Protein AF-A0A6N2EE53-F1 (afdb_monomer)

Solvent-accessible surface area (backbone atoms only — not comparable to full-atom values): 32918 Å² total; per-residue (Å²): 135,79,85,78,72,50,73,48,56,50,48,20,47,49,49,43,60,71,47,43,62,59,52,50,49,51,53,52,51,38,56,55,48,52,53,51,39,50,55,51,50,44,52,52,36,37,55,52,47,52,52,35,50,50,40,50,51,50,51,53,52,54,49,50,52,53,48,50,61,59,64,71,45,88,62,78,61,68,80,68,68,79,64,92,85,72,66,61,37,59,52,37,25,56,52,38,72,78,39,74,55,36,73,42,39,36,37,23,41,65,79,25,40,34,82,44,34,27,52,90,71,78,76,48,74,46,65,89,37,69,54,48,57,46,34,75,76,49,80,45,76,43,74,36,70,81,39,70,39,88,83,71,67,45,52,19,38,38,36,35,38,63,39,63,44,99,85,71,46,69,54,31,32,38,37,42,25,35,31,55,90,45,44,54,76,59,48,49,30,73,76,44,51,82,73,23,38,42,36,32,21,37,71,88,43,50,81,74,47,39,30,27,29,94,34,75,50,58,77,92,69,36,86,79,75,64,94,60,80,53,47,58,66,46,50,58,47,35,74,76,33,66,66,35,62,49,84,66,50,73,51,100,89,42,51,23,33,34,19,36,34,54,49,60,48,101,92,36,96,62,44,57,34,35,39,38,31,37,34,41,47,66,64,64,38,46,67,59,49,55,53,40,53,51,54,54,50,53,49,51,51,52,46,52,49,48,21,49,50,39,31,53,48,40,46,66,61,51,50,49,52,52,52,50,50,53,47,51,56,52,37,41,75,73,69,53,79,70,85,80,61,73,92,48,71,44,98,48,74,67,14,54,49,46,53,53,50,50,54,51,50,54,53,51,56,50,49,53,52,52,51,52,49,52,53,49,53,50,52,50,53,51,53,52,52,53,52,52,52,52,53,53,52,52,49,52,50,52,50,36,52,51,55,29,51,53,28,57,51,56,34,74,76,48,82,62,80,74,61,30,50,56,32,46,55,52,25,56,50,38,48,54,50,41,50,56,58,50,56,32,61,78,67,72,40,94,63,53,35,57,46,38,61,49,52,52,53,50,52,52,48,62,52,64,72,46,92,90,46,70,79,26,57,47,76,48,80,48,58,52,92,44,72,36,38,66,82,51,46,50,43,52,48,49,46,52,48,52,55,53,50,52,53,42,53,55,15,63,80,68,74,40,60,28,40,36,40,39,36,35,46,72,43,90,91,70,50,30,36,38,38,37,38,39,39,48,35,100,52,21,58,69,65,58,58,66,39,93,84,30,71,65,40,54,48,48,53,49,39,26,53,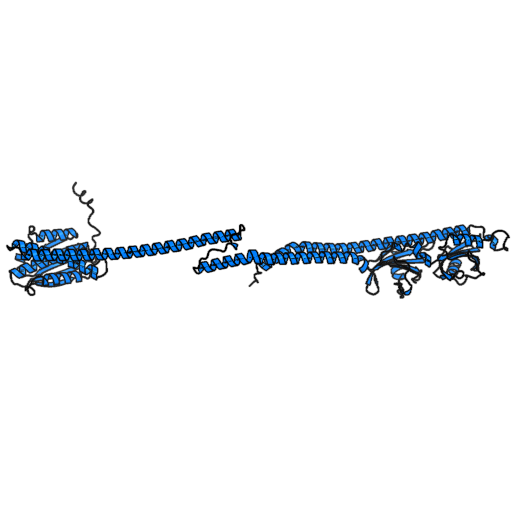76,49,68,24,52,77,47,78,50,67,61,71,33,43,35,43,35,38,46,22,56,75,74,76,83,69,78,84,62,87,72,68,79,75,74,80,83,85,131

Foldseek 3Di:
DPPDPDPLRVLLVVLLVVLVVVLVVLLVVLVVVLVVLLVVVLVVQLVLVVLLLVLVVVVLVVVVVVQVVVLPPPCVCVPPPDDPDDDVLCVQLVVCVVVVQFQKKFKAFLQQWTDHIVADDDIDGPNPFPVNVVCQVPVAWDFGDFDQDPRGRATWTKTKHFRADPVRRGGMIMITTGGLQCSCVSSVQLSADQQKKKWKAFLQRHTSFIAHNVGTDDPVPPQPNDDDSVNVVQVVQCVVPQKHWDSWDQGPNFTKTKIKHFNADPVGPRGRMIMMMIGTSCSSCVVSVVVSVVVSVVSVVVSVVSSVVSSVCCVPQPPVLVVQVVVQVVCVVVVNHDQRDPSLCDPDPSNVVSVVVNVVSVVVVVVVVVVVVVVVVVVVVVVVVVVVVVVVLVVLLVVLVVLLVVLVVVLVPDDDPPPSVVSVLVNLLSVLLSLVSVQCVVVVPNFKHFLQVSLVVLLVCLCPVDPPQVQAEAEAEAADGDIAGSLLSSLVSSLVSLVSNLSSVVSVVVVHHKYKYWHWDADPVQQKIKIKIKIADQPLQVVVPCPVPDPSVVSNVVSLVSQVWDWDWDDRRMTITITIGRRDDPDDPPPVPVPPPPDD

Radius of gyration: 76.15 Å; Cα contacts (8 Å, |Δi|>4): 838; chains: 1; bounding box: 151×52×182 Å

Structure (mmCIF, N/CA/C/O backbone):
data_AF-A0A6N2EE53-F1
#
_entry.id   AF-A0A6N2EE53-F1
#
loop_
_atom_site.group_PDB
_atom_site.id
_atom_site.type_symbol
_atom_site.label_atom_id
_atom_site.label_alt_id
_atom_site.label_comp_id
_atom_site.label_asym_id
_atom_site.label_entity_id
_atom_site.label_seq_id
_atom_site.pdbx_PDB_ins_code
_atom_site.Cartn_x
_atom_site.Cartn_y
_atom_site.Cartn_z
_atom_site.occupancy
_atom_site.B_iso_or_equiv
_atom_site.auth_seq_id
_atom_site.auth_comp_id
_atom_site.auth_asym_id
_atom_site.auth_atom_id
_atom_site.pdbx_PDB_model_num
ATOM 1 N N . MET A 1 1 ? -33.535 7.356 15.850 1.00 38.50 1 MET A N 1
ATOM 2 C CA . MET A 1 1 ? -32.730 6.442 16.692 1.00 38.50 1 MET A CA 1
ATOM 3 C C . MET A 1 1 ? -31.372 6.282 16.029 1.00 38.50 1 MET A C 1
ATOM 5 O O . MET A 1 1 ? -31.316 5.718 14.946 1.00 38.50 1 MET A O 1
ATOM 9 N N . GLN A 1 2 ? -30.304 6.853 16.592 1.00 39.31 2 GLN A N 1
ATOM 10 C CA . GLN A 1 2 ? -28.951 6.603 16.079 1.00 39.31 2 GLN A CA 1
ATOM 11 C C . GLN A 1 2 ? -28.511 5.195 16.516 1.00 39.31 2 GLN A C 1
ATOM 13 O O . GLN A 1 2 ? -28.729 4.847 17.679 1.00 39.31 2 GLN A O 1
ATOM 18 N N . PRO A 1 3 ? -27.928 4.370 15.629 1.00 49.81 3 PRO A N 1
ATOM 19 C CA . PRO A 1 3 ? -27.437 3.054 16.008 1.00 49.81 3 PRO A CA 1
ATOM 20 C C . PRO A 1 3 ? -26.273 3.231 16.986 1.00 49.81 3 PRO A C 1
ATOM 22 O O . PRO A 1 3 ? -25.199 3.714 16.630 1.00 49.81 3 PRO A O 1
ATOM 25 N N . VAL A 1 4 ? -26.497 2.875 18.249 1.00 56.78 4 VAL A N 1
ATOM 26 C CA . VAL A 1 4 ? -25.461 2.933 19.279 1.00 56.78 4 VAL A CA 1
ATOM 27 C C . VAL A 1 4 ? -24.464 1.814 18.986 1.00 56.78 4 VAL A C 1
ATOM 29 O O . VAL A 1 4 ? -24.702 0.654 19.312 1.00 56.78 4 VAL A O 1
ATOM 32 N N . LEU A 1 5 ? -23.348 2.161 18.340 1.00 67.25 5 LEU A N 1
ATOM 33 C CA . LEU A 1 5 ? -22.217 1.256 18.125 1.00 67.25 5 LEU A CA 1
ATOM 34 C C . LEU A 1 5 ? -21.824 0.598 19.454 1.00 67.25 5 LEU A C 1
ATOM 36 O O . LEU A 1 5 ? -21.562 1.302 20.439 1.00 67.25 5 LEU A O 1
ATOM 40 N N . SER A 1 6 ? -21.765 -0.737 19.458 1.00 75.50 6 SER A N 1
ATOM 41 C CA . SER A 1 6 ? -21.297 -1.553 20.582 1.00 75.50 6 SER A CA 1
ATOM 42 C C . SER A 1 6 ? -19.932 -1.055 21.072 1.00 75.50 6 SER A C 1
ATOM 44 O O . SER A 1 6 ? -19.078 -0.658 20.272 1.00 75.50 6 SER A O 1
ATOM 46 N N . SER A 1 7 ? -19.683 -1.111 22.382 1.00 72.06 7 SER A N 1
ATOM 47 C CA . SER A 1 7 ? -18.366 -0.812 22.972 1.00 72.06 7 SER A CA 1
ATOM 48 C C . SER A 1 7 ? -17.225 -1.554 22.258 1.00 72.06 7 SER A C 1
ATOM 50 O O . SER A 1 7 ? -16.154 -0.990 22.048 1.00 72.06 7 SER A O 1
ATOM 52 N N . ARG A 1 8 ? -17.497 -2.772 21.770 1.00 76.31 8 ARG A N 1
ATOM 53 C CA . ARG A 1 8 ? -16.586 -3.612 20.977 1.00 76.31 8 ARG A CA 1
ATOM 54 C C . ARG A 1 8 ? -16.195 -2.970 19.647 1.00 76.31 8 ARG A C 1
ATOM 56 O O . ARG A 1 8 ? -15.020 -2.904 19.301 1.00 76.31 8 ARG A O 1
ATOM 63 N N . THR A 1 9 ? -17.190 -2.471 18.914 1.00 78.44 9 THR A N 1
ATOM 64 C CA . THR A 1 9 ? -16.972 -1.794 17.630 1.00 78.44 9 THR A CA 1
ATOM 65 C C . THR A 1 9 ? -16.239 -0.472 17.808 1.00 78.44 9 THR A C 1
ATOM 67 O O . THR A 1 9 ? -15.417 -0.134 16.970 1.00 78.44 9 THR A O 1
ATOM 70 N N . ARG A 1 10 ? -16.454 0.240 18.924 1.00 83.19 10 ARG A N 1
ATOM 71 C CA . ARG A 1 10 ? -15.734 1.490 19.212 1.00 83.19 10 ARG A CA 1
ATOM 72 C C . ARG A 1 10 ? -14.248 1.252 19.470 1.00 83.19 10 ARG A C 1
ATOM 74 O O . ARG A 1 10 ? -13.431 1.996 18.950 1.00 83.19 10 ARG A O 1
ATOM 81 N N . LEU A 1 11 ? -13.894 0.210 20.224 1.00 84.69 11 LEU A N 1
ATOM 82 C CA . LEU A 1 11 ? -12.494 -0.086 20.548 1.00 84.69 11 LEU A CA 1
ATOM 83 C C . LEU A 1 11 ? -11.703 -0.515 19.301 1.00 84.69 11 LEU A C 1
ATOM 85 O O . LEU A 1 11 ? -10.614 -0.003 19.055 1.00 84.69 11 LEU A O 1
ATOM 89 N N . ALA A 1 12 ? -12.297 -1.369 18.461 1.00 85.31 12 ALA A N 1
ATOM 90 C CA . ALA A 1 12 ? -11.724 -1.723 17.163 1.00 85.31 12 ALA A CA 1
ATOM 91 C C . ALA A 1 12 ? -11.608 -0.502 16.226 1.00 85.31 12 ALA A C 1
ATOM 93 O O . ALA A 1 12 ? -10.588 -0.338 15.559 1.00 85.31 12 ALA A O 1
ATOM 94 N N . LEU A 1 13 ? -12.611 0.387 16.220 1.00 87.62 13 LEU A N 1
ATOM 95 C CA . LEU A 1 13 ? -12.592 1.627 15.436 1.00 87.62 13 LEU A CA 1
ATOM 96 C C . LEU A 1 13 ? -11.467 2.573 15.881 1.00 87.62 13 LEU A C 1
ATOM 98 O O . LEU A 1 13 ? -10.822 3.173 15.031 1.00 87.62 13 LEU A O 1
ATOM 102 N N . VAL A 1 14 ? -11.199 2.695 17.185 1.00 88.50 14 VAL A N 1
ATOM 103 C CA . VAL A 1 14 ? -10.097 3.528 17.701 1.00 88.50 14 VAL A CA 1
ATOM 104 C C . VAL A 1 14 ? -8.747 3.004 17.221 1.00 88.50 14 VAL A C 1
ATOM 106 O O . VAL A 1 14 ? -7.931 3.789 16.749 1.00 88.50 14 VAL A O 1
ATOM 109 N N . VAL A 1 15 ? -8.520 1.688 17.275 1.00 89.38 15 VAL A N 1
ATOM 110 C CA . VAL A 1 15 ? -7.279 1.088 16.753 1.00 89.38 15 VAL A CA 1
ATOM 111 C C . VAL A 1 15 ? -7.160 1.292 15.244 1.00 89.38 15 VAL A C 1
ATOM 113 O O . VAL A 1 15 ? -6.083 1.629 14.750 1.00 89.38 15 VAL A O 1
ATOM 116 N N . PHE A 1 16 ? -8.269 1.159 14.515 1.00 89.12 16 PHE A N 1
ATOM 117 C CA . PHE A 1 16 ? -8.312 1.443 13.084 1.00 89.12 16 PHE A CA 1
ATOM 118 C C . PHE A 1 16 ? -7.945 2.910 12.792 1.00 89.12 16 PHE A C 1
ATOM 120 O O . PHE A 1 16 ? -7.038 3.178 12.012 1.00 89.12 16 PHE A O 1
ATOM 127 N N . LEU A 1 17 ? -8.575 3.869 13.474 1.00 91.31 17 LEU A N 1
ATOM 128 C CA . LEU A 1 17 ? -8.288 5.303 13.342 1.00 91.31 17 LEU A CA 1
ATOM 129 C C . LEU A 1 17 ? -6.843 5.655 13.716 1.00 91.31 17 LEU A C 1
ATOM 131 O O . LEU A 1 17 ? -6.229 6.469 13.037 1.00 91.31 17 LEU A O 1
ATOM 135 N N . ALA A 1 18 ? -6.284 5.030 14.754 1.00 90.69 18 ALA A N 1
ATOM 136 C CA . ALA A 1 18 ? -4.915 5.287 15.200 1.00 90.69 18 ALA A CA 1
ATOM 137 C C . ALA A 1 18 ? -3.853 4.788 14.204 1.00 90.69 18 ALA A C 1
ATOM 139 O O . ALA A 1 18 ? -2.777 5.371 14.099 1.00 90.69 18 ALA A O 1
ATOM 140 N N . THR A 1 19 ? -4.148 3.719 13.461 1.00 92.12 19 THR A N 1
ATOM 141 C CA . THR A 1 19 ? -3.214 3.099 12.501 1.00 92.12 19 THR A CA 1
ATOM 142 C C . THR A 1 19 ? -3.401 3.596 11.066 1.00 92.12 19 THR A C 1
ATOM 144 O O . THR A 1 19 ? -2.497 3.467 10.239 1.00 92.12 19 THR A O 1
ATOM 147 N N . MET A 1 20 ? -4.537 4.227 10.768 1.00 91.56 20 MET A N 1
ATOM 148 C CA . MET A 1 20 ? -4.871 4.745 9.442 1.00 91.56 20 MET A CA 1
ATOM 149 C C . MET A 1 20 ? -3.870 5.790 8.896 1.00 91.56 20 MET A C 1
ATOM 151 O O . MET A 1 20 ? -3.493 5.658 7.730 1.00 91.56 20 MET A O 1
ATOM 155 N N . PRO A 1 21 ? -3.339 6.752 9.683 1.00 95.75 21 PRO A N 1
ATOM 156 C CA . PRO A 1 21 ? -2.332 7.699 9.192 1.00 95.75 21 PRO A CA 1
ATOM 157 C C . PRO A 1 21 ? -1.051 7.030 8.681 1.00 95.75 21 PRO A C 1
ATOM 159 O O . PRO A 1 21 ? -0.476 7.478 7.692 1.00 95.75 21 PRO A O 1
ATOM 162 N N . ALA A 1 22 ? -0.618 5.935 9.312 1.00 91.88 22 ALA A N 1
ATOM 163 C CA . ALA A 1 22 ? 0.560 5.192 8.872 1.00 91.88 22 ALA A CA 1
ATOM 164 C C . ALA A 1 22 ? 0.307 4.464 7.540 1.00 91.88 22 ALA A C 1
ATOM 166 O O . ALA A 1 22 ? 1.170 4.483 6.664 1.00 91.88 22 ALA A O 1
ATOM 167 N N . LEU A 1 23 ? -0.893 3.906 7.334 1.00 92.31 23 LEU A N 1
ATOM 168 C CA . LEU A 1 23 ? -1.278 3.342 6.037 1.00 92.31 23 LEU A CA 1
ATOM 169 C C . LEU A 1 23 ? -1.332 4.425 4.948 1.00 92.31 23 LEU A C 1
ATOM 171 O O . LEU A 1 23 ? -0.797 4.217 3.862 1.00 92.31 23 LEU A O 1
ATOM 175 N N . ILE A 1 24 ? -1.911 5.595 5.248 1.00 93.38 24 ILE A N 1
ATOM 176 C CA . ILE A 1 24 ? -1.912 6.745 4.328 1.00 93.38 24 ILE A CA 1
ATOM 177 C C . ILE A 1 24 ? -0.481 7.144 3.965 1.00 93.38 24 ILE A C 1
ATOM 179 O O . ILE A 1 24 ? -0.186 7.345 2.791 1.00 93.38 24 ILE A O 1
ATOM 183 N N . MET A 1 25 ? 0.418 7.233 4.945 1.00 93.94 25 MET A N 1
ATOM 184 C CA . MET A 1 25 ? 1.814 7.601 4.713 1.00 93.94 25 MET A CA 1
ATOM 185 C C . MET A 1 25 ? 2.537 6.579 3.821 1.00 93.94 25 MET A C 1
ATOM 187 O O . MET A 1 25 ? 3.291 6.969 2.931 1.00 93.94 25 MET A O 1
ATOM 191 N N . ILE A 1 26 ? 2.281 5.279 3.998 1.00 92.38 26 ILE A N 1
ATOM 192 C CA . ILE A 1 26 ? 2.839 4.222 3.137 1.00 92.38 26 ILE A CA 1
ATOM 193 C C . ILE A 1 26 ? 2.310 4.344 1.703 1.00 92.38 26 ILE A C 1
ATOM 195 O O . ILE A 1 26 ? 3.088 4.278 0.755 1.00 92.38 26 ILE A O 1
ATOM 199 N N . LEU A 1 27 ? 1.008 4.577 1.528 1.00 91.75 27 LEU A N 1
ATOM 200 C CA . LEU A 1 27 ? 0.417 4.775 0.202 1.00 91.75 27 LEU A CA 1
ATOM 201 C C . LEU A 1 27 ? 0.952 6.046 -0.475 1.00 91.75 27 LEU A C 1
ATOM 203 O O . LEU A 1 27 ? 1.303 6.016 -1.652 1.00 91.75 27 LEU A O 1
ATOM 207 N N . TYR A 1 28 ? 1.084 7.141 0.278 1.00 93.69 28 TYR A N 1
ATOM 208 C CA . TYR A 1 28 ? 1.654 8.395 -0.213 1.00 93.69 28 TYR A CA 1
ATOM 209 C C . TYR A 1 28 ? 3.118 8.228 -0.634 1.00 93.69 28 TYR A C 1
ATOM 211 O O . TYR A 1 28 ? 3.506 8.644 -1.723 1.00 93.69 28 TYR A O 1
ATOM 219 N N . THR A 1 29 ? 3.937 7.587 0.203 1.00 90.81 29 THR A N 1
ATOM 220 C CA . THR A 1 29 ? 5.355 7.343 -0.107 1.00 90.81 29 THR A CA 1
ATOM 221 C C . THR A 1 29 ? 5.536 6.385 -1.277 1.00 90.81 29 THR A C 1
ATOM 223 O O . THR A 1 29 ? 6.461 6.595 -2.058 1.00 90.81 29 THR A O 1
ATOM 226 N N . TRP A 1 30 ? 4.651 5.396 -1.447 1.00 91.44 30 TRP A N 1
ATOM 227 C CA . TRP A 1 30 ? 4.616 4.540 -2.634 1.00 91.44 30 TRP A CA 1
ATOM 228 C C . TRP A 1 30 ? 4.295 5.347 -3.898 1.00 91.44 30 TRP A C 1
ATOM 230 O O . TRP A 1 30 ? 5.035 5.274 -4.876 1.00 91.44 30 TRP A O 1
ATOM 240 N N . GLN A 1 31 ? 3.260 6.186 -3.878 1.00 89.06 31 GLN A N 1
ATOM 241 C CA . GLN A 1 31 ? 2.940 7.030 -5.032 1.00 89.06 31 GLN A CA 1
ATOM 242 C C . GLN A 1 31 ? 4.079 8.018 -5.352 1.00 89.06 31 GLN A C 1
ATOM 244 O O . GLN A 1 31 ? 4.406 8.256 -6.515 1.00 89.06 31 GLN A O 1
ATOM 249 N N . ALA A 1 32 ? 4.721 8.574 -4.323 1.00 89.75 32 ALA A N 1
ATOM 250 C CA . ALA A 1 32 ? 5.858 9.476 -4.473 1.00 89.75 32 ALA A CA 1
ATOM 251 C C . ALA A 1 32 ? 7.140 8.766 -4.944 1.00 89.75 32 ALA A C 1
ATOM 253 O O . ALA A 1 32 ? 7.982 9.395 -5.582 1.00 89.75 32 ALA A O 1
ATOM 254 N N . SER A 1 33 ? 7.343 7.488 -4.609 1.00 88.75 33 SER A N 1
ATOM 255 C CA . SER A 1 33 ? 8.477 6.709 -5.118 1.00 88.75 33 SER A CA 1
ATOM 256 C C . SER A 1 33 ? 8.258 6.263 -6.560 1.00 88.75 33 SER A C 1
ATOM 258 O O . SER A 1 33 ? 9.215 6.232 -7.323 1.00 88.75 33 SER A O 1
ATOM 260 N N . GLU A 1 34 ? 7.013 5.996 -6.959 1.00 87.00 34 GLU A N 1
ATOM 261 C CA . GLU A 1 34 ? 6.666 5.685 -8.347 1.00 87.00 34 GLU A CA 1
ATOM 262 C C . GLU A 1 34 ? 6.952 6.866 -9.284 1.00 87.00 34 GLU A C 1
ATOM 264 O O . GLU A 1 34 ? 7.530 6.663 -10.346 1.00 87.00 34 GLU A O 1
ATOM 269 N N . ARG A 1 35 ? 6.620 8.101 -8.875 1.00 87.12 35 ARG A N 1
ATOM 270 C CA . ARG A 1 35 ? 6.951 9.313 -9.651 1.00 87.12 35 ARG A CA 1
ATOM 271 C C . ARG A 1 35 ? 8.458 9.503 -9.807 1.00 87.12 35 ARG A C 1
ATOM 273 O O . ARG A 1 35 ? 8.937 9.596 -10.929 1.00 87.12 35 ARG A O 1
ATOM 280 N N . ARG A 1 36 ? 9.197 9.443 -8.695 1.00 88.00 36 ARG A N 1
ATOM 281 C CA . ARG A 1 36 ? 10.665 9.565 -8.700 1.00 88.00 36 ARG A CA 1
ATOM 282 C C . ARG A 1 36 ? 11.347 8.491 -9.545 1.00 88.00 36 ARG A C 1
ATOM 284 O O . ARG A 1 36 ? 12.346 8.768 -10.189 1.00 88.00 36 ARG A O 1
ATOM 291 N N . ALA A 1 37 ? 10.812 7.270 -9.561 1.00 87.81 37 ALA A N 1
ATOM 292 C CA . ALA A 1 37 ? 11.354 6.199 -10.392 1.00 87.81 37 ALA A CA 1
ATOM 293 C C . ALA A 1 37 ? 11.179 6.466 -11.896 1.00 87.81 37 ALA A C 1
ATOM 295 O O . ALA A 1 37 ? 12.023 6.046 -12.681 1.00 87.81 37 ALA A O 1
ATOM 296 N N . LEU A 1 38 ? 10.107 7.155 -12.303 1.00 87.75 38 LEU A N 1
ATOM 297 C CA . LEU A 1 38 ? 9.901 7.543 -13.701 1.00 87.75 38 LEU A CA 1
ATOM 298 C C . LEU A 1 38 ? 10.813 8.694 -14.105 1.00 87.75 38 LEU A C 1
ATOM 300 O O . LEU A 1 38 ? 11.441 8.599 -15.150 1.00 87.75 38 LEU A O 1
ATOM 304 N N . GLU A 1 39 ? 10.917 9.723 -13.262 1.00 87.50 39 GLU A N 1
ATOM 305 C CA . GLU A 1 39 ? 11.833 10.853 -13.469 1.00 87.50 39 GLU A CA 1
ATOM 306 C C . GLU A 1 39 ? 13.279 10.348 -13.603 1.00 87.50 39 GLU A C 1
ATOM 308 O O . GLU A 1 39 ? 13.947 10.621 -14.595 1.00 87.50 39 GLU A O 1
ATOM 313 N N . GLN A 1 40 ? 13.723 9.477 -12.690 1.00 87.62 40 GLN A N 1
ATOM 314 C CA . GLN A 1 40 ? 15.052 8.868 -12.774 1.00 87.62 40 GLN A CA 1
ATOM 315 C C . GLN A 1 40 ? 15.226 8.008 -14.035 1.00 87.62 40 GLN A C 1
ATOM 317 O O . GLN A 1 40 ? 16.296 7.992 -14.635 1.00 87.62 40 GLN A O 1
ATOM 322 N N . ALA A 1 41 ? 14.198 7.259 -14.445 1.00 88.06 41 ALA A N 1
ATOM 323 C CA . ALA A 1 41 ? 14.268 6.456 -15.662 1.00 88.06 41 ALA A CA 1
ATOM 324 C C . ALA A 1 41 ? 14.345 7.326 -16.929 1.00 88.06 41 ALA A C 1
ATOM 326 O O . ALA A 1 41 ? 15.003 6.921 -17.885 1.00 88.06 41 ALA A O 1
ATOM 327 N N . GLN A 1 42 ? 13.718 8.507 -16.935 1.00 87.44 42 GLN A N 1
ATOM 328 C CA . GLN A 1 42 ? 13.851 9.497 -18.006 1.00 87.44 42 GLN A CA 1
ATOM 329 C C . GLN A 1 42 ? 15.271 10.068 -18.067 1.00 87.44 42 GLN A C 1
ATOM 331 O O . GLN A 1 42 ? 15.868 10.062 -19.141 1.00 87.44 42 GLN A O 1
ATOM 336 N N . GLU A 1 43 ? 15.826 10.501 -16.933 1.00 87.56 43 GLU A N 1
ATOM 337 C CA . GLU A 1 43 ? 17.204 11.010 -16.849 1.00 87.56 43 GLU A CA 1
ATOM 338 C C . GLU A 1 43 ? 18.214 9.951 -17.304 1.00 87.56 43 GLU A C 1
ATOM 340 O O . GLU A 1 43 ? 18.993 10.184 -18.227 1.00 87.56 43 GLU A O 1
ATOM 345 N N . ASN A 1 44 ? 18.119 8.737 -16.755 1.00 87.56 44 ASN A N 1
ATOM 346 C CA . ASN A 1 44 ? 18.991 7.627 -17.135 1.00 87.56 44 ASN A CA 1
ATOM 347 C C . ASN A 1 44 ? 18.865 7.287 -18.629 1.00 87.56 44 ASN A C 1
ATOM 349 O O . ASN A 1 44 ? 19.847 6.881 -19.251 1.00 87.56 44 ASN A O 1
ATOM 353 N N . ALA A 1 45 ? 17.670 7.421 -19.218 1.00 88.81 45 ALA A N 1
ATOM 354 C CA . ALA A 1 45 ? 17.469 7.177 -20.642 1.00 88.81 45 ALA A CA 1
ATOM 355 C C . ALA A 1 45 ? 18.191 8.209 -21.517 1.00 88.81 45 ALA A C 1
ATOM 357 O O . ALA A 1 45 ? 18.816 7.823 -22.505 1.00 88.81 45 ALA A O 1
ATOM 358 N N . VAL A 1 46 ? 18.149 9.488 -21.134 1.00 88.62 46 VAL A N 1
ATOM 359 C CA . VAL A 1 46 ? 18.901 10.560 -21.802 1.00 88.62 46 VAL A CA 1
ATOM 360 C C . VAL A 1 46 ? 20.402 10.319 -21.670 1.00 88.62 46 VAL A C 1
ATOM 362 O O . VAL A 1 46 ? 21.088 10.270 -22.686 1.00 88.62 46 VAL A O 1
ATOM 365 N N . GLU A 1 47 ? 20.907 10.072 -20.460 1.00 88.81 47 GLU A N 1
ATOM 366 C CA . GLU A 1 47 ? 22.338 9.826 -20.218 1.00 88.81 47 GLU A CA 1
ATOM 367 C C . GLU A 1 47 ? 22.868 8.623 -21.011 1.00 88.81 47 GLU A C 1
ATOM 369 O O . GLU A 1 47 ? 23.948 8.673 -21.608 1.00 88.81 47 GLU A O 1
ATOM 374 N N . THR A 1 48 ? 22.086 7.541 -21.055 1.00 90.12 48 THR A N 1
ATOM 375 C CA . THR A 1 48 ? 22.416 6.334 -21.823 1.00 90.12 48 THR A CA 1
ATOM 376 C C . THR A 1 48 ? 22.508 6.649 -23.314 1.00 90.12 48 THR A C 1
ATOM 378 O O . THR A 1 48 ? 23.466 6.257 -23.985 1.00 90.12 48 THR A O 1
ATOM 381 N N . LEU A 1 49 ? 21.527 7.385 -23.839 1.00 90.12 49 LEU A N 1
ATOM 382 C CA . LEU A 1 49 ? 21.472 7.740 -25.249 1.00 90.12 49 LEU A CA 1
ATOM 383 C C . LEU A 1 49 ? 22.571 8.733 -25.643 1.00 90.12 49 LEU A C 1
ATOM 385 O O . LEU A 1 49 ? 23.168 8.596 -26.712 1.00 90.12 49 LEU A O 1
ATOM 389 N N . GLU A 1 50 ? 22.893 9.694 -24.779 1.00 89.00 50 GLU A N 1
ATOM 390 C CA . GLU A 1 50 ? 24.042 10.579 -24.961 1.00 89.00 50 GLU A CA 1
ATOM 391 C C . GLU A 1 50 ? 25.350 9.795 -25.015 1.00 89.00 50 GLU A C 1
ATOM 393 O O . GLU A 1 50 ? 26.195 10.077 -25.864 1.00 89.00 50 GLU A O 1
ATOM 398 N N . SER A 1 51 ? 25.532 8.815 -24.126 1.00 90.00 51 SER A N 1
ATOM 399 C CA . SER A 1 51 ? 26.728 7.972 -24.128 1.00 90.00 51 SER A CA 1
ATOM 400 C C . SER A 1 51 ? 26.851 7.190 -25.437 1.00 90.00 51 SER A C 1
ATOM 402 O O . SER A 1 51 ? 27.914 7.203 -26.054 1.00 90.00 51 SER A O 1
ATOM 404 N N . ALA A 1 52 ? 25.759 6.578 -25.907 1.00 90.38 52 ALA A N 1
ATOM 405 C CA . ALA A 1 52 ? 25.726 5.874 -27.189 1.00 90.38 52 ALA A CA 1
ATOM 406 C C . ALA A 1 52 ? 26.036 6.811 -28.372 1.00 90.38 52 ALA A C 1
ATOM 408 O O . ALA A 1 52 ? 26.843 6.482 -29.244 1.00 90.38 52 ALA A O 1
ATOM 409 N N . THR A 1 53 ? 25.448 8.011 -28.374 1.00 88.75 53 THR A N 1
ATOM 410 C CA . THR A 1 53 ? 25.680 9.029 -29.409 1.00 88.75 53 THR A CA 1
ATOM 411 C C . THR A 1 53 ? 27.137 9.498 -29.408 1.00 88.75 53 THR A C 1
ATOM 413 O O . THR A 1 53 ? 27.749 9.602 -30.470 1.00 88.75 53 THR A O 1
ATOM 416 N N . ARG A 1 54 ? 27.734 9.710 -28.226 1.00 89.19 54 ARG A N 1
ATOM 417 C CA . ARG A 1 54 ? 29.158 10.048 -28.074 1.00 89.19 54 ARG A CA 1
ATOM 418 C C . ARG A 1 54 ? 30.066 8.948 -28.623 1.00 89.19 54 ARG A C 1
ATOM 420 O O . ARG A 1 54 ? 31.017 9.270 -29.332 1.00 89.19 54 ARG A O 1
ATOM 427 N N . SER A 1 55 ? 29.767 7.676 -28.358 1.00 90.81 55 SER A N 1
ATOM 428 C CA . SER A 1 55 ? 30.536 6.552 -28.912 1.00 90.81 55 SER A CA 1
ATOM 429 C C . SER A 1 55 ? 30.477 6.504 -30.441 1.00 90.81 55 SER A C 1
ATOM 431 O O . SER A 1 55 ? 31.507 6.310 -31.087 1.00 90.81 55 SER A O 1
ATOM 433 N N . LEU A 1 56 ? 29.305 6.737 -31.042 1.00 89.31 56 LEU A N 1
ATOM 434 C CA . LEU A 1 56 ? 29.174 6.798 -32.502 1.00 89.31 56 LEU A CA 1
ATOM 435 C C . LEU A 1 56 ? 29.868 8.019 -33.109 1.00 89.31 56 LEU A C 1
ATOM 437 O O . LEU A 1 56 ? 30.493 7.902 -34.161 1.00 89.31 56 LEU A O 1
ATOM 441 N N . HIS A 1 57 ? 29.808 9.174 -32.448 1.00 87.81 57 HIS A N 1
ATOM 442 C CA . HIS A 1 57 ? 30.547 10.356 -32.884 1.00 87.81 57 HIS A CA 1
ATOM 443 C C . HIS A 1 57 ? 32.061 10.113 -32.825 1.00 87.81 57 HIS A C 1
ATOM 445 O O . HIS A 1 57 ? 32.786 10.498 -33.739 1.00 87.81 57 HIS A O 1
ATOM 451 N N . LEU A 1 58 ? 32.555 9.433 -31.786 1.00 90.06 58 LEU A N 1
ATOM 452 C CA . LEU A 1 58 ? 33.962 9.046 -31.700 1.00 90.06 58 LEU A CA 1
ATOM 453 C C . LEU A 1 58 ? 34.342 8.073 -32.825 1.00 90.06 58 LEU A C 1
ATOM 455 O O . LEU A 1 58 ? 35.399 8.232 -33.432 1.00 90.06 58 LEU A O 1
ATOM 459 N N . LEU A 1 59 ? 33.485 7.099 -33.146 1.00 90.56 59 LEU A N 1
ATOM 460 C CA . LEU A 1 59 ? 33.691 6.200 -34.284 1.00 90.56 59 LEU A CA 1
ATOM 461 C C . LEU A 1 59 ? 33.755 6.971 -35.615 1.00 90.56 59 LEU A C 1
ATOM 463 O O . LEU A 1 59 ? 34.636 6.712 -36.434 1.00 90.56 59 LEU A O 1
ATOM 467 N N . HIS A 1 60 ? 32.852 7.930 -35.823 1.00 88.31 60 HIS A N 1
ATOM 468 C CA . HIS A 1 60 ? 32.827 8.786 -37.011 1.00 88.31 60 HIS A CA 1
ATOM 469 C C . HIS A 1 60 ? 34.140 9.574 -37.158 1.00 88.31 60 HIS A C 1
ATOM 471 O O . HIS A 1 60 ? 34.801 9.480 -38.191 1.00 88.31 60 HIS A O 1
ATOM 477 N N . GLU A 1 61 ? 34.568 10.266 -36.099 1.00 88.88 61 GLU A N 1
ATOM 478 C CA . GLU A 1 61 ? 35.799 11.070 -36.083 1.00 88.88 61 GLU A CA 1
ATOM 479 C C . GLU A 1 61 ? 37.068 10.227 -36.239 1.00 88.88 61 GLU A C 1
ATOM 481 O O . GLU A 1 61 ? 37.962 10.573 -37.008 1.00 88.88 61 GLU A O 1
ATOM 486 N N . THR A 1 62 ? 37.154 9.091 -35.543 1.00 91.19 62 THR A N 1
ATOM 487 C CA . THR A 1 62 ? 38.311 8.187 -35.656 1.00 91.19 62 THR A CA 1
ATOM 488 C C . THR A 1 62 ? 38.414 7.576 -37.051 1.00 91.19 62 THR A C 1
ATOM 490 O O . THR A 1 62 ? 39.516 7.477 -37.592 1.00 91.19 62 THR A O 1
ATOM 493 N N . THR A 1 63 ? 37.281 7.241 -37.679 1.00 92.62 63 THR A N 1
ATOM 494 C CA . THR A 1 63 ? 37.250 6.764 -39.069 1.00 92.62 63 THR A CA 1
ATOM 495 C C . THR A 1 63 ? 37.676 7.861 -40.042 1.00 92.62 63 THR A C 1
ATOM 497 O O . THR A 1 63 ? 38.474 7.600 -40.940 1.00 92.62 63 THR A O 1
ATOM 500 N N . LEU A 1 64 ? 37.196 9.095 -39.852 1.00 91.12 64 LEU A N 1
ATOM 501 C CA . LEU A 1 64 ? 37.604 10.248 -40.656 1.00 91.12 64 LEU A CA 1
ATOM 502 C C . LEU A 1 64 ? 39.110 10.500 -40.550 1.00 91.12 64 LEU A C 1
ATOM 504 O O . LEU A 1 64 ? 39.775 10.657 -41.570 1.00 91.12 64 LEU A O 1
ATOM 508 N N . GLN A 1 65 ? 39.661 10.508 -39.336 1.00 91.81 65 GLN A N 1
ATOM 509 C CA . GLN A 1 65 ? 41.097 10.685 -39.117 1.00 91.81 65 GLN A CA 1
ATOM 510 C C . GLN A 1 65 ? 41.905 9.580 -39.797 1.00 91.81 65 GLN A C 1
ATOM 512 O O . GLN A 1 65 ? 42.860 9.883 -40.504 1.00 91.81 65 GLN A O 1
ATOM 517 N N . LEU A 1 66 ? 41.483 8.320 -39.659 1.00 91.94 66 LEU A N 1
ATOM 518 C CA . LEU A 1 66 ? 42.113 7.180 -40.324 1.00 91.94 66 LEU A CA 1
ATOM 519 C C . LEU A 1 66 ? 42.118 7.346 -41.848 1.00 91.94 66 LEU A C 1
ATOM 521 O O . LEU A 1 66 ? 43.163 7.190 -42.477 1.00 91.94 66 LEU A O 1
ATOM 525 N N . LEU A 1 67 ? 40.976 7.694 -42.445 1.00 92.31 67 LEU A N 1
ATOM 526 C CA . LEU A 1 67 ? 40.866 7.884 -43.891 1.00 92.31 67 LEU A CA 1
ATOM 527 C C . LEU A 1 67 ? 41.668 9.095 -44.376 1.00 92.31 67 LEU A C 1
ATOM 529 O O . LEU A 1 67 ? 42.341 8.998 -45.397 1.00 92.31 67 LEU A O 1
ATOM 533 N N . ARG A 1 68 ? 41.671 10.201 -43.625 1.00 90.94 68 ARG A N 1
ATOM 534 C CA . ARG A 1 68 ? 42.490 11.380 -43.930 1.00 90.94 68 ARG A CA 1
ATOM 535 C C . ARG A 1 68 ? 43.981 11.045 -43.894 1.00 90.94 68 ARG A C 1
ATOM 537 O O . ARG A 1 68 ? 44.688 11.393 -44.829 1.00 90.94 68 ARG A O 1
ATOM 544 N N . THR A 1 69 ? 44.447 10.317 -42.878 1.00 89.56 69 THR A N 1
ATOM 545 C CA . THR A 1 69 ? 45.850 9.878 -42.786 1.00 89.56 69 THR A CA 1
ATOM 546 C C . THR A 1 69 ? 46.248 8.969 -43.950 1.00 89.56 69 THR A C 1
ATOM 548 O O . THR A 1 69 ? 47.359 9.084 -44.456 1.00 89.56 69 THR A O 1
ATOM 551 N N . ILE A 1 70 ? 45.355 8.085 -44.408 1.00 87.88 70 ILE A N 1
ATOM 552 C CA . ILE A 1 70 ? 45.608 7.264 -45.603 1.00 87.88 70 ILE A CA 1
ATOM 553 C C . ILE A 1 70 ? 45.634 8.142 -46.864 1.00 87.88 70 ILE A C 1
ATOM 555 O O . ILE A 1 70 ? 46.474 7.923 -47.730 1.00 87.88 70 ILE A O 1
ATOM 559 N N . GLY A 1 71 ? 44.753 9.142 -46.961 1.00 84.62 71 GLY A N 1
ATOM 560 C CA . GLY A 1 71 ? 44.652 10.048 -48.112 1.00 84.62 71 GLY A CA 1
ATOM 561 C C . GLY A 1 71 ? 45.806 11.041 -48.258 1.00 84.62 71 GLY A C 1
ATOM 562 O O . GLY A 1 71 ? 46.007 11.569 -49.343 1.00 84.62 71 GLY A O 1
ATOM 563 N N . GLU A 1 72 ? 46.578 11.283 -47.196 1.00 82.88 72 GLU A N 1
ATOM 564 C CA . GLU A 1 72 ? 47.808 12.091 -47.240 1.00 82.88 72 GLU A CA 1
ATOM 565 C C . GLU A 1 72 ? 49.011 11.326 -47.811 1.00 82.88 72 GLU A C 1
ATOM 567 O O . GLU A 1 72 ? 50.042 11.926 -48.125 1.00 82.88 72 GLU A O 1
ATOM 572 N N . LEU A 1 73 ? 48.910 10.001 -47.947 1.00 75.12 73 LEU A N 1
ATOM 573 C CA . LEU A 1 73 ? 49.946 9.223 -48.611 1.00 75.12 73 LEU A CA 1
ATOM 574 C C . LEU A 1 73 ? 49.983 9.608 -50.102 1.00 75.12 73 LEU A C 1
ATOM 576 O O . LEU A 1 73 ? 48.932 9.864 -50.691 1.00 75.12 73 LEU A O 1
ATOM 580 N N . PRO A 1 74 ? 51.166 9.641 -50.743 1.00 65.38 74 PRO A N 1
ATOM 581 C CA . PRO A 1 74 ? 51.297 9.902 -52.174 1.00 65.38 74 PRO A CA 1
ATOM 582 C C . PRO A 1 74 ? 50.776 8.695 -52.964 1.00 65.38 74 PRO A C 1
ATOM 584 O O . PRO A 1 74 ? 51.524 7.863 -53.463 1.00 65.38 74 PRO A O 1
ATOM 587 N N . LEU A 1 75 ? 49.455 8.583 -53.017 1.00 64.12 75 LEU A N 1
ATOM 588 C CA . LEU A 1 75 ? 48.698 7.582 -53.758 1.00 64.12 75 LEU A CA 1
ATOM 589 C C . LEU A 1 75 ? 48.575 7.984 -55.247 1.00 64.12 75 LEU A C 1
ATOM 591 O O . LEU A 1 75 ? 48.095 7.214 -56.064 1.00 64.12 75 LEU A O 1
ATOM 595 N N . ALA A 1 76 ? 49.037 9.179 -55.634 1.00 52.50 76 ALA A N 1
ATOM 596 C CA . ALA A 1 76 ? 48.974 9.686 -57.009 1.00 52.50 76 ALA A CA 1
ATOM 597 C C . ALA A 1 76 ? 49.775 8.849 -58.035 1.00 52.50 76 ALA A C 1
ATOM 599 O O . ALA A 1 76 ? 49.463 8.895 -59.222 1.00 52.50 76 ALA A O 1
ATOM 600 N N . ASP A 1 77 ? 50.727 8.016 -57.596 1.00 56.09 77 ASP A N 1
ATOM 601 C CA . ASP A 1 77 ? 51.456 7.078 -58.470 1.00 56.09 77 ASP A CA 1
ATOM 602 C C . ASP A 1 77 ? 50.615 5.842 -58.882 1.00 56.09 77 ASP A C 1
ATOM 604 O O . ASP A 1 77 ? 51.098 4.974 -59.608 1.00 56.09 77 ASP A O 1
ATOM 608 N N . PHE A 1 78 ? 49.345 5.733 -58.461 1.00 57.75 78 PHE A N 1
ATOM 609 C CA . PHE A 1 78 ? 48.466 4.610 -58.828 1.00 57.75 78 PHE A CA 1
ATOM 610 C C . PHE A 1 78 ? 48.071 4.568 -60.316 1.00 57.75 78 PHE A C 1
ATOM 612 O O . PHE A 1 78 ? 47.751 3.491 -60.822 1.00 57.75 78 PHE A O 1
ATOM 619 N N . GLY A 1 79 ? 48.073 5.712 -61.014 1.00 46.91 79 GLY A N 1
ATOM 620 C CA . GLY A 1 79 ? 47.576 5.835 -62.393 1.00 46.91 79 GLY A CA 1
ATOM 621 C C . GLY A 1 79 ? 48.580 5.463 -63.493 1.00 46.91 79 GLY A C 1
ATOM 622 O O . GLY A 1 79 ? 48.173 5.062 -64.583 1.00 46.91 79 GLY A O 1
ATOM 623 N N . GLU A 1 80 ? 49.886 5.537 -63.223 1.00 44.56 80 GLU A N 1
ATOM 624 C CA . GLU A 1 80 ? 50.941 5.222 -64.196 1.00 44.56 80 GLU A CA 1
ATOM 625 C C . GLU A 1 80 ? 51.635 3.902 -63.844 1.00 44.56 80 GLU A C 1
ATOM 627 O O . GLU A 1 80 ? 52.766 3.879 -63.386 1.00 44.56 80 GLU A O 1
ATOM 632 N N . GLY A 1 81 ? 50.935 2.782 -64.060 1.00 46.66 81 GLY A N 1
ATOM 633 C CA . GLY A 1 81 ? 51.517 1.436 -64.118 1.00 46.66 81 GLY A CA 1
ATOM 634 C C . GLY A 1 81 ? 52.409 1.039 -62.937 1.00 46.66 81 GLY A C 1
ATOM 635 O O . GLY A 1 81 ? 53.620 1.182 -63.027 1.00 46.66 81 GLY A O 1
ATOM 636 N N . PHE A 1 82 ? 51.804 0.448 -61.896 1.00 47.62 82 PHE A N 1
ATOM 637 C CA . PHE A 1 82 ? 52.436 -0.376 -60.847 1.00 47.62 82 PHE A CA 1
ATOM 638 C C . PHE A 1 82 ? 53.969 -0.248 -60.750 1.00 47.62 82 PHE A C 1
ATOM 640 O O . PHE A 1 82 ? 54.707 -1.104 -61.243 1.00 47.62 82 PHE A O 1
ATOM 647 N N . GLY A 1 83 ? 54.456 0.808 -60.097 1.00 41.97 83 GLY A N 1
ATOM 648 C CA . GLY A 1 83 ? 55.867 0.902 -59.736 1.00 41.97 83 GLY A CA 1
ATOM 649 C C . GLY A 1 83 ? 56.266 -0.283 -58.849 1.00 41.97 83 GLY A C 1
ATOM 650 O O . GLY A 1 83 ? 55.654 -0.524 -57.808 1.00 41.97 83 GLY A O 1
ATOM 651 N N . GLU A 1 84 ? 57.283 -1.044 -59.260 1.00 44.84 84 GLU A N 1
ATOM 652 C CA . GLU A 1 84 ? 57.892 -2.098 -58.444 1.00 44.84 84 GLU A CA 1
ATOM 653 C C . GLU A 1 84 ? 58.397 -1.499 -57.119 1.00 44.84 84 GLU A C 1
ATOM 655 O O . GLU A 1 84 ? 59.443 -0.851 -57.078 1.00 44.84 84 GLU A O 1
ATOM 660 N N . GLY A 1 85 ? 57.670 -1.708 -56.017 1.00 50.12 85 GLY A N 1
ATOM 661 C CA . GLY A 1 85 ? 58.191 -1.367 -54.690 1.00 50.12 85 GLY A CA 1
ATOM 662 C C . GLY A 1 85 ? 57.199 -1.313 -53.531 1.00 50.12 85 GLY A C 1
ATOM 663 O O . GLY A 1 85 ? 57.603 -1.601 -52.404 1.00 50.12 85 GLY A O 1
ATOM 664 N N . THR A 1 86 ? 55.922 -0.993 -53.756 1.00 56.50 86 THR A N 1
ATOM 665 C CA . THR A 1 86 ? 54.955 -0.799 -52.656 1.00 56.50 86 THR A CA 1
ATOM 666 C C . THR A 1 86 ? 53.627 -1.511 -52.904 1.00 56.50 86 THR A C 1
ATOM 668 O O . THR A 1 86 ? 52.784 -1.076 -53.682 1.00 56.50 86 THR A O 1
ATOM 671 N N . ASP A 1 87 ? 53.415 -2.615 -52.184 1.00 71.56 87 ASP A N 1
ATOM 672 C CA . ASP A 1 87 ? 52.140 -3.334 -52.151 1.00 71.56 87 ASP A CA 1
ATOM 673 C C . ASP A 1 87 ? 51.162 -2.635 -51.186 1.00 71.56 87 ASP A C 1
ATOM 675 O O . ASP A 1 87 ? 51.097 -2.920 -49.985 1.00 71.56 87 ASP A O 1
ATOM 679 N N . TYR A 1 88 ? 50.411 -1.662 -51.706 1.00 76.31 88 TYR A N 1
ATOM 680 C CA . TYR A 1 88 ? 49.387 -0.947 -50.937 1.00 76.31 88 TYR A CA 1
ATOM 681 C C . TYR A 1 88 ? 48.235 -1.858 -50.491 1.00 76.31 88 TYR A C 1
ATOM 683 O O . TYR A 1 88 ? 47.614 -1.579 -49.462 1.00 76.31 88 TYR A O 1
ATOM 691 N N . SER A 1 89 ? 47.978 -2.967 -51.195 1.00 80.06 89 SER A N 1
ATOM 692 C CA . SER A 1 89 ? 47.008 -3.966 -50.737 1.00 80.06 89 SER A CA 1
ATOM 693 C C . SER A 1 89 ? 47.505 -4.638 -49.456 1.00 80.06 89 SER A C 1
ATOM 695 O O . SER A 1 89 ? 46.762 -4.702 -48.474 1.00 80.06 89 SER A O 1
ATOM 697 N N . ALA A 1 90 ? 48.793 -4.997 -49.379 1.00 82.56 90 ALA A N 1
ATOM 698 C CA . ALA A 1 90 ? 49.401 -5.495 -48.144 1.00 82.56 90 ALA A CA 1
ATOM 699 C C . ALA A 1 90 ? 49.381 -4.460 -47.003 1.00 82.56 90 ALA A C 1
ATOM 701 O O . ALA A 1 90 ? 49.177 -4.829 -45.842 1.00 82.56 90 ALA A O 1
ATOM 702 N N . TYR A 1 91 ? 49.560 -3.166 -47.291 1.00 85.56 91 TYR A N 1
ATOM 703 C CA . TYR A 1 91 ? 49.439 -2.111 -46.274 1.00 85.56 91 TYR A CA 1
ATOM 704 C C . TYR A 1 91 ? 48.013 -2.015 -45.714 1.00 85.56 91 TYR A C 1
ATOM 706 O O . TYR A 1 91 ? 47.824 -2.097 -44.497 1.00 85.56 91 TYR A O 1
ATOM 714 N N . LEU A 1 92 ? 47.004 -1.900 -46.585 1.00 88.38 92 LEU A N 1
ATOM 715 C CA . LEU A 1 92 ? 45.604 -1.829 -46.163 1.00 88.38 92 LEU A CA 1
ATOM 716 C C . LEU A 1 92 ? 45.147 -3.120 -45.479 1.00 88.38 92 LEU A C 1
ATOM 718 O O . LEU A 1 92 ? 44.388 -3.055 -44.515 1.00 88.38 92 LEU A O 1
ATOM 722 N N . SER A 1 93 ? 45.641 -4.277 -45.922 1.00 89.31 93 SER A N 1
ATOM 723 C CA . SER A 1 93 ? 45.375 -5.573 -45.291 1.00 89.31 93 SER A CA 1
ATOM 724 C C . SER A 1 93 ? 45.928 -5.613 -43.865 1.00 89.31 93 SER A C 1
ATOM 726 O O . SER A 1 93 ? 45.202 -5.919 -42.917 1.00 89.31 93 SER A O 1
ATOM 728 N N . ASN A 1 94 ? 47.174 -5.171 -43.656 1.00 89.44 94 ASN A N 1
ATOM 729 C CA . ASN A 1 94 ? 47.745 -5.042 -42.310 1.00 89.44 94 ASN A CA 1
ATOM 730 C C . ASN A 1 94 ? 46.963 -4.058 -41.424 1.00 89.44 94 ASN A C 1
ATOM 732 O O . ASN A 1 94 ? 46.811 -4.292 -40.220 1.00 89.44 94 ASN A O 1
ATOM 736 N N . LEU A 1 95 ? 46.462 -2.964 -42.003 1.00 89.00 95 LEU A N 1
ATOM 737 C CA . LEU A 1 95 ? 45.640 -1.985 -41.294 1.00 89.00 95 LEU A CA 1
ATOM 738 C C . LEU A 1 95 ? 44.301 -2.605 -40.874 1.00 89.00 95 LEU A C 1
ATOM 740 O O . LEU A 1 95 ? 43.897 -2.462 -39.718 1.00 89.00 95 LEU A O 1
ATOM 744 N N . LEU A 1 96 ? 43.659 -3.353 -41.772 1.00 91.25 96 LEU A N 1
ATOM 745 C CA . LEU A 1 96 ? 42.402 -4.056 -41.529 1.00 91.25 96 LEU A CA 1
ATOM 746 C C . LEU A 1 96 ? 42.540 -5.128 -40.439 1.00 91.25 96 LEU A C 1
ATOM 748 O O . LEU A 1 96 ? 41.691 -5.210 -39.554 1.00 91.25 96 LEU A O 1
ATOM 752 N N . ILE A 1 97 ? 43.642 -5.890 -40.432 1.00 90.19 97 ILE A N 1
ATOM 753 C CA . ILE A 1 97 ? 43.937 -6.888 -39.387 1.00 90.19 97 ILE A CA 1
ATOM 754 C C . ILE A 1 97 ? 43.982 -6.236 -37.998 1.00 90.19 97 ILE A C 1
ATOM 756 O O . ILE A 1 97 ? 43.474 -6.798 -37.027 1.00 90.19 97 ILE A O 1
ATOM 760 N N . ARG A 1 98 ? 44.565 -5.035 -37.890 1.00 90.88 98 ARG A N 1
ATOM 761 C CA . ARG A 1 98 ? 44.637 -4.279 -36.626 1.00 90.88 98 ARG A CA 1
ATOM 762 C C . ARG A 1 98 ? 43.328 -3.571 -36.274 1.00 90.88 98 ARG A C 1
ATOM 764 O O . ARG A 1 98 ? 43.112 -3.264 -35.107 1.00 90.88 98 ARG A O 1
ATOM 771 N N . ASN A 1 99 ? 42.456 -3.350 -37.255 1.00 90.69 99 ASN A N 1
ATOM 772 C CA . ASN A 1 99 ? 41.190 -2.637 -37.114 1.00 90.69 99 ASN A CA 1
ATOM 773 C C . ASN A 1 99 ? 40.018 -3.516 -37.570 1.00 90.69 99 ASN A C 1
ATOM 775 O O . ASN A 1 99 ? 39.295 -3.190 -38.511 1.00 90.69 99 ASN A O 1
ATOM 779 N N . SER A 1 100 ? 39.800 -4.625 -36.855 1.00 90.81 100 SER A N 1
ATOM 780 C CA . SER A 1 100 ? 38.770 -5.635 -37.175 1.00 90.81 100 SER A CA 1
ATOM 781 C C . SER A 1 100 ? 37.305 -5.146 -37.118 1.00 90.81 100 SER A C 1
ATOM 783 O O . SER A 1 100 ? 36.376 -5.919 -37.383 1.00 90.81 100 SER A O 1
ATOM 785 N N . TYR A 1 101 ? 37.100 -3.866 -36.786 1.00 92.12 101 TYR A N 1
ATOM 786 C CA . TYR A 1 101 ? 35.831 -3.142 -36.860 1.00 92.12 101 TYR A CA 1
ATOM 787 C C . TYR A 1 101 ? 35.394 -2.841 -38.298 1.00 92.12 101 TYR A C 1
ATOM 789 O O . TYR A 1 101 ? 34.201 -2.693 -38.559 1.00 92.12 101 TYR A O 1
ATOM 797 N N . TYR A 1 102 ? 36.330 -2.782 -39.245 1.00 95.38 102 TYR A N 1
ATOM 798 C CA . TYR A 1 102 ? 36.019 -2.568 -40.655 1.00 95.38 102 TYR A CA 1
ATOM 799 C C . TYR A 1 102 ? 35.997 -3.902 -41.404 1.00 95.38 102 TYR A C 1
ATOM 801 O O . TYR A 1 102 ? 36.742 -4.830 -41.094 1.00 95.38 102 TYR A O 1
ATOM 809 N N . ALA A 1 103 ? 35.110 -4.020 -42.388 1.00 94.88 103 ALA A N 1
ATOM 810 C CA . ALA A 1 103 ? 35.035 -5.174 -43.273 1.00 94.88 103 ALA A CA 1
ATOM 811 C C . ALA A 1 103 ? 36.082 -5.070 -44.383 1.00 94.88 103 ALA A C 1
ATOM 813 O O . ALA A 1 103 ? 36.638 -6.072 -44.807 1.00 94.88 103 ALA A O 1
ATOM 814 N N . THR A 1 104 ? 36.329 -3.854 -44.864 1.00 94.62 104 THR A N 1
ATOM 815 C CA . THR A 1 104 ? 37.343 -3.548 -45.869 1.00 94.62 104 THR A CA 1
ATOM 816 C C . THR A 1 104 ? 37.695 -2.068 -45.786 1.00 94.62 104 THR A C 1
ATOM 818 O O . THR A 1 104 ? 36.865 -1.248 -45.385 1.00 94.62 104 THR A O 1
ATOM 821 N N . ILE A 1 105 ? 38.910 -1.737 -46.205 1.00 94.31 105 ILE A N 1
ATOM 822 C CA . ILE A 1 105 ? 39.338 -0.374 -46.521 1.00 94.31 105 ILE A CA 1
ATOM 823 C C . ILE A 1 105 ? 39.819 -0.416 -47.966 1.00 94.31 105 ILE A C 1
ATOM 825 O O . ILE A 1 105 ? 40.547 -1.343 -48.324 1.00 94.31 105 ILE A O 1
ATOM 829 N N . LEU A 1 106 ? 39.351 0.497 -48.811 1.00 92.69 106 LEU A N 1
ATOM 830 C CA . LEU A 1 106 ? 39.626 0.468 -50.246 1.00 92.69 106 LEU A CA 1
ATOM 831 C C . LEU A 1 106 ? 39.825 1.860 -50.837 1.00 92.69 106 LEU A C 1
ATOM 833 O O . LEU A 1 106 ? 39.432 2.861 -50.236 1.00 92.69 106 LEU A O 1
ATOM 837 N N . VAL A 1 107 ? 40.419 1.879 -52.027 1.00 91.06 107 VAL A N 1
ATOM 838 C CA . VAL A 1 107 ? 40.646 3.054 -52.868 1.00 91.06 107 VAL A CA 1
ATOM 839 C C . VAL A 1 107 ? 39.926 2.837 -54.195 1.00 91.06 107 VAL A C 1
ATOM 841 O O . VAL A 1 107 ? 40.030 1.760 -54.794 1.00 91.06 107 VAL A O 1
ATOM 844 N N . ALA A 1 108 ? 39.190 3.849 -54.639 1.00 90.62 108 ALA A N 1
ATOM 845 C CA . ALA A 1 108 ? 38.516 3.857 -55.927 1.00 90.62 108 ALA A CA 1
ATOM 846 C C . ALA A 1 108 ? 38.787 5.162 -56.677 1.00 90.62 108 ALA A C 1
ATOM 848 O O . ALA A 1 108 ? 38.933 6.208 -56.048 1.00 90.62 108 ALA A O 1
ATOM 849 N N . ASP A 1 109 ? 38.870 5.091 -58.003 1.00 88.56 109 ASP A N 1
ATOM 850 C CA . ASP A 1 109 ? 39.130 6.255 -58.856 1.00 88.56 109 ASP A CA 1
ATOM 851 C C . ASP A 1 109 ? 37.902 7.179 -58.966 1.00 88.56 109 ASP A C 1
ATOM 853 O O . ASP A 1 109 ? 36.836 6.921 -58.388 1.00 88.56 109 ASP A O 1
ATOM 857 N N . ALA A 1 110 ? 38.049 8.286 -59.695 1.00 88.94 110 ALA A N 1
ATOM 858 C CA . ALA A 1 110 ? 36.970 9.238 -59.945 1.00 88.94 110 ALA A CA 1
ATOM 859 C C . ALA A 1 110 ? 35.746 8.590 -60.630 1.00 88.94 110 ALA A C 1
ATOM 861 O O . ALA A 1 110 ? 34.605 8.985 -60.369 1.00 88.94 110 ALA A O 1
ATOM 862 N N . GLU A 1 111 ? 35.957 7.554 -61.447 1.00 89.81 111 GLU A N 1
ATOM 863 C CA . GLU A 1 111 ? 34.943 6.734 -62.124 1.00 89.81 111 GLU A CA 1
ATOM 864 C C . GLU A 1 111 ? 34.374 5.597 -61.247 1.00 89.81 111 GLU A C 1
ATOM 866 O O . GLU A 1 111 ? 33.593 4.756 -61.719 1.00 89.81 111 GLU A O 1
ATOM 871 N N . ALA A 1 112 ? 34.726 5.583 -59.959 1.00 91.81 112 ALA A N 1
ATOM 872 C CA . ALA A 1 112 ? 34.320 4.603 -58.961 1.00 91.81 112 ALA A CA 1
ATOM 873 C C . ALA A 1 112 ? 34.777 3.164 -59.234 1.00 91.81 112 ALA A C 1
ATOM 875 O O . ALA A 1 112 ? 34.148 2.229 -58.731 1.00 91.81 112 ALA A O 1
ATOM 876 N N . GLN A 1 113 ? 35.836 2.941 -60.009 1.00 91.62 113 GLN A N 1
ATOM 877 C CA . GLN A 1 113 ? 36.476 1.632 -60.102 1.00 91.62 113 GLN A CA 1
ATOM 878 C C . GLN A 1 113 ? 37.361 1.403 -58.886 1.00 91.62 113 GLN A C 1
ATOM 880 O O . GLN A 1 113 ? 38.258 2.187 -58.588 1.00 91.62 113 GLN A O 1
ATOM 885 N N . VAL A 1 114 ? 37.113 0.303 -58.181 1.00 90.50 114 VAL A N 1
ATOM 886 C CA . VAL A 1 114 ? 37.957 -0.131 -57.071 1.00 90.50 114 VAL A CA 1
ATOM 887 C C . VAL A 1 114 ? 39.169 -0.855 -57.638 1.00 90.50 114 VAL A C 1
ATOM 889 O O . VAL A 1 114 ? 39.021 -1.892 -58.286 1.00 90.50 114 VAL A O 1
ATOM 892 N N . PHE A 1 115 ? 40.358 -0.333 -57.355 1.00 82.75 115 PHE A N 1
ATOM 893 C CA . PHE A 1 115 ? 41.619 -0.899 -57.841 1.00 82.75 115 PHE A CA 1
ATOM 894 C C . PHE A 1 115 ? 42.547 -1.368 -56.709 1.00 82.75 115 PHE A C 1
ATOM 896 O O . PHE A 1 115 ? 43.402 -2.218 -56.944 1.00 82.75 115 PHE A O 1
ATOM 903 N N . VAL A 1 116 ? 42.360 -0.885 -55.472 1.00 86.56 116 VAL A N 1
ATOM 904 C CA . VAL A 1 116 ? 43.116 -1.325 -54.285 1.00 86.56 116 VAL A CA 1
ATOM 905 C C . VAL A 1 116 ? 42.164 -1.537 -53.109 1.00 86.56 116 VAL A C 1
ATOM 907 O O . VAL A 1 116 ? 41.336 -0.682 -52.804 1.00 86.56 116 VAL A O 1
ATOM 910 N N . ALA A 1 117 ? 42.305 -2.660 -52.405 1.00 89.56 117 ALA A N 1
ATOM 911 C CA . ALA A 1 117 ? 41.592 -2.932 -51.161 1.00 89.56 117 ALA A CA 1
ATOM 912 C C . ALA A 1 117 ? 42.466 -3.707 -50.169 1.00 89.56 117 ALA A C 1
ATOM 914 O O . ALA A 1 117 ? 43.430 -4.372 -50.547 1.00 89.56 117 ALA A O 1
ATOM 915 N N . GLY A 1 118 ? 42.102 -3.634 -48.888 1.00 87.94 118 GLY A N 1
ATOM 916 C CA . GLY A 1 118 ? 42.709 -4.422 -47.810 1.00 87.94 118 GLY A CA 1
ATOM 917 C C . GLY A 1 118 ? 42.262 -5.886 -47.764 1.00 87.94 118 GLY A C 1
ATOM 918 O O . GLY A 1 118 ? 42.611 -6.596 -46.827 1.00 87.94 118 GLY A O 1
ATOM 919 N N . VAL A 1 119 ? 41.470 -6.329 -48.740 1.00 89.25 119 VAL A N 1
ATOM 920 C CA . VAL A 1 119 ? 41.086 -7.727 -48.959 1.00 89.25 119 VAL A CA 1
ATOM 921 C C . VAL A 1 119 ? 41.300 -8.060 -50.431 1.00 89.25 119 VAL A C 1
ATOM 923 O O . VAL A 1 119 ? 41.234 -7.162 -51.272 1.00 89.25 119 VAL A O 1
ATOM 926 N N . ASP A 1 120 ? 41.522 -9.336 -50.739 1.00 87.38 120 ASP A N 1
ATOM 927 C CA . ASP A 1 120 ? 41.678 -9.790 -52.121 1.00 87.38 120 ASP A CA 1
ATOM 928 C C . ASP A 1 120 ? 40.371 -9.582 -52.895 1.00 87.38 120 ASP A C 1
ATOM 930 O O . ASP A 1 120 ? 39.313 -10.087 -52.509 1.00 87.38 120 ASP A O 1
ATOM 934 N N . ILE A 1 121 ? 40.443 -8.816 -53.984 1.00 84.44 121 ILE A N 1
ATOM 935 C CA . ILE A 1 121 ? 39.301 -8.482 -54.839 1.00 84.44 121 ILE A CA 1
ATOM 936 C C . ILE A 1 121 ? 39.687 -8.559 -56.314 1.00 84.44 121 ILE A C 1
ATOM 938 O O . ILE A 1 121 ? 40.809 -8.233 -56.696 1.00 84.44 121 ILE A O 1
ATOM 942 N N . GLU A 1 122 ? 38.724 -8.921 -57.157 1.00 84.62 122 GLU A N 1
ATOM 943 C CA . GLU A 1 122 ? 38.759 -8.549 -58.573 1.00 84.62 122 GLU A CA 1
ATOM 944 C C . GLU A 1 122 ? 38.247 -7.105 -58.710 1.00 84.62 122 GLU A C 1
ATOM 946 O O . GLU A 1 122 ? 37.332 -6.745 -57.967 1.00 84.62 122 GLU A O 1
ATOM 951 N N . PRO A 1 123 ? 38.785 -6.265 -59.615 1.00 82.06 123 PRO A N 1
ATOM 952 C CA . PRO A 1 123 ? 38.302 -4.898 -59.799 1.00 82.06 123 PRO A CA 1
ATOM 953 C C . PRO A 1 123 ? 36.797 -4.847 -60.072 1.00 82.06 123 PRO A C 1
ATOM 955 O O . PRO A 1 123 ? 36.269 -5.592 -60.899 1.00 82.06 123 PRO A O 1
ATOM 958 N N . TYR A 1 124 ? 36.098 -3.947 -59.386 1.00 91.00 124 TYR A N 1
ATOM 959 C CA . TYR A 1 124 ? 34.660 -3.756 -59.550 1.00 91.00 124 TYR A CA 1
ATOM 960 C C . TYR A 1 124 ? 34.286 -2.284 -59.407 1.00 91.00 124 TYR A C 1
ATOM 962 O O . TYR A 1 124 ? 34.947 -1.519 -58.709 1.00 91.00 124 TYR A O 1
ATOM 970 N N . SER A 1 125 ? 33.181 -1.894 -60.037 1.00 92.81 125 SER A N 1
ATOM 971 C CA . SER A 1 125 ? 32.676 -0.522 -59.962 1.00 92.81 125 SER A CA 1
ATOM 972 C C . SER A 1 125 ? 31.803 -0.306 -58.728 1.00 92.81 125 SER A C 1
ATOM 974 O O . SER A 1 125 ? 31.109 -1.225 -58.295 1.00 92.81 125 SER A O 1
ATOM 976 N N . LEU A 1 126 ? 31.784 0.915 -58.197 1.00 94.00 126 LEU A N 1
ATOM 977 C CA . LEU A 1 126 ? 30.882 1.428 -57.162 1.00 94.00 126 LEU A CA 1
ATOM 978 C C . LEU A 1 126 ? 29.940 2.532 -57.689 1.00 94.00 126 LEU A C 1
ATOM 980 O O . LEU A 1 126 ? 29.225 3.143 -56.896 1.00 94.00 126 LEU A O 1
ATOM 984 N N . ALA A 1 127 ? 29.902 2.776 -59.004 1.00 93.12 127 ALA A N 1
ATOM 985 C CA . ALA A 1 127 ? 29.191 3.912 -59.605 1.00 93.12 127 ALA A CA 1
ATOM 986 C C . ALA A 1 127 ? 27.664 3.905 -59.378 1.00 93.12 127 ALA A C 1
ATOM 988 O O . ALA A 1 127 ? 27.010 4.947 -59.397 1.00 93.12 127 ALA A O 1
ATOM 989 N N . ASP A 1 128 ? 27.075 2.733 -59.139 1.00 92.44 128 ASP A N 1
ATOM 990 C CA . ASP A 1 128 ? 25.643 2.562 -58.876 1.00 92.44 128 ASP A CA 1
ATOM 991 C C . ASP A 1 128 ? 25.241 2.857 -57.420 1.00 92.44 128 ASP A C 1
ATOM 993 O O . ASP A 1 128 ? 24.059 2.822 -57.080 1.00 92.44 128 ASP A O 1
ATOM 997 N N . ARG A 1 129 ? 26.204 3.139 -56.537 1.00 92.81 129 ARG A N 1
ATOM 998 C CA . ARG A 1 129 ? 25.953 3.344 -55.108 1.00 92.81 129 ARG A CA 1
ATOM 999 C C . ARG A 1 129 ? 25.505 4.774 -54.810 1.00 92.81 129 ARG A C 1
ATOM 1001 O O . ARG A 1 129 ? 26.102 5.735 -55.288 1.00 92.81 129 ARG A O 1
ATOM 1008 N N . ALA A 1 130 ? 24.507 4.914 -53.936 1.00 88.50 130 ALA A N 1
ATOM 1009 C CA . ALA A 1 130 ? 23.955 6.211 -53.535 1.00 88.50 130 ALA A CA 1
ATOM 1010 C C . ALA A 1 130 ? 25.021 7.158 -52.953 1.00 88.50 130 ALA A C 1
ATOM 1012 O O . ALA A 1 130 ? 25.084 8.326 -53.324 1.00 88.50 130 ALA A O 1
ATOM 1013 N N . TYR A 1 131 ? 25.930 6.634 -52.126 1.00 88.12 131 TYR A N 1
ATOM 1014 C CA . TYR A 1 131 ? 27.013 7.422 -51.533 1.00 88.12 131 TYR A CA 1
ATOM 1015 C C . TYR A 1 131 ? 28.022 7.964 -52.564 1.00 88.12 131 TYR A C 1
ATOM 1017 O O . TYR A 1 131 ? 28.605 9.017 -52.337 1.00 88.12 131 TYR A O 1
ATOM 1025 N N . TYR A 1 132 ? 28.206 7.303 -53.716 1.00 91.75 132 TYR A N 1
ATOM 1026 C CA . TYR A 1 132 ? 29.037 7.830 -54.809 1.00 91.75 132 TYR A CA 1
ATOM 1027 C C . TYR A 1 132 ? 28.313 8.949 -55.573 1.00 91.75 132 TYR A C 1
ATOM 1029 O O . TYR A 1 132 ? 28.905 9.974 -55.917 1.00 91.75 132 TYR A O 1
ATOM 1037 N N . GLN A 1 133 ? 27.002 8.801 -55.782 1.00 90.25 133 GLN A N 1
ATOM 1038 C CA . GLN A 1 133 ? 26.175 9.871 -56.348 1.00 90.25 133 GLN A CA 1
ATOM 1039 C C . GLN A 1 133 ? 26.150 11.113 -55.441 1.00 90.25 133 GLN A C 1
ATOM 1041 O O . GLN A 1 133 ? 26.090 12.235 -55.937 1.00 90.25 133 GLN A O 1
ATOM 1046 N N . GLU A 1 134 ? 26.202 10.932 -54.117 1.00 86.38 134 GLU A N 1
ATOM 1047 C CA . GLU A 1 134 ? 26.317 12.041 -53.164 1.00 86.38 134 GLU A CA 1
ATOM 1048 C C . GLU A 1 134 ? 27.720 12.673 -53.200 1.00 86.38 134 GLU A C 1
ATOM 1050 O O . GLU A 1 134 ? 27.822 13.896 -53.306 1.00 86.38 134 GLU A O 1
ATOM 1055 N N . LEU A 1 135 ? 28.785 11.860 -53.233 1.00 88.69 135 LEU A N 1
ATOM 1056 C CA . LEU A 1 135 ? 30.177 12.323 -53.333 1.00 88.69 135 LEU A CA 1
ATOM 1057 C C . LEU A 1 135 ? 30.428 13.194 -54.575 1.00 88.69 135 LEU A C 1
ATOM 1059 O O . LEU A 1 135 ? 31.101 14.216 -54.496 1.00 88.69 135 LEU A O 1
ATOM 1063 N N . THR A 1 136 ? 29.878 12.798 -55.725 1.00 88.12 136 THR A N 1
ATOM 1064 C CA . THR A 1 136 ? 30.027 13.537 -56.994 1.00 88.12 136 THR A CA 1
ATOM 1065 C C . THR A 1 136 ? 29.243 14.850 -57.013 1.00 88.12 136 THR A C 1
ATOM 1067 O O . THR A 1 136 ? 29.652 15.797 -57.682 1.00 88.12 136 THR A O 1
ATOM 1070 N N . ARG A 1 137 ? 28.130 14.938 -56.271 1.00 87.69 137 ARG A N 1
ATOM 1071 C CA . ARG A 1 137 ? 27.357 16.184 -56.113 1.00 87.69 137 ARG A CA 1
ATOM 1072 C C . ARG A 1 137 ? 28.010 17.153 -55.133 1.00 87.69 137 ARG A C 1
ATOM 1074 O O . ARG A 1 137 ? 27.950 18.359 -55.352 1.00 87.69 137 ARG A O 1
ATOM 1081 N N . SER A 1 138 ? 28.570 16.633 -54.045 1.00 86.31 138 SER A N 1
ATOM 1082 C CA . SER A 1 138 ? 29.212 17.407 -52.987 1.00 86.31 138 SER A CA 1
ATOM 1083 C C . SER A 1 138 ? 30.428 16.631 -52.474 1.00 86.31 138 SER A C 1
ATOM 1085 O O . SER A 1 138 ? 30.261 15.718 -51.659 1.00 86.31 138 SER A O 1
ATOM 1087 N N . PRO A 1 139 ? 31.644 16.944 -52.957 1.00 87.38 139 PRO A N 1
ATOM 10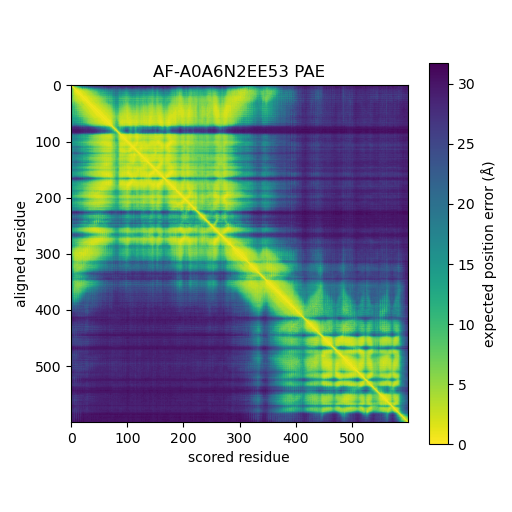88 C CA . PRO A 1 139 ? 32.851 16.219 -52.586 1.00 87.38 139 PRO A CA 1
ATOM 1089 C C . PRO A 1 139 ? 33.289 16.588 -51.164 1.00 87.38 139 PRO A C 1
ATOM 1091 O O . PRO A 1 139 ? 34.131 17.455 -50.941 1.00 87.38 139 PRO A O 1
ATOM 1094 N N . ARG A 1 140 ? 32.693 15.903 -50.190 1.00 88.00 140 ARG A N 1
ATOM 1095 C CA . ARG A 1 140 ? 32.989 15.993 -48.754 1.00 88.00 140 ARG A CA 1
ATOM 1096 C C . ARG A 1 140 ? 33.028 14.602 -48.129 1.00 88.00 140 ARG A C 1
ATOM 1098 O O . ARG A 1 140 ? 32.611 13.624 -48.750 1.00 88.00 140 ARG A O 1
ATOM 1105 N N . PHE A 1 141 ? 33.500 14.521 -46.888 1.00 88.94 141 PHE A N 1
ATOM 1106 C CA . PHE A 1 141 ? 33.370 13.295 -46.111 1.00 88.94 141 PHE A CA 1
ATOM 1107 C C . PHE A 1 141 ? 31.893 12.946 -45.914 1.00 88.94 141 PHE A C 1
ATOM 1109 O O . PHE A 1 141 ? 31.083 13.813 -45.586 1.00 88.94 141 PHE A O 1
ATOM 1116 N N . LEU A 1 142 ? 31.543 11.678 -46.114 1.00 87.25 142 LEU A N 1
ATOM 1117 C CA . LEU A 1 142 ? 30.171 11.212 -45.956 1.00 87.25 142 LEU A CA 1
ATOM 1118 C C . LEU A 1 142 ? 30.116 9.814 -45.348 1.00 87.25 142 LEU A C 1
ATOM 1120 O O . LEU A 1 142 ? 30.930 8.941 -45.649 1.00 87.25 142 LEU A O 1
ATOM 1124 N N . ALA A 1 143 ? 29.122 9.610 -44.492 1.00 87.69 143 ALA A N 1
ATOM 1125 C CA . ALA A 1 143 ? 28.698 8.296 -44.038 1.00 87.69 143 ALA A CA 1
ATOM 1126 C C . ALA A 1 143 ? 27.483 7.893 -44.877 1.00 87.69 143 ALA A C 1
ATOM 1128 O O . ALA A 1 143 ? 26.442 8.547 -44.824 1.00 87.69 143 ALA A O 1
ATOM 1129 N N . GLY A 1 144 ? 27.638 6.860 -45.700 1.00 83.56 144 GLY A N 1
ATOM 1130 C CA . GLY A 1 144 ? 26.569 6.360 -46.554 1.00 83.56 144 GLY A CA 1
ATOM 1131 C C . GLY A 1 144 ? 25.580 5.465 -45.810 1.00 83.56 144 GLY A C 1
ATOM 1132 O O . GLY A 1 144 ? 25.788 5.066 -44.665 1.00 83.56 144 GLY A O 1
ATOM 1133 N N . GLU A 1 145 ? 24.503 5.117 -46.505 1.00 84.25 145 GLU A N 1
ATOM 1134 C CA . GLU A 1 145 ? 23.480 4.192 -46.016 1.00 84.25 145 GLU A CA 1
ATOM 1135 C C . GLU A 1 145 ? 24.019 2.770 -45.818 1.00 84.25 145 GLU A C 1
ATOM 1137 O O . GLU A 1 145 ? 25.050 2.373 -46.373 1.00 84.25 145 GLU A O 1
ATOM 1142 N N . VAL A 1 146 ? 23.281 1.971 -45.045 1.00 87.44 146 VAL A N 1
ATOM 1143 C CA . VAL A 1 146 ? 23.629 0.571 -44.800 1.00 87.44 146 VAL A CA 1
ATOM 1144 C C . VAL A 1 146 ? 23.536 -0.226 -46.094 1.00 87.44 146 VAL A C 1
ATOM 1146 O O . VAL A 1 146 ? 22.478 -0.343 -46.709 1.00 87.44 146 VAL A O 1
ATOM 1149 N N . VAL A 1 147 ? 24.644 -0.852 -46.480 1.00 90.81 147 VAL A N 1
ATOM 1150 C CA . VAL A 1 147 ? 24.724 -1.667 -47.694 1.00 90.81 147 VAL A CA 1
ATOM 1151 C C . VAL A 1 147 ? 25.390 -3.009 -47.426 1.00 90.81 147 VAL A C 1
ATOM 1153 O O . VAL A 1 147 ? 26.138 -3.187 -46.468 1.00 90.81 147 VAL A O 1
ATOM 1156 N N . MET A 1 148 ? 25.154 -3.972 -48.315 1.00 92.81 148 MET A N 1
ATOM 1157 C CA . MET A 1 148 ? 25.985 -5.173 -48.390 1.00 92.81 148 MET A CA 1
ATOM 1158 C C . MET A 1 148 ? 27.291 -4.839 -49.117 1.00 92.81 148 MET A C 1
ATOM 1160 O O . MET A 1 148 ? 27.265 -4.380 -50.268 1.00 92.81 148 MET A O 1
ATOM 1164 N N . SER A 1 149 ? 28.421 -5.071 -48.451 1.00 93.00 149 SER A N 1
ATOM 1165 C CA . SER A 1 149 ? 29.761 -4.940 -49.030 1.00 93.00 149 SER A CA 1
ATOM 1166 C C . SER A 1 149 ? 29.936 -5.905 -50.208 1.00 93.00 149 SER A C 1
ATOM 1168 O O . SER A 1 149 ? 29.634 -7.090 -50.077 1.00 93.00 149 SER A O 1
ATOM 1170 N N . ARG A 1 150 ? 30.442 -5.421 -51.355 1.00 91.06 150 ARG A N 1
ATOM 1171 C CA . ARG A 1 150 ? 30.690 -6.267 -52.544 1.00 91.06 150 ARG A CA 1
ATOM 1172 C C . ARG A 1 150 ? 31.870 -7.207 -52.359 1.00 91.06 150 ARG A C 1
ATOM 1174 O O . ARG A 1 150 ? 31.814 -8.336 -52.824 1.00 91.06 150 ARG A O 1
ATOM 1181 N N . SER A 1 151 ? 32.912 -6.737 -51.681 1.00 86.94 151 SER A N 1
ATOM 1182 C CA . SER A 1 151 ? 34.144 -7.496 -51.486 1.00 86.94 151 SER A CA 1
ATOM 1183 C C . SER A 1 151 ? 34.035 -8.537 -50.377 1.00 86.94 151 SER A C 1
ATOM 1185 O O . SER A 1 151 ? 34.710 -9.555 -50.433 1.00 86.94 151 SER A O 1
ATOM 1187 N N . THR A 1 152 ? 33.191 -8.304 -49.366 1.00 91.75 152 THR A N 1
ATOM 1188 C CA . THR A 1 152 ? 33.168 -9.153 -48.162 1.00 91.75 152 THR A CA 1
ATOM 1189 C C . THR A 1 152 ? 31.808 -9.734 -47.804 1.00 91.75 152 THR A C 1
ATOM 1191 O O . THR A 1 152 ? 31.730 -10.603 -46.942 1.00 91.75 152 THR A O 1
ATOM 1194 N N . GLY A 1 153 ? 30.718 -9.257 -48.411 1.00 91.56 153 GLY A N 1
ATOM 1195 C CA . GLY A 1 153 ? 29.362 -9.719 -48.101 1.00 91.56 153 GLY A CA 1
ATOM 1196 C C . GLY A 1 153 ? 28.847 -9.332 -46.708 1.00 91.56 153 GLY A C 1
ATOM 1197 O O . GLY A 1 153 ? 27.733 -9.705 -46.355 1.00 91.56 153 GLY A O 1
ATOM 1198 N N . HIS A 1 154 ? 29.606 -8.578 -45.908 1.00 93.50 154 HIS A N 1
ATOM 1199 C CA . HIS A 1 154 ? 29.126 -8.050 -44.630 1.00 93.50 154 HIS A CA 1
ATOM 1200 C C . HIS A 1 154 ? 28.145 -6.885 -44.835 1.00 93.50 154 HIS A C 1
ATOM 1202 O O . HIS A 1 154 ? 28.296 -6.095 -45.771 1.00 93.50 154 HIS A O 1
ATOM 1208 N N . LYS A 1 155 ? 27.174 -6.742 -43.921 1.00 91.75 155 LYS A N 1
ATOM 1209 C CA . LYS A 1 155 ? 26.392 -5.504 -43.773 1.00 91.75 155 LYS A CA 1
ATOM 1210 C C . LYS A 1 155 ? 27.294 -4.422 -43.195 1.00 91.75 155 LYS A C 1
ATOM 1212 O O . LYS A 1 155 ? 27.899 -4.634 -42.142 1.00 91.75 155 LYS A O 1
ATOM 1217 N N . VAL A 1 156 ? 27.391 -3.289 -43.880 1.00 93.44 156 VAL A N 1
ATOM 1218 C CA . VAL A 1 156 ? 28.338 -2.230 -43.534 1.00 93.44 156 VAL A CA 1
ATOM 1219 C C . VAL A 1 156 ? 27.736 -0.838 -43.652 1.00 93.44 156 VAL A C 1
ATOM 1221 O O . VAL A 1 156 ? 26.833 -0.615 -44.456 1.00 93.44 156 VAL A O 1
ATOM 1224 N N . ILE A 1 157 ? 28.294 0.092 -42.879 1.00 91.56 157 ILE A N 1
ATOM 1225 C CA . ILE A 1 157 ? 28.127 1.536 -43.052 1.00 91.56 157 ILE A CA 1
ATOM 1226 C C . ILE A 1 157 ? 29.390 2.046 -43.768 1.00 91.56 157 ILE A C 1
ATOM 1228 O O . ILE A 1 157 ? 30.483 1.960 -43.196 1.00 91.56 157 ILE A O 1
ATOM 1232 N N . PRO A 1 158 ? 29.297 2.496 -45.031 1.00 93.19 158 PRO A N 1
ATOM 1233 C CA . PRO A 1 158 ? 30.449 2.980 -45.779 1.00 93.19 158 PRO A CA 1
ATOM 1234 C C . PRO A 1 158 ? 30.781 4.423 -45.383 1.00 93.19 158 PRO A C 1
ATOM 1236 O O . PRO A 1 158 ? 29.984 5.330 -45.605 1.00 93.19 158 PRO A O 1
ATOM 1239 N N . TYR A 1 159 ? 31.977 4.646 -44.846 1.00 93.56 159 TYR A N 1
ATOM 1240 C CA . TYR A 1 159 ? 32.547 5.977 -44.644 1.00 93.56 159 TYR A CA 1
ATOM 1241 C C . TYR A 1 159 ? 33.439 6.315 -45.828 1.00 93.56 159 TYR A C 1
ATOM 1243 O O . TYR A 1 159 ? 34.376 5.571 -46.116 1.00 93.56 159 TYR A O 1
ATOM 1251 N N . VAL A 1 160 ? 33.138 7.409 -46.519 1.00 93.56 160 VAL A N 1
ATOM 1252 C CA . VAL A 1 160 ? 33.770 7.779 -47.786 1.00 93.56 160 VAL A CA 1
ATOM 1253 C C . VAL A 1 160 ? 34.465 9.121 -47.635 1.00 93.56 160 VAL A C 1
ATOM 1255 O O . VAL A 1 160 ? 33.844 10.107 -47.243 1.00 93.56 160 VAL A O 1
ATOM 1258 N N . TYR A 1 161 ? 35.756 9.151 -47.952 1.00 93.38 161 TYR A N 1
ATOM 1259 C CA . TYR A 1 161 ? 36.601 10.335 -47.888 1.00 93.38 161 TYR A CA 1
ATOM 1260 C C . TYR A 1 161 ? 37.116 10.685 -49.293 1.00 93.38 161 TYR A C 1
ATOM 1262 O O . TYR A 1 161 ? 37.862 9.889 -49.871 1.00 93.38 161 TYR A O 1
ATOM 1270 N N . PRO A 1 162 ? 36.720 11.834 -49.867 1.00 92.62 162 PRO A N 1
ATOM 1271 C CA . PRO A 1 162 ? 37.221 12.269 -51.164 1.00 92.62 162 PRO A CA 1
ATOM 1272 C C . PRO A 1 162 ? 38.649 12.797 -51.044 1.00 92.62 162 PRO A C 1
ATOM 1274 O O . PRO A 1 162 ? 38.962 13.549 -50.119 1.00 92.62 162 PRO A O 1
ATOM 1277 N N . VAL A 1 163 ? 39.489 12.462 -52.019 1.00 89.44 163 VAL A N 1
ATOM 1278 C CA . VAL A 1 163 ? 40.784 13.110 -52.216 1.00 89.44 163 VAL A CA 1
ATOM 1279 C C . VAL A 1 163 ? 40.715 13.948 -53.484 1.00 89.44 163 VAL A C 1
ATOM 1281 O O . VAL A 1 163 ? 40.353 13.465 -54.557 1.00 89.44 163 VAL A O 1
ATOM 1284 N N . LEU A 1 164 ? 40.997 15.238 -53.323 1.00 88.06 164 LEU A N 1
ATOM 1285 C CA . LEU A 1 164 ? 40.862 16.232 -54.380 1.00 88.06 164 LEU A CA 1
ATOM 1286 C C . LEU A 1 164 ? 42.236 16.603 -54.926 1.00 88.06 164 LEU A C 1
ATOM 1288 O O . LEU A 1 164 ? 43.159 16.832 -54.142 1.00 88.06 164 LEU A O 1
ATOM 1292 N N . GLY A 1 165 ? 42.343 16.694 -56.249 1.00 81.56 165 GLY A N 1
ATOM 1293 C CA . GLY A 1 165 ? 43.541 17.177 -56.927 1.00 81.56 165 GLY A CA 1
ATOM 1294 C C . GLY A 1 165 ? 43.697 18.698 -56.850 1.00 81.56 165 GLY A C 1
ATOM 1295 O O . GLY A 1 165 ? 42.843 19.416 -56.320 1.00 81.56 165 GLY A O 1
ATOM 1296 N N . ASP A 1 166 ? 44.766 19.218 -57.457 1.00 76.69 166 ASP A N 1
ATOM 1297 C CA . ASP A 1 166 ? 45.162 20.639 -57.393 1.00 76.69 166 ASP A CA 1
ATOM 1298 C C . ASP A 1 166 ? 44.082 21.628 -57.875 1.00 76.69 166 ASP A C 1
ATOM 1300 O O . ASP A 1 166 ? 44.045 22.788 -57.462 1.00 76.69 166 ASP A O 1
ATOM 1304 N N . ILE A 1 167 ? 43.188 21.175 -58.757 1.00 75.62 167 ILE A N 1
ATOM 1305 C CA . ILE A 1 167 ? 42.086 21.963 -59.333 1.00 75.62 167 ILE A CA 1
ATOM 1306 C C . ILE A 1 167 ? 40.743 21.751 -58.610 1.00 75.62 167 ILE A C 1
ATOM 1308 O O . ILE A 1 167 ? 39.710 22.219 -59.090 1.00 75.62 167 ILE A O 1
ATOM 1312 N N . GLY A 1 168 ? 40.738 21.047 -57.472 1.00 78.38 168 GLY A N 1
ATOM 1313 C CA . GLY A 1 168 ? 39.539 20.746 -56.681 1.00 78.38 168 GLY A CA 1
ATOM 1314 C C . GLY A 1 168 ? 38.622 19.677 -57.287 1.00 78.38 168 GLY A C 1
ATOM 1315 O O . GLY A 1 168 ? 37.516 19.471 -56.788 1.00 78.38 168 GLY A O 1
ATOM 1316 N N . ALA A 1 169 ? 39.057 19.009 -58.360 1.00 84.75 169 ALA A N 1
ATOM 1317 C CA . ALA A 1 169 ? 38.377 17.846 -58.921 1.00 84.75 169 ALA A CA 1
ATOM 1318 C C . ALA A 1 169 ? 38.632 16.603 -58.053 1.00 84.75 169 ALA A C 1
ATOM 1320 O O . ALA A 1 169 ? 39.660 16.515 -57.385 1.00 84.75 169 ALA A O 1
ATOM 1321 N N . LEU A 1 170 ? 37.689 15.658 -58.054 1.00 87.38 170 LEU A N 1
ATOM 1322 C CA . LEU A 1 170 ? 37.861 14.365 -57.392 1.00 87.38 170 LEU A CA 1
ATOM 1323 C C . LEU A 1 170 ? 38.877 13.529 -58.180 1.00 87.38 170 LEU A C 1
ATOM 1325 O O . LEU A 1 170 ? 38.580 13.160 -59.312 1.00 87.38 170 LEU A O 1
ATOM 1329 N N . ASP A 1 171 ? 40.024 13.219 -57.578 1.00 86.38 171 ASP A N 1
ATOM 1330 C CA . ASP A 1 171 ? 41.037 12.349 -58.193 1.00 86.38 171 ASP A CA 1
ATOM 1331 C C . ASP A 1 171 ? 40.730 10.879 -57.878 1.00 86.38 171 ASP A C 1
ATOM 1333 O O . ASP A 1 171 ? 40.644 10.026 -58.760 1.00 86.38 171 ASP A O 1
ATOM 1337 N N . TYR A 1 172 ? 40.521 10.585 -56.596 1.00 88.25 172 TYR A N 1
ATOM 1338 C CA . TYR A 1 172 ? 40.117 9.278 -56.089 1.00 88.25 172 TYR A CA 1
ATOM 1339 C C . TYR A 1 172 ? 39.406 9.450 -54.745 1.00 88.25 172 TYR A C 1
ATOM 1341 O O . TYR A 1 172 ? 39.405 10.525 -54.140 1.00 88.25 172 TYR A O 1
ATOM 1349 N N . PHE A 1 173 ? 38.787 8.389 -54.243 1.00 92.31 173 PHE A N 1
ATOM 1350 C CA . PHE A 1 173 ? 38.203 8.382 -52.910 1.00 92.31 173 PHE A CA 1
ATOM 1351 C C . PHE A 1 173 ? 38.573 7.127 -52.136 1.00 92.31 173 PHE A C 1
ATOM 1353 O O . PHE A 1 173 ? 38.759 6.037 -52.682 1.00 92.31 173 PHE A O 1
ATOM 1360 N N . LEU A 1 174 ? 38.660 7.303 -50.825 1.00 93.75 174 LEU A N 1
ATOM 1361 C CA . LEU A 1 174 ? 38.889 6.235 -49.874 1.00 93.75 174 LEU A CA 1
ATOM 1362 C C . LEU A 1 174 ? 37.569 5.832 -49.237 1.00 93.75 174 LEU A C 1
ATOM 1364 O O . LEU A 1 174 ? 36.725 6.678 -48.941 1.00 93.75 174 LEU A O 1
ATOM 1368 N N . LEU A 1 175 ? 37.402 4.538 -48.992 1.00 95.50 175 LEU A N 1
ATOM 1369 C CA . LEU A 1 175 ? 36.223 4.004 -48.327 1.00 95.50 175 LEU A CA 1
ATOM 1370 C C . LEU A 1 175 ? 36.640 3.054 -47.210 1.00 95.50 175 LEU A C 1
ATOM 1372 O O . LEU A 1 175 ? 37.339 2.072 -47.456 1.00 95.50 175 LEU A O 1
ATOM 1376 N N . ALA A 1 176 ? 36.158 3.311 -45.995 1.00 96.12 176 ALA A N 1
ATOM 1377 C CA . ALA A 1 176 ? 36.203 2.373 -44.878 1.00 96.12 176 ALA A CA 1
ATOM 1378 C C . ALA A 1 176 ? 34.794 1.833 -44.615 1.00 96.12 176 ALA A C 1
ATOM 1380 O O . ALA A 1 176 ? 33.867 2.579 -44.306 1.00 96.12 176 ALA A O 1
ATOM 1381 N N . ALA A 1 177 ? 34.619 0.521 -44.742 1.00 95.38 177 ALA A N 1
ATOM 1382 C CA . ALA A 1 177 ? 33.327 -0.128 -44.569 1.00 95.38 177 ALA A CA 1
ATOM 1383 C C . ALA A 1 177 ? 33.181 -0.628 -43.126 1.00 95.38 177 ALA A C 1
ATOM 1385 O O . ALA A 1 177 ? 33.675 -1.708 -42.805 1.00 95.38 177 ALA A O 1
ATOM 1386 N N . PHE A 1 178 ? 32.533 0.135 -42.244 1.00 95.12 178 PHE A N 1
ATOM 1387 C CA . PHE A 1 178 ? 32.341 -0.271 -40.848 1.00 95.12 178 PHE A CA 1
ATOM 1388 C C . PHE A 1 178 ? 31.333 -1.414 -40.742 1.00 95.12 178 PHE A C 1
ATOM 1390 O O . PHE A 1 178 ? 30.260 -1.353 -41.335 1.00 95.12 178 PHE A O 1
ATOM 1397 N N . ARG A 1 179 ? 31.665 -2.456 -39.983 1.00 94.56 179 ARG A N 1
ATOM 1398 C CA . ARG A 1 179 ? 30.840 -3.654 -39.816 1.00 94.56 179 ARG A CA 1
ATOM 1399 C C . ARG A 1 179 ? 29.661 -3.416 -38.885 1.00 94.56 179 ARG A C 1
ATOM 1401 O O . ARG A 1 179 ? 29.849 -3.096 -37.716 1.00 94.56 179 ARG A O 1
ATOM 1408 N N . LEU A 1 180 ? 28.448 -3.670 -39.370 1.00 90.56 180 LEU A N 1
ATOM 1409 C CA . LEU A 1 180 ? 27.244 -3.477 -38.563 1.00 90.56 180 LEU A CA 1
ATOM 1410 C C . LEU A 1 180 ? 27.182 -4.436 -37.361 1.00 90.56 180 LEU A C 1
ATOM 1412 O O . LEU A 1 180 ? 26.753 -4.037 -36.284 1.00 90.56 180 LEU A O 1
ATOM 1416 N N . ASP A 1 181 ? 27.707 -5.657 -37.506 1.00 90.44 181 ASP A N 1
ATOM 1417 C CA . ASP A 1 181 ? 27.792 -6.657 -36.430 1.00 90.44 181 ASP A CA 1
ATOM 1418 C C . ASP A 1 181 ? 28.782 -6.281 -35.311 1.00 90.44 181 ASP A C 1
ATOM 1420 O O . ASP A 1 181 ? 28.861 -6.965 -34.294 1.00 90.44 181 ASP A O 1
ATOM 1424 N N . ARG A 1 182 ? 29.533 -5.183 -35.476 1.00 91.75 182 ARG A N 1
ATOM 1425 C CA . ARG A 1 182 ? 30.433 -4.619 -34.460 1.00 91.75 182 ARG A CA 1
ATOM 1426 C C . ARG A 1 182 ? 29.828 -3.445 -33.693 1.00 91.75 182 ARG A C 1
ATOM 1428 O O . ARG A 1 182 ? 30.452 -2.958 -32.754 1.00 91.75 182 ARG A O 1
ATOM 1435 N N . LEU A 1 183 ? 28.620 -2.998 -34.047 1.00 89.94 183 LEU A N 1
ATOM 1436 C CA . LEU A 1 183 ? 27.915 -1.955 -33.297 1.00 89.94 183 LEU A CA 1
ATOM 1437 C C . LEU A 1 183 ? 27.721 -2.286 -31.808 1.00 89.94 183 LEU A C 1
ATOM 1439 O O . LEU A 1 183 ? 27.920 -1.376 -31.005 1.00 89.94 183 LEU A O 1
ATOM 1443 N N . PRO A 1 184 ? 27.395 -3.531 -31.396 1.00 90.62 184 PRO A N 1
ATOM 1444 C CA . PRO A 1 184 ? 27.249 -3.861 -29.978 1.00 90.62 184 PRO A CA 1
ATOM 1445 C C . PRO A 1 184 ? 28.475 -3.520 -29.122 1.00 90.62 184 PRO A C 1
ATOM 1447 O O . PRO A 1 184 ? 28.321 -3.026 -28.004 1.00 90.62 184 PRO A O 1
ATOM 1450 N N . ASP A 1 185 ? 29.675 -3.729 -29.674 1.00 88.44 185 ASP A N 1
ATOM 1451 C CA . ASP A 1 185 ? 30.950 -3.455 -29.006 1.00 88.44 185 ASP A CA 1
ATOM 1452 C C . ASP A 1 185 ? 31.194 -1.941 -28.852 1.00 88.44 185 ASP A C 1
ATOM 1454 O O . ASP A 1 185 ? 31.774 -1.502 -27.863 1.00 88.44 185 ASP A O 1
ATOM 1458 N N . VAL A 1 186 ? 30.732 -1.135 -29.816 1.00 90.06 186 VAL A N 1
ATOM 1459 C CA . VAL A 1 186 ? 30.875 0.335 -29.816 1.00 90.06 186 VAL A CA 1
ATOM 1460 C C . VAL A 1 186 ? 29.839 1.009 -28.915 1.00 90.06 186 VAL A C 1
ATOM 1462 O O . VAL A 1 186 ? 30.133 2.000 -28.250 1.00 90.06 186 VAL A O 1
ATOM 1465 N N . LEU A 1 187 ? 28.616 0.480 -28.894 1.00 89.56 187 LEU A N 1
ATOM 1466 C CA . LEU A 1 187 ? 27.481 1.056 -28.170 1.00 89.56 187 LEU A CA 1
ATOM 1467 C C . LEU A 1 187 ? 27.442 0.661 -26.686 1.00 89.56 187 LEU A C 1
ATOM 1469 O O . LEU A 1 187 ? 26.546 1.109 -25.976 1.00 89.56 187 LEU A O 1
ATOM 1473 N N . GLU A 1 188 ? 28.385 -0.170 -26.226 1.00 84.88 188 GLU A N 1
ATOM 1474 C CA . GLU A 1 188 ? 28.472 -0.677 -24.849 1.00 84.88 188 GLU A CA 1
ATOM 1475 C C . GLU A 1 188 ? 27.120 -1.187 -24.318 1.00 84.88 188 GLU A C 1
ATOM 1477 O O . GLU A 1 188 ? 26.694 -0.841 -23.212 1.00 84.88 188 GLU A O 1
ATOM 1482 N N . LEU A 1 189 ? 26.427 -2.022 -25.105 1.00 84.94 189 LEU A N 1
ATOM 1483 C CA . LEU A 1 189 ? 25.034 -2.406 -24.828 1.00 84.94 189 LEU A CA 1
ATOM 1484 C C . LEU A 1 189 ? 24.817 -3.011 -23.432 1.00 84.94 189 LEU A C 1
ATOM 1486 O O . LEU A 1 189 ? 23.741 -2.860 -22.867 1.00 84.94 189 LEU A O 1
ATOM 1490 N N . GLY A 1 190 ? 25.839 -3.614 -22.820 1.00 79.44 190 GLY A N 1
ATOM 1491 C CA . GLY A 1 190 ? 25.766 -4.131 -21.448 1.00 79.44 190 GLY A CA 1
ATOM 1492 C C . GLY A 1 190 ? 25.506 -3.074 -20.360 1.00 79.44 190 GLY A C 1
ATOM 1493 O O . GLY A 1 190 ? 25.265 -3.440 -19.213 1.00 79.44 190 GLY A O 1
ATOM 1494 N N . ARG A 1 191 ? 25.555 -1.773 -20.683 1.00 82.81 191 ARG A N 1
ATOM 1495 C CA . ARG A 1 191 ? 25.164 -0.673 -19.779 1.00 82.81 191 ARG A CA 1
ATOM 1496 C C . ARG A 1 191 ? 23.690 -0.285 -19.886 1.00 82.81 191 ARG A C 1
ATOM 1498 O O . ARG A 1 191 ? 23.222 0.521 -19.083 1.00 82.81 191 ARG A O 1
ATOM 1505 N N . LEU A 1 192 ? 22.964 -0.825 -20.864 1.00 87.69 192 LEU A N 1
ATOM 1506 C CA . LEU A 1 192 ? 21.536 -0.571 -21.010 1.00 87.69 192 LEU A CA 1
ATOM 1507 C C . LEU A 1 192 ? 20.762 -1.164 -19.825 1.00 87.69 192 LEU A C 1
ATOM 1509 O O . LEU A 1 192 ? 21.166 -2.145 -19.202 1.00 87.69 192 LEU A O 1
ATOM 1513 N N . HIS A 1 193 ? 19.606 -0.578 -19.530 1.00 87.56 193 HIS A N 1
ATOM 1514 C CA . HIS A 1 193 ? 18.652 -1.167 -18.597 1.00 87.56 193 HIS A CA 1
ATOM 1515 C C . HIS A 1 193 ? 18.201 -2.542 -19.128 1.00 87.56 193 HIS A C 1
ATOM 1517 O O . HIS A 1 193 ? 18.002 -2.680 -20.332 1.00 87.56 193 HIS A O 1
ATOM 1523 N N . GLU A 1 194 ? 17.964 -3.534 -18.259 1.00 85.88 194 GLU A N 1
ATOM 1524 C CA . GLU A 1 194 ? 17.625 -4.917 -18.670 1.00 85.88 194 GLU A CA 1
ATOM 1525 C C . GLU A 1 194 ? 16.435 -4.986 -19.644 1.00 85.88 194 GLU A C 1
ATOM 1527 O O . GLU A 1 194 ? 16.433 -5.744 -20.605 1.00 85.88 194 GLU A O 1
ATOM 1532 N N . ALA A 1 195 ? 15.418 -4.154 -19.413 1.00 88.25 195 ALA A N 1
ATOM 1533 C CA . ALA A 1 195 ? 14.243 -4.046 -20.283 1.00 88.25 195 ALA A CA 1
ATOM 1534 C C . ALA A 1 195 ? 14.344 -2.933 -21.348 1.00 88.25 195 ALA A C 1
ATOM 1536 O O . ALA A 1 195 ? 13.353 -2.640 -22.017 1.00 88.25 195 ALA A O 1
ATOM 1537 N N . GLY A 1 196 ? 15.482 -2.246 -21.433 1.00 89.69 196 GLY A N 1
ATOM 1538 C CA . GLY A 1 196 ? 15.720 -1.137 -22.349 1.00 89.69 196 GLY A CA 1
ATOM 1539 C C . GLY A 1 196 ? 16.098 -1.622 -23.746 1.00 89.69 196 GLY A C 1
ATOM 1540 O O . GLY A 1 196 ? 16.791 -2.626 -23.900 1.00 89.69 196 GLY A O 1
ATOM 1541 N N . VAL A 1 197 ? 15.657 -0.890 -24.768 1.00 90.81 197 VAL A N 1
ATOM 1542 C CA . VAL A 1 197 ? 15.980 -1.182 -26.168 1.00 90.81 197 VAL A CA 1
ATOM 1543 C C . VAL A 1 197 ? 16.519 0.069 -26.847 1.00 90.81 197 VAL A C 1
ATOM 1545 O O . VAL A 1 197 ? 15.855 1.107 -26.853 1.00 90.81 197 VAL A O 1
ATOM 1548 N N . LEU A 1 198 ? 17.722 -0.040 -27.410 1.00 91.31 198 LEU A N 1
ATOM 1549 C CA . LEU A 1 198 ? 18.353 0.969 -28.254 1.00 91.31 198 LEU A CA 1
ATOM 1550 C C . LEU A 1 198 ? 18.113 0.609 -29.720 1.00 91.31 198 LEU A C 1
ATOM 1552 O O . LEU A 1 198 ? 18.442 -0.492 -30.151 1.00 91.31 198 LEU A O 1
ATOM 1556 N N . GLU A 1 199 ? 17.566 1.540 -30.487 1.00 88.88 199 GLU A N 1
ATOM 1557 C CA . GLU A 1 199 ? 17.310 1.408 -31.916 1.00 88.88 199 GLU A CA 1
ATOM 1558 C C . GLU A 1 199 ? 18.052 2.508 -32.677 1.00 88.88 199 GLU A C 1
ATOM 1560 O O . GLU A 1 199 ? 18.115 3.651 -32.224 1.00 88.88 199 GLU A O 1
ATOM 1565 N N . ILE A 1 200 ? 18.594 2.158 -33.840 1.00 88.44 200 ILE A N 1
ATOM 1566 C CA . ILE A 1 200 ? 19.237 3.083 -34.774 1.00 88.44 200 ILE A CA 1
ATOM 1567 C C . ILE A 1 200 ? 18.473 3.023 -36.086 1.00 88.44 200 ILE A C 1
ATOM 1569 O O . ILE A 1 200 ? 18.137 1.936 -36.562 1.00 88.44 200 ILE A O 1
ATOM 1573 N N . PHE A 1 201 ? 18.239 4.185 -36.674 1.00 84.69 201 PHE A N 1
ATOM 1574 C CA . PHE A 1 201 ? 17.563 4.372 -37.944 1.00 84.69 201 PHE A CA 1
ATOM 1575 C C . PHE A 1 201 ? 18.451 5.172 -38.888 1.00 84.69 201 PHE A C 1
ATOM 1577 O O . PHE A 1 201 ? 19.250 5.998 -38.442 1.00 84.69 201 PHE A O 1
ATOM 1584 N N . ASP A 1 202 ? 18.305 4.929 -40.183 1.00 80.56 202 ASP A N 1
ATOM 1585 C CA . ASP A 1 202 ? 18.902 5.781 -41.207 1.00 80.56 202 ASP A CA 1
ATOM 1586 C C . ASP A 1 202 ? 18.142 7.109 -41.357 1.00 80.56 202 ASP A C 1
ATOM 1588 O O . ASP A 1 202 ? 17.136 7.355 -40.683 1.00 80.56 202 ASP A O 1
ATOM 1592 N N . ARG A 1 203 ? 18.631 7.973 -42.254 1.00 76.69 203 ARG A N 1
ATOM 1593 C CA . ARG A 1 203 ? 18.036 9.287 -42.544 1.00 76.69 203 ARG A CA 1
ATOM 1594 C C . ARG A 1 203 ? 16.574 9.236 -43.008 1.00 76.69 203 ARG A C 1
ATOM 1596 O O . ARG A 1 203 ? 15.852 10.206 -42.798 1.00 76.69 203 ARG A O 1
ATOM 1603 N N . ASP A 1 204 ? 16.136 8.119 -43.587 1.00 74.88 204 ASP A N 1
ATOM 1604 C CA . ASP A 1 204 ? 14.770 7.920 -44.084 1.00 74.88 204 ASP A CA 1
ATOM 1605 C C . ASP A 1 204 ? 13.865 7.238 -43.039 1.00 74.88 204 ASP A C 1
ATOM 1607 O O . ASP A 1 204 ? 12.668 7.028 -43.263 1.00 74.88 204 ASP A O 1
ATOM 1611 N N . GLY A 1 205 ? 14.416 6.922 -41.863 1.00 74.81 205 GLY A N 1
ATOM 1612 C CA . GLY A 1 205 ? 13.715 6.270 -40.764 1.00 74.81 205 GLY A CA 1
ATOM 1613 C C . GLY A 1 205 ? 13.629 4.749 -40.900 1.00 74.81 205 GLY A C 1
ATOM 1614 O O . GLY A 1 205 ? 12.85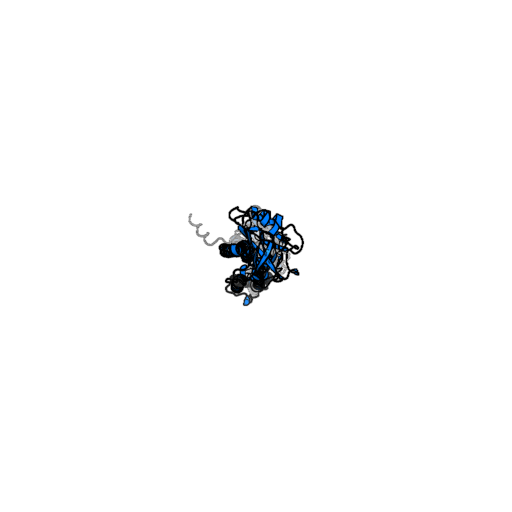3 4.124 -40.169 1.00 74.81 205 GLY A O 1
ATOM 1615 N N . ALA A 1 206 ? 14.394 4.127 -41.802 1.00 79.88 206 ALA A N 1
ATOM 1616 C CA . ALA A 1 206 ? 14.473 2.676 -41.883 1.00 79.88 206 ALA A CA 1
ATOM 1617 C C . ALA A 1 206 ? 15.345 2.132 -40.739 1.00 79.88 206 ALA A C 1
ATOM 1619 O O . ALA A 1 206 ? 16.392 2.703 -40.422 1.00 79.88 206 ALA A O 1
ATOM 1620 N N . PRO A 1 207 ? 14.935 1.034 -40.080 1.00 83.81 207 PRO A N 1
ATOM 1621 C CA . PRO A 1 207 ? 15.683 0.500 -38.956 1.00 83.81 207 PRO A CA 1
ATOM 1622 C C . PRO A 1 207 ? 17.001 -0.120 -39.437 1.00 83.81 207 PRO A C 1
ATOM 1624 O O . PRO A 1 207 ? 17.029 -0.968 -40.331 1.00 83.81 207 PRO A O 1
ATOM 1627 N N . VAL A 1 208 ? 18.092 0.299 -38.804 1.00 85.62 208 VAL A N 1
ATOM 1628 C CA . VAL A 1 208 ? 19.468 -0.131 -39.073 1.00 85.62 208 VAL A CA 1
ATOM 1629 C C . VAL A 1 208 ? 19.929 -1.146 -38.037 1.00 85.62 208 VAL A C 1
ATOM 1631 O O . VAL A 1 208 ? 20.561 -2.140 -38.385 1.00 85.62 208 VAL A O 1
ATOM 1634 N N . PHE A 1 209 ? 19.608 -0.909 -36.767 1.00 89.38 209 PHE A N 1
ATOM 1635 C CA . PHE A 1 209 ? 20.048 -1.736 -35.651 1.00 89.38 209 PHE A CA 1
ATOM 1636 C C . PHE A 1 209 ? 19.025 -1.683 -34.515 1.00 89.38 209 PHE A C 1
ATOM 1638 O O . PHE A 1 209 ? 18.427 -0.636 -34.273 1.00 89.38 209 PHE A O 1
ATOM 1645 N N . ALA A 1 210 ? 18.863 -2.786 -33.783 1.00 89.81 210 ALA A N 1
ATOM 1646 C CA . ALA A 1 210 ? 18.174 -2.788 -32.498 1.00 89.81 210 ALA A CA 1
ATOM 1647 C C . ALA A 1 210 ? 18.888 -3.719 -31.515 1.00 89.81 210 ALA A C 1
ATOM 1649 O O . ALA A 1 210 ? 19.199 -4.861 -31.850 1.00 89.81 210 ALA A O 1
ATOM 1650 N N . GLY A 1 211 ? 19.115 -3.247 -30.293 1.00 89.75 211 GLY A N 1
ATOM 1651 C CA . GLY A 1 211 ? 19.838 -3.978 -29.258 1.00 89.75 211 GLY A CA 1
ATOM 1652 C C . GLY A 1 211 ? 19.270 -3.748 -27.865 1.00 89.75 211 GLY A C 1
ATOM 1653 O O . GLY A 1 211 ? 18.606 -2.749 -27.598 1.00 89.75 211 GLY A O 1
ATOM 1654 N N . SER A 1 212 ? 19.547 -4.695 -26.980 1.00 91.75 212 SER A N 1
ATOM 1655 C CA . SER A 1 212 ? 19.207 -4.673 -25.555 1.00 91.75 212 SER A CA 1
ATOM 1656 C C . SER A 1 212 ? 20.460 -4.938 -24.716 1.00 91.75 212 SER A C 1
ATOM 1658 O O . SER A 1 212 ? 21.538 -5.138 -25.277 1.00 91.75 212 SER A O 1
ATOM 1660 N N . ALA A 1 213 ? 20.327 -4.976 -23.388 1.00 88.94 213 ALA A N 1
ATOM 1661 C CA . ALA A 1 213 ? 21.437 -5.302 -22.488 1.00 88.94 213 ALA A CA 1
ATOM 1662 C C . ALA A 1 213 ? 22.136 -6.637 -22.826 1.00 88.94 213 ALA A C 1
ATOM 1664 O O . ALA A 1 213 ? 23.346 -6.764 -22.644 1.00 88.94 213 ALA A O 1
ATOM 1665 N N . ASP A 1 214 ? 21.393 -7.596 -23.388 1.00 85.69 214 ASP A N 1
ATOM 1666 C CA . ASP A 1 214 ? 21.891 -8.925 -23.759 1.00 85.69 214 ASP A CA 1
ATOM 1667 C C . ASP A 1 214 ? 22.570 -8.974 -25.146 1.00 85.69 214 ASP A C 1
ATOM 1669 O O . ASP A 1 214 ? 23.072 -10.021 -25.557 1.00 85.69 214 ASP A O 1
ATOM 1673 N N . GLY A 1 215 ? 22.596 -7.855 -25.880 1.00 86.44 215 GLY A N 1
ATOM 1674 C CA . GLY A 1 215 ? 23.187 -7.746 -27.215 1.00 86.44 215 GLY A CA 1
ATOM 1675 C C . GLY A 1 215 ? 22.184 -7.376 -28.311 1.00 86.44 215 GLY A C 1
ATOM 1676 O O . GLY A 1 215 ? 21.109 -6.828 -28.051 1.00 86.44 215 GLY A O 1
ATOM 1677 N N . GLU A 1 216 ? 22.557 -7.642 -29.565 1.00 87.25 216 GLU A N 1
ATOM 1678 C CA . GLU A 1 216 ? 21.718 -7.360 -30.736 1.00 87.25 216 GLU A CA 1
ATOM 1679 C C . GLU A 1 216 ? 20.446 -8.220 -30.740 1.00 87.25 216 GLU A C 1
ATOM 1681 O O . GLU A 1 216 ? 20.483 -9.438 -30.553 1.00 87.25 216 GLU A O 1
ATOM 1686 N N . LEU A 1 217 ? 19.306 -7.577 -30.989 1.00 84.81 217 LEU A N 1
ATOM 1687 C CA . LEU A 1 217 ? 18.023 -8.253 -31.117 1.00 84.81 217 LEU A CA 1
ATOM 1688 C C . LEU A 1 217 ? 17.877 -8.844 -32.527 1.00 84.81 217 LEU A C 1
ATOM 1690 O O . LEU A 1 217 ? 18.181 -8.171 -33.515 1.00 84.81 217 LEU A O 1
ATOM 1694 N N . PRO A 1 218 ? 17.325 -10.061 -32.676 1.00 82.12 218 PRO A N 1
ATOM 1695 C CA . PRO A 1 218 ? 16.972 -10.596 -33.986 1.00 82.12 218 PRO A CA 1
ATOM 1696 C C . PRO A 1 218 ? 15.990 -9.680 -34.730 1.00 82.12 218 PRO A C 1
ATOM 1698 O O . PRO A 1 218 ? 15.043 -9.177 -34.131 1.00 82.12 218 PRO A O 1
ATOM 1701 N N . THR A 1 219 ? 16.125 -9.539 -36.053 1.00 77.69 219 THR A N 1
ATOM 1702 C CA . THR A 1 219 ? 15.324 -8.594 -36.868 1.00 77.69 219 THR A CA 1
ATOM 1703 C C . THR A 1 219 ? 13.803 -8.763 -36.731 1.00 77.69 219 THR A C 1
ATOM 1705 O O . THR A 1 219 ? 13.057 -7.795 -36.819 1.00 77.69 219 THR A O 1
ATOM 1708 N N . HIS A 1 220 ? 13.312 -9.978 -36.462 1.00 75.00 220 HIS A N 1
ATOM 1709 C CA . HIS A 1 220 ? 11.882 -10.239 -36.231 1.00 75.00 220 HIS A CA 1
ATOM 1710 C C . HIS A 1 220 ? 11.370 -9.752 -34.860 1.00 75.00 220 HIS A C 1
ATOM 1712 O O . HIS A 1 220 ? 10.162 -9.674 -34.654 1.00 75.00 220 HIS A O 1
ATOM 1718 N N . GLN A 1 221 ? 12.277 -9.454 -33.927 1.00 74.75 221 GLN A N 1
ATOM 1719 C CA . GLN A 1 221 ? 12.003 -8.898 -32.596 1.00 74.75 221 GLN A CA 1
ATOM 1720 C C . GLN A 1 221 ? 12.235 -7.389 -32.553 1.00 74.75 221 GLN A C 1
ATOM 1722 O O . GLN A 1 221 ? 12.047 -6.770 -31.507 1.00 74.75 221 GLN A O 1
ATOM 1727 N N . TRP A 1 222 ? 12.649 -6.789 -33.674 1.00 77.38 222 TRP A N 1
ATOM 1728 C CA . TRP A 1 222 ? 12.856 -5.356 -33.744 1.00 77.38 222 TRP A CA 1
ATOM 1729 C C . TRP A 1 222 ? 11.539 -4.643 -33.484 1.00 77.38 222 TRP A C 1
ATOM 1731 O O . TRP A 1 222 ? 10.559 -4.871 -34.213 1.00 77.38 222 TRP A O 1
ATOM 1741 N N . PRO A 1 223 ? 11.508 -3.764 -32.472 1.00 70.88 223 PRO A N 1
ATOM 1742 C CA . PRO A 1 223 ? 10.286 -3.081 -32.124 1.00 70.88 223 PRO A CA 1
ATOM 1743 C C . PRO A 1 223 ? 9.752 -2.300 -33.343 1.00 70.88 223 PRO A C 1
ATOM 1745 O O . PRO A 1 223 ? 8.572 -2.346 -33.675 1.00 70.88 223 PRO A O 1
ATOM 1748 N N . SER A 1 224 ? 10.582 -1.572 -34.067 1.00 67.44 224 SER A N 1
ATOM 1749 C CA . SER A 1 224 ? 10.158 -0.663 -35.146 1.00 67.44 224 SER A CA 1
ATOM 1750 C C . SER A 1 224 ? 9.952 -1.297 -36.538 1.00 67.44 224 SER A C 1
ATOM 1752 O O . SER A 1 224 ? 9.911 -0.588 -37.537 1.00 67.44 224 SER A O 1
ATOM 1754 N N . SER A 1 225 ? 9.729 -2.613 -36.637 1.00 56.59 225 SER A N 1
ATOM 1755 C CA . SER A 1 225 ? 9.590 -3.341 -37.919 1.00 56.59 225 SER A CA 1
ATOM 1756 C C . SER A 1 225 ? 8.324 -3.041 -38.754 1.00 56.59 225 SER A C 1
ATOM 1758 O O . SER A 1 225 ? 8.180 -3.570 -39.857 1.00 56.59 225 SER A O 1
ATOM 1760 N N . ARG A 1 226 ? 7.396 -2.196 -38.275 1.00 52.19 226 ARG A N 1
ATOM 1761 C CA . ARG A 1 226 ? 6.191 -1.774 -39.014 1.00 52.19 226 ARG A CA 1
ATOM 1762 C C . ARG A 1 226 ? 6.192 -0.263 -39.221 1.00 52.19 226 ARG A C 1
ATOM 1764 O O . ARG A 1 226 ? 5.973 0.478 -38.272 1.00 52.19 226 ARG A O 1
ATOM 1771 N N . SER A 1 227 ? 6.419 0.133 -40.473 1.00 46.53 227 SER A N 1
ATOM 1772 C CA . SER A 1 227 ? 6.171 1.438 -41.106 1.00 46.53 227 SER A CA 1
ATOM 1773 C C . SER A 1 227 ? 5.304 2.406 -40.287 1.00 46.53 227 SER A C 1
ATOM 1775 O O . SER A 1 227 ? 4.092 2.507 -40.484 1.00 46.53 227 SER A O 1
ATOM 1777 N N . PHE A 1 228 ? 5.954 3.124 -39.381 1.00 51.75 228 PHE A N 1
ATOM 1778 C CA . PHE A 1 228 ? 5.476 4.357 -38.774 1.00 51.75 228 PHE A CA 1
ATOM 1779 C C . PHE A 1 228 ? 6.432 5.446 -39.277 1.00 51.75 228 PHE A C 1
ATOM 1781 O O . PHE A 1 228 ? 7.630 5.160 -39.349 1.00 51.75 228 PHE A O 1
ATOM 1788 N N . PRO A 1 229 ? 5.976 6.653 -39.649 1.00 56.59 229 PRO A N 1
ATOM 1789 C CA . PRO A 1 229 ? 6.870 7.746 -40.027 1.00 56.59 229 PRO A CA 1
ATOM 1790 C C . PRO A 1 229 ? 7.571 8.299 -38.774 1.00 56.59 229 PRO A C 1
ATOM 1792 O O . PRO A 1 229 ? 7.326 9.418 -38.339 1.00 56.59 229 PRO A O 1
ATOM 1795 N N . LEU A 1 230 ? 8.441 7.473 -38.185 1.00 60.97 230 LEU A N 1
ATOM 1796 C CA . LEU A 1 230 ? 9.233 7.734 -36.985 1.00 60.97 230 LEU A CA 1
ATOM 1797 C C . LEU A 1 230 ? 10.085 8.999 -37.136 1.00 60.97 230 LEU A C 1
ATOM 1799 O O . LEU A 1 230 ? 10.323 9.699 -36.158 1.00 60.97 230 LEU A O 1
ATOM 1803 N N . ALA A 1 231 ? 10.512 9.291 -38.368 1.00 57.31 231 ALA A N 1
ATOM 1804 C CA . ALA A 1 231 ? 11.337 10.441 -38.695 1.00 57.31 231 ALA A CA 1
ATOM 1805 C C . ALA A 1 231 ? 10.675 11.769 -38.299 1.00 57.31 231 ALA A C 1
ATOM 1807 O O . ALA A 1 231 ? 11.375 12.641 -37.807 1.00 57.31 231 ALA A O 1
ATOM 1808 N N . ALA A 1 232 ? 9.352 11.932 -38.439 1.00 64.06 232 ALA A N 1
ATOM 1809 C CA . ALA A 1 232 ? 8.684 13.199 -38.122 1.00 64.06 232 ALA A CA 1
ATOM 1810 C C . ALA A 1 232 ? 8.691 13.498 -36.611 1.00 64.06 232 ALA A C 1
ATOM 1812 O O . ALA A 1 232 ? 9.137 14.569 -36.204 1.00 64.06 232 ALA A O 1
ATOM 1813 N N . ASP A 1 233 ? 8.291 12.522 -35.791 1.00 63.47 233 ASP A N 1
ATOM 1814 C CA . ASP A 1 233 ? 8.274 12.645 -34.325 1.00 63.47 233 ASP A CA 1
ATOM 1815 C C . ASP A 1 233 ? 9.701 12.793 -33.755 1.00 63.47 233 ASP A C 1
ATOM 1817 O O . ASP A 1 233 ? 9.937 13.527 -32.793 1.00 63.47 233 ASP A O 1
ATOM 1821 N N . MET A 1 234 ? 10.681 12.118 -34.372 1.00 65.69 234 MET A N 1
ATOM 1822 C CA . MET A 1 234 ? 12.101 12.236 -34.020 1.00 65.69 234 MET A CA 1
ATOM 1823 C C . MET A 1 234 ? 12.691 13.591 -34.404 1.00 65.69 234 MET A C 1
ATOM 1825 O O . MET A 1 234 ? 13.398 14.190 -33.598 1.00 65.69 234 MET A O 1
ATOM 1829 N N . LEU A 1 235 ? 12.411 14.076 -35.617 1.00 66.38 235 LEU A N 1
ATOM 1830 C CA . LEU A 1 235 ? 12.858 15.380 -36.106 1.00 66.38 235 LEU A CA 1
ATOM 1831 C C . LEU A 1 235 ? 12.296 16.508 -35.240 1.00 66.38 235 LEU A C 1
ATOM 1833 O O . LEU A 1 235 ? 13.034 17.431 -34.901 1.00 66.38 235 LEU A O 1
ATOM 1837 N N . GLU A 1 236 ? 11.030 16.413 -34.827 1.00 65.44 236 GLU A N 1
ATOM 1838 C CA . GLU A 1 236 ? 10.427 17.362 -33.890 1.00 65.44 236 GLU A CA 1
ATOM 1839 C C . GLU A 1 236 ? 11.171 17.362 -32.543 1.00 65.44 236 GLU A C 1
ATOM 1841 O O . GLU A 1 236 ? 11.559 18.428 -32.066 1.00 65.44 236 GLU A O 1
ATOM 1846 N N . GLY A 1 237 ? 11.472 16.186 -31.977 1.00 61.75 237 GLY A N 1
ATOM 1847 C CA . GLY A 1 237 ? 12.226 16.066 -30.722 1.00 61.75 237 GLY A CA 1
ATOM 1848 C C . GLY A 1 237 ? 13.671 16.581 -30.802 1.00 61.75 237 GLY A C 1
ATOM 1849 O O . GLY A 1 237 ? 14.108 17.340 -29.937 1.00 61.75 237 GLY A O 1
ATOM 1850 N N . ILE A 1 238 ? 14.399 16.223 -31.862 1.00 66.69 238 ILE A N 1
ATOM 1851 C CA . ILE A 1 238 ? 15.813 16.592 -32.064 1.00 66.69 238 ILE A CA 1
ATOM 1852 C C . ILE A 1 238 ? 15.967 18.081 -32.404 1.00 66.69 238 ILE A C 1
ATOM 1854 O O . ILE A 1 238 ? 16.973 18.699 -32.059 1.00 66.69 238 ILE A O 1
ATOM 1858 N N . SER A 1 239 ? 14.961 18.691 -33.043 1.00 57.72 239 SER A N 1
ATOM 1859 C CA . SER A 1 239 ? 14.966 20.128 -33.355 1.00 57.72 239 SER A CA 1
ATOM 1860 C C . SER A 1 239 ? 14.920 21.031 -32.114 1.00 57.72 239 SER A C 1
ATOM 1862 O O . SER A 1 239 ? 15.301 22.199 -32.198 1.00 57.72 239 SER A O 1
ATOM 1864 N N . GLN A 1 240 ? 14.478 20.503 -30.965 1.00 55.19 240 GLN A N 1
ATOM 1865 C CA . GLN A 1 240 ? 14.369 21.245 -29.706 1.00 55.19 240 GLN A CA 1
ATOM 1866 C C . GLN A 1 240 ? 15.619 21.090 -28.825 1.00 55.19 240 GLN A C 1
ATOM 1868 O O . GLN A 1 240 ? 16.056 22.069 -28.219 1.00 55.19 240 GLN A O 1
ATOM 1873 N N . MET A 1 241 ? 16.216 19.893 -28.775 1.00 58.03 241 MET A N 1
ATOM 1874 C CA . MET A 1 241 ? 17.491 19.592 -28.106 1.00 58.03 241 MET A CA 1
ATOM 1875 C C . MET A 1 241 ? 18.189 18.396 -28.788 1.00 58.03 241 MET A C 1
ATOM 1877 O O . MET A 1 241 ? 17.502 17.482 -29.239 1.00 58.03 241 MET A O 1
ATOM 1881 N N . PRO A 1 242 ? 19.539 18.340 -28.823 1.00 59.66 242 PRO A N 1
ATOM 1882 C CA . PRO A 1 242 ? 20.281 17.269 -29.504 1.00 59.66 242 PRO A CA 1
ATOM 1883 C C . PRO A 1 242 ? 20.044 15.872 -28.909 1.00 59.66 242 PRO A C 1
ATOM 1885 O O . PRO A 1 242 ? 20.123 14.883 -29.639 1.00 59.66 242 PRO A O 1
ATOM 1888 N N . VAL A 1 243 ? 19.721 15.794 -27.612 1.00 66.69 243 VAL A N 1
ATOM 1889 C CA . VAL A 1 243 ? 19.178 14.601 -26.951 1.00 66.69 243 VAL A CA 1
ATOM 1890 C C . VAL A 1 243 ? 18.010 15.032 -26.067 1.00 66.69 243 VAL A C 1
ATOM 1892 O O . VAL A 1 243 ? 18.170 15.911 -25.223 1.00 66.69 243 VAL A O 1
ATOM 1895 N N . ALA A 1 244 ? 16.836 14.435 -26.264 1.00 61.19 244 ALA A N 1
ATOM 1896 C CA . ALA A 1 244 ? 15.629 14.759 -25.502 1.00 61.19 244 ALA A CA 1
ATOM 1897 C C . ALA A 1 244 ? 14.848 13.491 -25.147 1.00 61.19 244 ALA A C 1
ATOM 1899 O O . ALA A 1 244 ? 14.681 12.605 -25.992 1.00 61.19 244 ALA A O 1
ATOM 1900 N N . SER A 1 245 ? 14.344 13.406 -23.914 1.00 60.69 245 SER A N 1
ATOM 1901 C CA . SER A 1 245 ? 13.335 12.415 -23.538 1.00 60.69 245 SER A CA 1
ATOM 1902 C C . SER A 1 245 ? 11.925 12.945 -23.797 1.00 60.69 245 SER A C 1
ATOM 1904 O O . SER A 1 245 ? 11.620 14.108 -23.543 1.00 60.69 245 SER A O 1
ATOM 1906 N N . GLN A 1 246 ? 11.055 12.080 -24.313 1.00 63.00 246 GLN A N 1
ATOM 1907 C CA . GLN A 1 246 ? 9.611 12.280 -24.315 1.00 63.00 246 GLN A CA 1
ATOM 1908 C C . GLN A 1 246 ? 8.985 11.512 -23.153 1.00 63.00 246 GLN A C 1
ATOM 1910 O O . GLN A 1 246 ? 9.435 10.420 -22.793 1.00 63.00 246 GLN A O 1
ATOM 1915 N N . ASP A 1 247 ? 7.922 12.087 -22.585 1.00 60.72 247 ASP A N 1
ATOM 1916 C CA . ASP A 1 247 ? 7.345 11.619 -21.330 1.00 60.72 247 ASP A CA 1
ATOM 1917 C C . ASP A 1 247 ? 6.926 10.149 -21.377 1.00 60.72 247 ASP A C 1
ATOM 1919 O O . ASP A 1 247 ? 7.460 9.330 -20.623 1.00 60.72 247 ASP A O 1
ATOM 1923 N N . ILE A 1 248 ? 5.958 9.817 -22.240 1.00 61.53 248 ILE A N 1
ATOM 1924 C CA . ILE A 1 248 ? 5.420 8.463 -22.402 1.00 61.53 248 ILE A CA 1
ATOM 1925 C C . ILE A 1 248 ? 4.862 8.286 -23.821 1.00 61.53 248 ILE A C 1
ATOM 1927 O O . ILE A 1 248 ? 3.777 8.782 -24.134 1.00 61.53 248 ILE A O 1
ATOM 1931 N N . VAL A 1 249 ? 5.535 7.491 -24.651 1.00 68.88 249 VAL A N 1
ATOM 1932 C CA . VAL A 1 249 ? 5.011 7.064 -25.957 1.00 68.88 249 VAL A CA 1
ATOM 1933 C C . VAL A 1 249 ? 4.259 5.747 -25.786 1.00 68.88 249 VAL A C 1
ATOM 1935 O O . VAL A 1 249 ? 4.776 4.779 -25.226 1.00 68.88 249 VAL A O 1
ATOM 1938 N N . HIS A 1 250 ? 3.011 5.699 -26.254 1.00 60.84 250 HIS A N 1
ATOM 1939 C CA . HIS A 1 250 ? 2.216 4.473 -26.236 1.00 60.84 250 HIS A CA 1
ATOM 1940 C C . HIS A 1 250 ? 2.484 3.670 -27.502 1.00 60.84 250 HIS A C 1
ATOM 1942 O O . HIS A 1 250 ? 2.219 4.125 -28.612 1.00 60.84 250 HIS A O 1
ATOM 1948 N N . ARG A 1 251 ? 2.975 2.449 -27.325 1.00 64.75 251 ARG A N 1
ATOM 1949 C CA . ARG A 1 251 ? 3.377 1.558 -28.406 1.00 64.75 251 ARG A CA 1
ATOM 1950 C C . ARG A 1 251 ? 2.771 0.183 -28.170 1.00 64.75 251 ARG A C 1
ATOM 1952 O O . ARG A 1 251 ? 2.929 -0.380 -27.092 1.00 64.75 251 ARG A O 1
ATOM 1959 N N . ASP A 1 252 ? 2.040 -0.337 -29.154 1.00 65.19 252 ASP A N 1
ATOM 1960 C CA . ASP A 1 252 ? 1.323 -1.617 -29.036 1.00 65.19 252 ASP A CA 1
ATOM 1961 C C . ASP A 1 252 ? 0.402 -1.672 -27.786 1.00 65.19 252 ASP A C 1
ATOM 1963 O O . ASP A 1 252 ? 0.195 -2.718 -27.175 1.00 65.19 252 ASP A O 1
ATOM 1967 N N . GLY A 1 253 ? -0.130 -0.512 -27.371 1.00 67.38 253 GLY A N 1
ATOM 1968 C CA . GLY A 1 253 ? -0.949 -0.350 -26.162 1.00 67.38 253 GLY A CA 1
ATOM 1969 C C . GLY A 1 253 ? -0.169 -0.286 -24.840 1.00 67.38 253 GLY A C 1
ATOM 1970 O O . GLY A 1 253 ? -0.791 -0.164 -23.786 1.00 67.38 253 GLY A O 1
ATOM 1971 N N . GLN A 1 254 ? 1.164 -0.342 -24.872 1.00 76.38 254 GLN A N 1
ATOM 1972 C CA . GLN A 1 254 ? 2.033 -0.267 -23.697 1.00 76.38 254 GLN A CA 1
ATOM 1973 C C . GLN A 1 254 ? 2.766 1.085 -23.626 1.00 76.38 254 GLN A C 1
ATOM 1975 O O . GLN A 1 254 ? 3.260 1.564 -24.646 1.00 76.38 254 GLN A O 1
ATOM 1980 N N . PRO A 1 255 ? 2.852 1.718 -22.446 1.00 83.44 255 PRO A N 1
ATOM 1981 C CA . PRO A 1 255 ? 3.583 2.969 -22.266 1.00 83.44 255 PRO A CA 1
ATOM 1982 C C . PRO A 1 255 ? 5.104 2.748 -22.156 1.00 83.44 255 PRO A C 1
ATOM 1984 O O . PRO A 1 255 ? 5.563 1.922 -21.360 1.00 83.44 255 PRO A O 1
ATOM 1987 N N . TYR A 1 256 ? 5.883 3.532 -22.904 1.00 85.62 256 TYR A N 1
ATOM 1988 C CA . TYR A 1 256 ? 7.350 3.543 -22.898 1.00 85.62 256 TYR A CA 1
ATOM 1989 C C . TYR A 1 256 ? 7.889 4.938 -22.599 1.00 85.62 256 TYR A C 1
ATOM 1991 O O . TYR A 1 256 ? 7.370 5.923 -23.111 1.00 85.62 256 TYR A O 1
ATOM 1999 N N . ILE A 1 257 ? 8.962 5.001 -21.818 1.00 88.25 257 ILE A N 1
ATOM 2000 C CA . ILE A 1 257 ? 9.818 6.183 -21.706 1.00 88.25 257 ILE A CA 1
ATOM 2001 C C . ILE A 1 257 ? 10.771 6.140 -22.894 1.00 88.25 257 ILE A C 1
ATOM 2003 O O . ILE A 1 257 ? 11.440 5.121 -23.076 1.00 88.25 257 ILE A O 1
ATOM 2007 N N . THR A 1 258 ? 10.823 7.196 -23.702 1.00 85.81 258 THR A N 1
ATOM 2008 C CA . THR A 1 258 ? 11.647 7.224 -24.917 1.00 85.81 258 THR A CA 1
ATOM 2009 C C . THR A 1 258 ? 12.562 8.434 -24.930 1.00 85.81 258 THR A C 1
ATOM 2011 O O . THR A 1 258 ? 12.140 9.536 -24.605 1.00 85.81 258 THR A O 1
ATOM 2014 N N . ALA A 1 259 ? 13.812 8.240 -25.331 1.00 88.06 259 ALA A N 1
ATOM 2015 C CA . ALA A 1 259 ? 14.757 9.306 -25.625 1.00 88.06 259 ALA A CA 1
ATOM 2016 C C . ALA A 1 259 ? 15.176 9.237 -27.095 1.00 88.06 259 ALA A C 1
ATOM 2018 O O . ALA A 1 259 ? 15.275 8.142 -27.656 1.00 88.06 259 ALA A O 1
ATOM 2019 N N . HIS A 1 260 ? 15.415 10.398 -27.703 1.00 85.94 260 HIS A N 1
ATOM 2020 C CA . HIS A 1 260 ? 15.779 10.547 -29.111 1.00 85.94 260 HIS A CA 1
ATOM 2021 C C . HIS A 1 260 ? 17.057 11.369 -29.257 1.00 85.94 260 HIS A C 1
ATOM 2023 O O . HIS A 1 260 ? 17.260 12.327 -28.513 1.00 85.94 260 HIS A O 1
ATOM 2029 N N . ALA A 1 261 ? 17.900 10.991 -30.217 1.00 86.38 261 ALA A N 1
ATOM 2030 C CA . ALA A 1 261 ? 19.118 11.709 -30.570 1.00 86.38 261 ALA A CA 1
ATOM 2031 C C . ALA A 1 261 ? 19.379 11.614 -32.077 1.00 86.38 261 ALA A C 1
ATOM 2033 O O . ALA A 1 261 ? 19.025 10.620 -32.714 1.00 86.38 261 ALA A O 1
ATOM 2034 N N . GLY A 1 262 ? 20.003 12.642 -32.646 1.00 83.94 262 GLY A N 1
ATOM 2035 C CA . GLY A 1 262 ? 20.448 12.657 -34.039 1.00 83.94 262 GLY A CA 1
ATOM 2036 C C . GLY A 1 262 ? 21.967 12.722 -34.121 1.00 83.94 262 GLY A C 1
ATOM 2037 O O . GLY A 1 262 ? 22.586 13.536 -33.439 1.00 83.94 262 GLY A O 1
ATOM 2038 N N . LEU A 1 263 ? 22.573 11.891 -34.969 1.00 82.38 263 LEU A N 1
ATOM 2039 C CA . LEU A 1 263 ? 24.001 11.961 -35.256 1.00 82.38 263 LEU A CA 1
ATOM 2040 C C . LEU A 1 263 ? 24.241 12.890 -36.449 1.00 82.38 263 LEU A C 1
ATOM 2042 O O . LEU A 1 263 ? 23.973 12.539 -37.599 1.00 82.38 263 LEU A O 1
ATOM 2046 N N . VAL A 1 264 ? 24.735 14.084 -36.151 1.00 77.00 264 VAL A N 1
ATOM 2047 C CA . VAL A 1 264 ? 25.044 15.146 -37.117 1.00 77.00 264 VAL A CA 1
ATOM 2048 C C . VAL A 1 264 ? 26.532 15.080 -37.463 1.00 77.00 264 VAL A C 1
ATOM 2050 O O . VAL A 1 264 ? 27.344 14.722 -36.612 1.00 77.00 264 VAL A O 1
ATOM 2053 N N . SER A 1 265 ? 26.894 15.392 -38.707 1.00 69.12 265 SER A N 1
ATOM 2054 C CA . SER A 1 265 ? 28.301 15.523 -39.110 1.00 69.12 265 SER A CA 1
ATOM 2055 C C . SER A 1 265 ? 28.690 17.008 -39.105 1.00 69.12 265 SER A C 1
ATOM 2057 O O . SER A 1 265 ? 27.831 17.839 -39.397 1.00 69.12 265 SER A O 1
ATOM 2059 N N . PRO A 1 266 ? 29.944 17.395 -38.810 1.00 66.81 266 PRO A N 1
ATOM 2060 C CA . PRO A 1 266 ? 30.343 18.809 -38.797 1.00 66.81 266 PRO A CA 1
ATOM 2061 C C . PRO A 1 266 ? 30.019 19.560 -40.100 1.00 66.81 266 PRO A C 1
ATOM 2063 O O . PRO A 1 266 ? 29.701 20.748 -40.067 1.00 66.81 266 PRO A O 1
ATOM 2066 N N . ASP A 1 267 ? 30.049 18.843 -41.227 1.00 67.38 267 ASP A N 1
ATOM 2067 C CA . ASP A 1 267 ? 29.832 19.375 -42.575 1.00 67.38 267 ASP A CA 1
ATOM 2068 C C . ASP A 1 267 ? 28.384 19.200 -43.085 1.00 67.38 267 ASP A C 1
ATOM 2070 O O . ASP A 1 267 ? 28.073 19.617 -44.205 1.00 67.38 267 ASP A O 1
ATOM 2074 N N . ASP A 1 268 ? 27.492 18.568 -42.307 1.00 68.50 268 ASP A N 1
ATOM 2075 C CA . ASP A 1 268 ? 26.071 18.384 -42.634 1.00 68.50 268 ASP A CA 1
ATOM 2076 C C . ASP A 1 268 ? 25.175 18.669 -41.423 1.00 68.50 268 ASP A C 1
ATOM 2078 O O . ASP A 1 268 ? 25.190 17.879 -40.480 1.00 68.50 268 ASP A O 1
ATOM 2082 N N . PRO A 1 269 ? 24.345 19.728 -41.431 1.00 68.75 269 PRO A N 1
ATOM 2083 C CA . PRO A 1 269 ? 23.426 19.997 -40.328 1.00 68.75 269 PRO A CA 1
ATOM 2084 C C . PRO A 1 269 ? 22.291 18.964 -40.208 1.00 68.75 269 PRO A C 1
ATOM 2086 O O . PRO A 1 269 ? 21.585 18.964 -39.199 1.00 68.75 269 PRO A O 1
ATOM 2089 N N . VAL A 1 270 ? 22.084 18.099 -41.209 1.00 72.38 270 VAL A N 1
ATOM 2090 C CA . VAL A 1 270 ? 21.058 17.052 -41.171 1.00 72.38 270 VAL A CA 1
ATOM 2091 C C . VAL A 1 270 ? 21.635 15.772 -40.548 1.00 72.38 270 VAL A C 1
ATOM 2093 O O . VAL A 1 270 ? 22.664 15.274 -41.014 1.00 72.38 270 VAL A O 1
ATOM 2096 N N . PRO A 1 271 ? 20.986 15.190 -39.519 1.00 74.56 271 PRO A N 1
ATOM 2097 C CA . PRO A 1 271 ? 21.408 13.909 -38.971 1.00 74.56 271 PRO A CA 1
ATOM 2098 C C . PRO A 1 271 ? 21.387 12.801 -40.030 1.00 74.56 271 PRO A C 1
ATOM 2100 O O . PRO A 1 271 ? 20.399 12.628 -40.741 1.00 74.56 271 PRO A O 1
ATOM 2103 N N . HIS A 1 272 ? 22.462 12.019 -40.117 1.00 75.44 272 HIS A N 1
ATOM 2104 C CA . HIS A 1 272 ? 22.535 10.872 -41.033 1.00 75.44 272 HIS A CA 1
ATOM 2105 C C . HIS A 1 272 ? 22.083 9.562 -40.373 1.00 75.44 272 HIS A C 1
ATOM 2107 O O . HIS A 1 272 ? 21.716 8.618 -41.070 1.00 75.44 272 HIS A O 1
ATOM 2113 N N . LEU A 1 273 ? 22.083 9.519 -39.038 1.00 82.81 273 LEU A N 1
ATOM 2114 C CA . LEU A 1 273 ? 21.506 8.445 -38.237 1.00 82.81 273 LEU A CA 1
ATOM 2115 C C . LEU A 1 273 ? 20.652 9.037 -37.118 1.00 82.81 273 LEU A C 1
ATOM 2117 O O . LEU A 1 273 ? 21.020 10.040 -36.500 1.00 82.81 273 LEU A O 1
ATOM 2121 N N . TYR A 1 274 ? 19.550 8.363 -36.818 1.00 84.31 274 TYR A N 1
ATOM 2122 C CA . TYR A 1 274 ? 18.693 8.663 -35.679 1.00 84.31 274 TYR A CA 1
ATOM 2123 C C . TYR A 1 274 ? 18.782 7.539 -34.663 1.00 84.31 274 TYR A C 1
ATOM 2125 O O . TYR A 1 274 ? 18.727 6.365 -35.018 1.00 84.31 274 TYR A O 1
ATOM 2133 N N . LEU A 1 275 ? 18.905 7.889 -33.390 1.00 88.19 275 LEU A N 1
ATOM 2134 C CA . LEU A 1 275 ? 18.937 6.935 -32.298 1.00 88.19 275 LEU A CA 1
ATOM 2135 C C . LEU A 1 275 ? 17.699 7.114 -31.425 1.00 88.19 275 LEU A C 1
ATOM 2137 O O . LEU A 1 275 ? 17.260 8.232 -31.145 1.00 88.19 275 LEU A O 1
ATOM 2141 N N . ARG A 1 276 ? 17.166 5.992 -30.949 1.00 87.50 276 ARG A N 1
ATOM 2142 C CA . ARG A 1 276 ? 16.103 5.950 -29.951 1.00 87.50 276 ARG A CA 1
ATOM 2143 C C . ARG A 1 276 ? 16.448 4.977 -28.855 1.00 87.50 276 ARG A C 1
ATOM 2145 O O . ARG A 1 276 ? 16.726 3.819 -29.136 1.00 87.50 276 ARG A O 1
ATOM 2152 N N . TYR A 1 277 ? 16.302 5.404 -27.614 1.00 90.25 277 TYR A N 1
ATOM 2153 C CA . TYR A 1 277 ? 16.351 4.499 -26.477 1.00 90.25 277 TYR A CA 1
ATOM 2154 C C . TYR A 1 277 ? 14.995 4.454 -25.782 1.00 90.25 277 TYR A C 1
ATOM 2156 O O . TYR A 1 277 ? 14.420 5.498 -25.488 1.00 90.25 277 TYR A O 1
ATOM 2164 N N . SER A 1 278 ? 14.458 3.253 -25.566 1.00 87.88 278 SER A N 1
ATOM 2165 C CA . SER A 1 278 ? 13.110 3.051 -25.023 1.00 87.88 278 SER A CA 1
ATOM 2166 C C . SER A 1 278 ? 13.121 2.105 -23.827 1.00 87.88 278 SER A C 1
ATOM 2168 O O . SER A 1 278 ? 13.675 1.012 -23.916 1.00 87.88 278 SER A O 1
ATOM 2170 N N . ILE A 1 279 ? 12.448 2.476 -22.736 1.00 90.38 279 ILE A N 1
ATOM 2171 C CA . ILE A 1 279 ? 12.271 1.640 -21.539 1.00 90.38 279 ILE A CA 1
ATOM 2172 C C . ILE A 1 279 ? 10.767 1.471 -21.260 1.00 90.38 279 ILE A C 1
ATOM 2174 O O . ILE A 1 279 ? 10.060 2.473 -21.125 1.00 90.38 279 ILE A O 1
ATOM 2178 N N . PRO A 1 280 ? 10.234 0.241 -21.126 1.00 90.12 280 PRO A N 1
ATOM 2179 C CA . PRO A 1 280 ? 8.844 0.034 -20.735 1.00 90.12 280 PRO A CA 1
ATOM 2180 C C . PRO A 1 280 ? 8.559 0.633 -19.351 1.00 90.12 280 PRO A C 1
ATOM 2182 O O . PRO A 1 280 ? 9.228 0.299 -18.369 1.00 90.12 280 PRO A O 1
ATOM 2185 N N . VAL A 1 281 ? 7.497 1.434 -19.225 1.00 89.12 281 VAL A N 1
ATOM 2186 C CA . VAL A 1 281 ? 7.086 2.035 -17.938 1.00 89.12 281 VAL A CA 1
ATOM 2187 C C . VAL A 1 281 ? 6.792 0.959 -16.888 1.00 89.12 281 VAL A C 1
ATOM 2189 O O . VAL A 1 281 ? 7.091 1.130 -15.705 1.00 89.12 281 VAL A O 1
ATOM 2192 N N . ALA A 1 282 ? 6.242 -0.183 -17.310 1.00 88.12 282 ALA A N 1
ATOM 2193 C CA . ALA A 1 282 ? 5.999 -1.321 -16.428 1.00 88.12 282 ALA A CA 1
ATOM 2194 C C . ALA A 1 282 ? 7.297 -1.875 -15.817 1.00 88.12 282 ALA A C 1
ATOM 2196 O O . ALA A 1 282 ? 7.299 -2.229 -14.639 1.00 88.12 282 ALA A O 1
ATOM 2197 N N . ALA A 1 283 ? 8.388 -1.909 -16.589 1.00 87.44 283 ALA A N 1
ATOM 2198 C CA . ALA A 1 283 ? 9.692 -2.370 -16.126 1.00 87.44 283 ALA A CA 1
ATOM 2199 C C . ALA A 1 283 ? 10.333 -1.353 -15.171 1.00 87.44 283 ALA A C 1
ATOM 2201 O O . ALA A 1 283 ? 10.752 -1.735 -14.080 1.00 87.44 283 ALA A O 1
ATOM 2202 N N . ALA A 1 284 ? 10.286 -0.058 -15.509 1.00 86.62 284 ALA A N 1
ATOM 2203 C CA . ALA A 1 284 ? 10.765 1.020 -14.635 1.00 86.62 284 ALA A CA 1
ATOM 2204 C C . ALA A 1 284 ? 10.069 1.018 -13.255 1.00 86.62 284 ALA A C 1
ATOM 2206 O O . ALA A 1 284 ? 10.674 1.327 -12.229 1.00 86.62 284 ALA A O 1
ATOM 2207 N N . ARG A 1 285 ? 8.793 0.608 -13.201 1.00 86.50 285 ARG A N 1
ATOM 2208 C CA . ARG A 1 285 ? 8.000 0.529 -11.961 1.00 86.50 285 ARG A CA 1
ATOM 2209 C C . ARG A 1 285 ? 8.033 -0.834 -11.271 1.00 86.50 285 ARG A C 1
ATOM 2211 O O . ARG A 1 285 ? 7.577 -0.928 -10.130 1.00 86.50 285 ARG A O 1
ATOM 2218 N N . ALA A 1 286 ? 8.519 -1.891 -11.922 1.00 83.75 286 ALA A N 1
ATOM 2219 C CA . ALA A 1 286 ? 8.351 -3.270 -11.457 1.00 83.75 286 ALA A CA 1
ATOM 2220 C C . ALA A 1 286 ? 8.913 -3.481 -10.043 1.00 83.75 286 ALA A C 1
ATOM 2222 O O . ALA A 1 286 ? 8.224 -4.013 -9.165 1.00 83.75 286 ALA A O 1
ATOM 2223 N N . ASN A 1 287 ? 10.127 -2.979 -9.797 1.00 76.69 287 ASN A N 1
ATOM 2224 C CA . ASN A 1 287 ? 10.777 -3.089 -8.495 1.00 76.69 287 ASN A CA 1
ATOM 2225 C C . ASN A 1 287 ? 9.992 -2.327 -7.406 1.00 76.69 287 ASN A C 1
ATOM 2227 O O . ASN A 1 287 ? 9.632 -2.897 -6.373 1.00 76.69 287 ASN A O 1
ATOM 2231 N N . ILE A 1 288 ? 9.609 -1.074 -7.681 1.00 85.00 288 ILE A N 1
ATOM 2232 C CA . ILE A 1 288 ? 8.855 -0.218 -6.749 1.00 85.00 288 ILE A CA 1
ATOM 2233 C C . ILE A 1 288 ? 7.472 -0.793 -6.427 1.00 85.00 288 ILE A C 1
ATOM 2235 O O . ILE A 1 288 ? 7.049 -0.782 -5.268 1.00 85.00 288 ILE A O 1
ATOM 2239 N N . ARG A 1 289 ? 6.777 -1.349 -7.424 1.00 84.00 289 ARG A N 1
ATOM 2240 C CA . ARG A 1 289 ? 5.454 -1.958 -7.246 1.00 84.00 289 ARG A CA 1
ATOM 2241 C C . ARG A 1 289 ? 5.500 -3.127 -6.267 1.00 84.00 289 ARG A C 1
ATOM 2243 O O . ARG A 1 289 ? 4.631 -3.221 -5.402 1.00 84.00 289 ARG A O 1
ATOM 2250 N N . SER A 1 290 ? 6.498 -4.004 -6.382 1.00 82.44 290 SER A N 1
ATOM 2251 C CA . SER A 1 290 ? 6.621 -5.171 -5.498 1.00 82.44 290 SER A CA 1
ATOM 2252 C C . SER A 1 290 ? 6.801 -4.763 -4.026 1.00 82.44 290 SER A C 1
ATOM 2254 O O . SER A 1 290 ? 6.145 -5.313 -3.137 1.00 82.44 290 SER A O 1
ATOM 2256 N N . ILE A 1 291 ? 7.612 -3.729 -3.775 1.00 85.81 291 ILE A N 1
ATOM 2257 C CA . ILE A 1 291 ? 7.864 -3.174 -2.441 1.00 85.81 291 ILE A CA 1
ATOM 2258 C C . ILE A 1 291 ? 6.605 -2.488 -1.896 1.00 85.81 291 ILE A C 1
ATOM 2260 O O . ILE A 1 291 ? 6.224 -2.734 -0.749 1.00 85.81 291 ILE A O 1
ATOM 2264 N N . GLY A 1 292 ? 5.936 -1.672 -2.716 1.00 87.19 292 GLY A N 1
ATOM 2265 C CA . GLY A 1 292 ? 4.714 -0.956 -2.342 1.00 87.19 292 GLY A CA 1
ATOM 2266 C C . GLY A 1 292 ? 3.575 -1.896 -1.947 1.00 87.19 292 GLY A C 1
ATOM 2267 O O . GLY A 1 292 ? 2.975 -1.728 -0.881 1.00 87.19 292 GLY A O 1
ATOM 2268 N N . VAL A 1 293 ? 3.328 -2.940 -2.748 1.00 88.50 293 VAL A N 1
ATOM 2269 C CA . VAL A 1 293 ? 2.295 -3.955 -2.472 1.00 88.50 293 VAL A CA 1
ATOM 2270 C C . VAL A 1 293 ? 2.612 -4.732 -1.195 1.00 88.50 293 VAL A C 1
ATOM 2272 O O . VAL A 1 293 ? 1.733 -4.891 -0.347 1.00 88.50 293 VAL A O 1
ATOM 2275 N N . ARG A 1 294 ? 3.864 -5.175 -1.010 1.00 91.19 294 ARG A N 1
ATOM 2276 C CA . ARG A 1 294 ? 4.277 -5.915 0.192 1.00 91.19 294 ARG A CA 1
ATOM 2277 C C . ARG A 1 294 ? 4.102 -5.081 1.459 1.00 91.19 294 ARG A C 1
ATOM 2279 O O . ARG A 1 294 ? 3.488 -5.553 2.413 1.00 91.19 294 ARG A O 1
ATOM 2286 N N . ASN A 1 295 ? 4.613 -3.851 1.476 1.00 91.12 295 ASN A N 1
ATOM 2287 C CA . ASN A 1 295 ? 4.563 -2.999 2.665 1.00 91.12 295 ASN A CA 1
ATOM 2288 C C . ASN A 1 295 ? 3.123 -2.591 3.008 1.00 91.12 295 ASN A C 1
ATOM 2290 O O . ASN A 1 295 ? 2.732 -2.644 4.174 1.00 91.12 295 ASN A O 1
ATOM 2294 N N . SER A 1 296 ? 2.314 -2.260 1.996 1.00 90.38 296 SER A N 1
ATOM 2295 C CA . SER A 1 296 ? 0.887 -1.964 2.184 1.00 90.38 296 SER A CA 1
ATOM 2296 C C . SER A 1 296 ? 0.128 -3.184 2.715 1.00 90.38 296 SER A C 1
ATOM 2298 O O . SER A 1 296 ? -0.681 -3.058 3.633 1.00 90.38 296 SER A O 1
ATOM 2300 N N . GLY A 1 297 ? 0.432 -4.379 2.194 1.00 93.19 297 GLY A N 1
ATOM 2301 C CA . GLY A 1 297 ? -0.145 -5.640 2.660 1.00 93.19 297 GLY A CA 1
ATOM 2302 C C . GLY A 1 297 ? 0.210 -5.963 4.114 1.00 93.19 297 GLY A C 1
ATOM 2303 O O . GLY A 1 297 ? -0.680 -6.294 4.896 1.00 93.19 297 GLY A O 1
ATOM 2304 N N . ILE A 1 298 ? 1.481 -5.809 4.507 1.00 94.31 298 ILE A N 1
ATOM 2305 C CA . ILE A 1 298 ? 1.933 -6.000 5.898 1.00 94.31 298 ILE A CA 1
ATOM 2306 C C . ILE A 1 298 ? 1.214 -5.026 6.837 1.00 94.31 298 ILE A C 1
ATOM 2308 O O . ILE A 1 298 ? 0.716 -5.440 7.884 1.00 94.31 298 ILE A O 1
ATOM 2312 N N . MET A 1 299 ? 1.112 -3.747 6.463 1.00 93.44 299 MET A N 1
ATOM 2313 C CA . MET A 1 299 ? 0.435 -2.742 7.284 1.00 93.44 299 MET A CA 1
ATOM 2314 C C . MET A 1 299 ? -1.057 -3.050 7.453 1.00 93.44 299 MET A C 1
ATOM 2316 O O . MET A 1 299 ? -1.578 -2.973 8.565 1.00 93.44 299 MET A O 1
ATOM 2320 N N . LEU A 1 300 ? -1.742 -3.446 6.375 1.00 92.88 300 LEU A N 1
ATOM 2321 C CA . LEU A 1 300 ? -3.146 -3.849 6.438 1.00 92.88 300 LEU A CA 1
ATOM 2322 C C . LEU A 1 300 ? -3.335 -5.080 7.337 1.00 92.88 300 LEU A C 1
ATOM 2324 O O . LEU A 1 300 ? -4.258 -5.112 8.149 1.00 92.88 300 LEU A O 1
ATOM 2328 N N . ALA A 1 301 ? -2.443 -6.069 7.243 1.00 94.69 301 ALA A N 1
ATOM 2329 C CA . ALA A 1 301 ? -2.479 -7.247 8.103 1.00 94.69 301 ALA A CA 1
ATOM 2330 C C . ALA A 1 301 ? -2.286 -6.879 9.584 1.00 94.69 301 ALA A C 1
ATOM 2332 O O . ALA A 1 301 ? -3.064 -7.324 10.427 1.00 94.69 301 ALA A O 1
ATOM 2333 N N . LEU A 1 302 ? -1.310 -6.023 9.907 1.00 94.12 302 LEU A N 1
ATOM 2334 C CA . LEU A 1 302 ? -1.085 -5.529 11.271 1.00 94.12 302 LEU A CA 1
ATOM 2335 C C . LEU A 1 302 ? -2.279 -4.726 11.800 1.00 94.12 302 LEU A C 1
ATOM 2337 O O . LEU A 1 302 ? -2.668 -4.894 12.954 1.00 94.12 302 LEU A O 1
ATOM 2341 N N . MET A 1 303 ? -2.892 -3.896 10.958 1.00 91.62 303 MET A N 1
ATOM 2342 C CA . MET A 1 303 ? -4.088 -3.123 11.290 1.00 91.62 303 MET A CA 1
ATOM 2343 C C . MET A 1 303 ? -5.274 -4.035 11.632 1.00 91.62 303 MET A C 1
ATOM 2345 O O . MET A 1 303 ? -5.931 -3.840 12.657 1.00 91.62 303 MET A O 1
ATOM 2349 N N . LEU A 1 304 ? -5.523 -5.066 10.816 1.00 92.12 304 LEU A N 1
ATOM 2350 C CA . LEU A 1 304 ? -6.583 -6.049 11.053 1.00 92.12 304 LEU A CA 1
ATOM 2351 C C . LEU A 1 304 ? -6.310 -6.901 12.297 1.00 92.12 304 LEU A C 1
ATOM 2353 O O . LEU A 1 304 ? -7.219 -7.115 13.099 1.00 92.12 304 LEU A O 1
ATOM 2357 N N . LEU A 1 305 ? -5.064 -7.342 12.495 1.00 94.00 305 LEU A N 1
ATOM 2358 C CA . LEU A 1 305 ? -4.651 -8.074 13.694 1.00 94.00 305 LEU A CA 1
ATOM 2359 C C . LEU A 1 305 ? -4.825 -7.225 14.956 1.00 94.00 305 LEU A C 1
ATOM 2361 O O . LEU A 1 305 ? -5.386 -7.708 15.936 1.00 94.00 305 LEU A O 1
ATOM 2365 N N . GLY A 1 306 ? -4.410 -5.956 14.927 1.00 90.88 306 GLY A N 1
ATOM 2366 C CA . GLY A 1 306 ? -4.583 -5.022 16.038 1.00 90.88 306 GLY A CA 1
ATOM 2367 C C . GLY A 1 306 ? -6.056 -4.774 16.367 1.00 90.88 306 GLY A C 1
ATOM 2368 O O . GLY A 1 306 ? -6.451 -4.853 17.531 1.00 90.88 306 GLY A O 1
ATOM 2369 N N . ALA A 1 307 ? -6.894 -4.542 15.351 1.00 90.00 307 ALA A N 1
ATOM 2370 C CA . ALA A 1 307 ? -8.335 -4.375 15.532 1.00 90.00 307 ALA A CA 1
ATOM 2371 C C . ALA A 1 307 ? -9.000 -5.652 16.082 1.00 90.00 307 ALA A C 1
ATOM 2373 O O . ALA A 1 307 ? -9.833 -5.572 16.987 1.00 90.00 307 ALA A O 1
ATOM 2374 N N . GLY A 1 308 ? -8.601 -6.829 15.587 1.00 89.06 308 GLY A N 1
ATOM 2375 C CA . GLY A 1 308 ? -9.072 -8.127 16.073 1.00 89.06 308 GLY A CA 1
ATOM 2376 C C . GLY A 1 308 ? -8.653 -8.407 17.518 1.00 89.06 308 GLY A C 1
ATOM 2377 O O . GLY A 1 308 ? -9.484 -8.806 18.333 1.00 89.06 308 GLY A O 1
ATOM 2378 N N . ALA A 1 309 ? -7.397 -8.127 17.870 1.00 89.06 309 ALA A N 1
ATOM 2379 C CA . ALA A 1 309 ? -6.891 -8.248 19.235 1.00 89.06 309 ALA A CA 1
ATOM 2380 C C . ALA A 1 309 ? -7.620 -7.295 20.193 1.00 89.06 309 ALA A C 1
ATOM 2382 O O . ALA A 1 309 ? -8.047 -7.717 21.265 1.00 89.06 309 ALA A O 1
ATOM 2383 N N . ALA A 1 310 ? -7.843 -6.041 19.792 1.00 87.62 310 ALA A N 1
ATOM 2384 C CA . ALA A 1 310 ? -8.610 -5.068 20.568 1.00 87.62 310 ALA A CA 1
ATOM 2385 C C . ALA A 1 310 ? -10.071 -5.496 20.765 1.00 87.62 310 ALA A C 1
ATOM 2387 O O . ALA A 1 310 ? -10.628 -5.345 21.855 1.00 87.62 310 ALA A O 1
ATOM 2388 N N . TRP A 1 311 ? -10.684 -6.079 19.734 1.00 87.06 311 TRP A N 1
ATOM 2389 C CA . TRP A 1 311 ? -12.033 -6.630 19.809 1.00 87.06 311 TRP A CA 1
ATOM 2390 C C . TRP A 1 311 ? -12.113 -7.831 20.767 1.00 87.06 311 TRP A C 1
ATOM 2392 O O . TRP A 1 311 ? -12.990 -7.867 21.634 1.00 87.06 311 TRP A O 1
ATOM 2402 N N . LEU A 1 312 ? -11.171 -8.779 20.669 1.00 85.69 312 LEU A N 1
ATOM 2403 C CA . LEU A 1 312 ? -11.080 -9.949 21.552 1.00 85.69 312 LEU A CA 1
ATOM 2404 C C . LEU A 1 312 ? -10.812 -9.545 23.006 1.00 85.69 312 LEU A C 1
ATOM 2406 O O . LEU A 1 312 ? -11.521 -9.987 23.914 1.00 85.69 312 LEU A O 1
ATOM 2410 N N . TYR A 1 313 ? -9.832 -8.669 23.226 1.00 83.88 313 TYR A N 1
ATOM 2411 C CA . TYR A 1 313 ? -9.460 -8.177 24.550 1.00 83.88 313 TYR A CA 1
ATOM 2412 C C . TYR A 1 313 ? -10.607 -7.391 25.197 1.00 83.88 313 TYR A C 1
ATOM 2414 O O . TYR A 1 313 ? -10.993 -7.670 26.335 1.00 83.88 313 TYR A O 1
ATOM 2422 N N . GLY A 1 314 ? -11.230 -6.470 24.451 1.00 82.56 314 GLY A N 1
ATOM 2423 C CA . GLY A 1 314 ? -12.391 -5.709 24.915 1.00 82.56 314 GLY A CA 1
ATOM 2424 C C . GLY A 1 314 ? -13.603 -6.590 25.246 1.00 82.56 314 GLY A C 1
ATOM 2425 O O . GLY A 1 314 ? -14.387 -6.257 26.142 1.00 82.56 314 GLY A O 1
ATOM 2426 N N . ASN A 1 315 ? -13.758 -7.734 24.570 1.00 77.31 315 ASN A N 1
ATOM 2427 C CA . ASN A 1 315 ? -14.798 -8.707 24.892 1.00 77.31 315 ASN A CA 1
ATOM 2428 C C . ASN A 1 315 ? -14.499 -9.465 26.194 1.00 77.31 315 ASN A C 1
ATOM 2430 O O . ASN A 1 315 ? -15.374 -9.552 27.057 1.00 77.31 315 ASN A O 1
ATOM 2434 N N . HIS A 1 316 ? -13.279 -9.991 26.341 1.00 76.50 316 HIS A N 1
ATOM 2435 C CA . HIS A 1 316 ? -12.927 -10.856 27.467 1.00 76.50 316 HIS A CA 1
ATOM 2436 C C . HIS A 1 316 ? -12.782 -10.090 28.790 1.00 76.50 316 HIS A C 1
ATOM 2438 O O . HIS A 1 316 ? -13.314 -10.532 29.805 1.00 76.50 316 HIS A O 1
ATOM 2444 N N . GLN A 1 317 ? -12.109 -8.936 28.777 1.00 76.56 317 GLN A N 1
ATOM 2445 C CA . GLN A 1 317 ? -11.803 -8.176 29.994 1.00 76.56 317 GLN A CA 1
ATOM 2446 C C . GLN A 1 317 ? -12.897 -7.162 30.346 1.00 76.56 317 GLN A C 1
ATOM 2448 O O . GLN A 1 317 ? -13.436 -7.184 31.447 1.00 76.56 317 GLN A O 1
ATOM 2453 N N . ILE A 1 318 ? -13.264 -6.276 29.414 1.00 81.62 318 ILE A N 1
ATOM 2454 C CA . ILE A 1 318 ? -14.115 -5.120 29.742 1.00 81.62 318 ILE A CA 1
ATOM 2455 C C . ILE A 1 318 ? -15.595 -5.507 29.714 1.00 81.62 318 ILE A C 1
ATOM 2457 O O . ILE A 1 318 ? -16.310 -5.364 30.705 1.00 81.62 318 ILE A O 1
ATOM 2461 N N . THR A 1 319 ? -16.073 -6.012 28.574 1.00 81.94 319 THR A N 1
ATOM 2462 C CA . THR A 1 319 ? -17.517 -6.195 28.352 1.00 81.94 319 THR A CA 1
ATOM 2463 C C . THR A 1 319 ? -18.104 -7.248 29.289 1.00 81.94 319 THR A C 1
ATOM 2465 O O . THR A 1 319 ? -19.156 -7.010 29.881 1.00 81.94 319 THR A O 1
ATOM 2468 N N . ARG A 1 320 ? -17.416 -8.386 29.466 1.00 81.81 320 ARG A N 1
ATOM 2469 C CA . ARG A 1 320 ? -17.861 -9.459 30.368 1.00 81.81 320 ARG A CA 1
ATOM 2470 C C . ARG A 1 320 ? -17.989 -8.969 31.813 1.00 81.81 320 ARG A C 1
ATOM 2472 O O . ARG A 1 320 ? -19.019 -9.206 32.435 1.00 81.81 320 ARG A O 1
ATOM 2479 N N . ARG A 1 321 ? -16.987 -8.253 32.336 1.00 82.56 321 ARG A N 1
ATOM 2480 C CA . ARG A 1 321 ? -17.004 -7.735 33.717 1.00 82.56 321 ARG A CA 1
ATOM 2481 C C . ARG A 1 321 ? -18.094 -6.688 33.930 1.00 82.56 321 ARG A C 1
ATOM 2483 O O . ARG A 1 321 ? -18.818 -6.765 34.916 1.00 82.56 321 ARG A O 1
ATOM 2490 N N . VAL A 1 322 ? -18.282 -5.770 32.979 1.00 85.50 322 VAL A N 1
ATOM 2491 C CA . VAL A 1 322 ? -19.376 -4.786 33.044 1.00 85.50 322 VAL A CA 1
ATOM 2492 C C . VAL A 1 322 ? -20.739 -5.480 33.035 1.00 85.50 322 VAL A C 1
ATOM 2494 O O . VAL A 1 322 ? -21.600 -5.126 33.832 1.00 85.50 322 VAL A O 1
ATOM 2497 N N . GLN A 1 323 ? -20.939 -6.500 32.195 1.00 84.31 323 GLN A N 1
ATOM 2498 C CA . GLN A 1 323 ? -22.192 -7.264 32.175 1.00 84.31 323 GLN A CA 1
ATOM 2499 C C . GLN A 1 323 ? -22.443 -8.017 33.484 1.00 84.31 323 GLN A C 1
ATOM 2501 O O . GLN A 1 323 ? -23.582 -8.054 33.940 1.00 84.31 323 GLN A O 1
ATOM 2506 N N . LEU A 1 324 ? -21.402 -8.578 34.108 1.00 84.50 324 LEU A N 1
ATOM 2507 C CA . LEU A 1 324 ? -21.514 -9.198 35.430 1.00 84.50 324 LEU A CA 1
ATOM 2508 C C . LEU A 1 324 ? -21.902 -8.175 36.504 1.00 84.50 324 LEU A C 1
ATOM 2510 O O . LEU A 1 324 ? -22.749 -8.474 37.339 1.00 84.50 324 LEU A O 1
ATOM 2514 N N . LEU A 1 325 ? -21.339 -6.965 36.451 1.00 85.12 325 LEU A N 1
ATOM 2515 C CA . LEU A 1 325 ? -21.662 -5.879 37.381 1.00 85.12 325 LEU A CA 1
ATOM 2516 C C . LEU A 1 325 ? -23.110 -5.400 37.195 1.00 85.12 325 LEU A C 1
ATOM 2518 O O . LEU A 1 325 ? -23.847 -5.282 38.168 1.00 85.12 325 LEU A O 1
ATOM 2522 N N . VAL A 1 326 ? -23.552 -5.230 35.943 1.00 87.00 326 VAL A N 1
ATOM 2523 C CA . VAL A 1 326 ? -24.955 -4.922 35.613 1.00 87.00 326 VAL A CA 1
ATOM 2524 C C . VAL A 1 326 ? -25.880 -6.038 36.104 1.00 87.00 326 VAL A C 1
ATOM 2526 O O . VAL A 1 326 ? -26.892 -5.767 36.749 1.00 87.00 326 VAL A O 1
ATOM 2529 N N . LYS A 1 327 ? -25.529 -7.306 35.876 1.00 86.06 327 LYS A N 1
ATOM 2530 C CA . LYS A 1 327 ? -26.331 -8.436 36.353 1.00 86.06 327 LYS A CA 1
ATOM 2531 C C . LYS A 1 327 ? -26.450 -8.436 37.879 1.00 86.06 327 LYS A C 1
ATOM 2533 O O . LYS A 1 327 ? -27.566 -8.492 38.380 1.00 86.06 327 LYS A O 1
ATOM 2538 N N . ALA A 1 328 ? -25.340 -8.263 38.597 1.00 84.56 328 ALA A N 1
ATOM 2539 C CA . ALA A 1 328 ? -25.327 -8.186 40.057 1.00 84.56 328 ALA A CA 1
ATOM 2540 C C . ALA A 1 328 ? -26.160 -7.008 40.593 1.00 84.56 328 ALA A C 1
ATOM 2542 O O . ALA A 1 328 ? -26.891 -7.169 41.565 1.00 84.56 328 ALA A O 1
ATOM 2543 N N . THR A 1 329 ? -26.124 -5.841 39.934 1.00 85.88 329 THR A N 1
ATOM 2544 C CA . THR A 1 329 ? -26.999 -4.710 40.305 1.00 85.88 329 THR A CA 1
ATOM 2545 C C . THR A 1 329 ? -28.482 -5.022 40.099 1.00 85.88 329 THR A C 1
ATOM 2547 O O . THR A 1 329 ? -29.319 -4.554 40.866 1.00 85.88 329 THR A O 1
ATOM 2550 N N . THR A 1 330 ? -28.814 -5.832 39.088 1.00 84.62 330 THR A N 1
ATOM 2551 C CA . THR A 1 330 ? -30.203 -6.219 38.804 1.00 84.62 330 THR A CA 1
ATOM 2552 C C . THR A 1 330 ? -30.695 -7.252 39.819 1.00 84.62 330 THR A C 1
ATOM 2554 O O . THR A 1 330 ? -31.767 -7.070 40.381 1.00 84.62 330 THR A O 1
ATOM 2557 N N . GLU A 1 331 ? -29.880 -8.270 40.119 1.00 84.31 331 GLU A N 1
ATOM 2558 C CA . GLU A 1 331 ? -30.162 -9.287 41.148 1.00 84.31 331 GLU A CA 1
ATOM 2559 C C . GLU A 1 331 ? -30.321 -8.645 42.543 1.00 84.31 331 GLU A C 1
ATOM 2561 O O . GLU A 1 331 ? -31.245 -8.981 43.280 1.00 84.31 331 GLU A O 1
ATOM 2566 N N . MET A 1 332 ? -29.502 -7.636 42.871 1.00 81.94 332 MET A N 1
ATOM 2567 C CA . MET A 1 332 ? -29.623 -6.877 44.123 1.00 81.94 332 MET A CA 1
ATOM 2568 C C . MET A 1 332 ? -30.940 -6.092 44.222 1.00 81.94 332 MET A C 1
ATOM 2570 O O . MET A 1 332 ? -31.534 -6.040 45.296 1.00 81.94 332 MET A O 1
ATOM 2574 N N . LYS A 1 333 ? -31.412 -5.489 43.122 1.00 78.25 333 LYS A N 1
ATOM 2575 C CA . LYS A 1 333 ? -32.711 -4.793 43.080 1.00 78.25 333 LYS A CA 1
ATOM 2576 C C . LYS A 1 333 ? -33.873 -5.756 43.358 1.00 78.25 333 LYS A C 1
ATOM 2578 O O . LYS A 1 333 ? -34.871 -5.349 43.940 1.00 78.25 333 LYS A O 1
ATOM 2583 N N . ASP A 1 334 ? -33.725 -7.019 42.974 1.00 81.25 334 ASP A N 1
ATOM 2584 C CA . ASP A 1 334 ? -34.726 -8.064 43.195 1.00 81.25 334 ASP A CA 1
ATOM 2585 C C . ASP A 1 334 ? -34.571 -8.753 44.575 1.00 81.25 334 ASP A C 1
ATOM 2587 O O . ASP A 1 334 ? -35.276 -9.714 44.871 1.00 81.25 334 ASP A O 1
ATOM 2591 N N . GLY A 1 335 ? -33.678 -8.253 45.444 1.00 73.19 335 GLY A N 1
ATOM 2592 C CA . GLY A 1 335 ? -33.487 -8.729 46.821 1.00 73.19 335 GLY A CA 1
ATOM 2593 C C . GLY A 1 335 ? -32.533 -9.921 46.974 1.00 73.19 335 GLY A C 1
ATOM 2594 O O . GLY A 1 335 ? -32.224 -10.321 48.096 1.00 73.19 335 GLY A O 1
ATOM 2595 N N . GLU A 1 336 ? -32.005 -10.470 45.878 1.00 76.00 336 GLU A N 1
ATOM 2596 C CA . GLU A 1 336 ? -31.034 -11.566 45.906 1.00 76.00 336 GLU A CA 1
ATOM 2597 C C . GLU A 1 336 ? -29.599 -11.025 45.870 1.00 76.00 336 GLU A C 1
ATOM 2599 O O . GLU A 1 336 ? -28.969 -10.924 44.816 1.00 76.00 336 GLU A O 1
ATOM 2604 N N . PHE A 1 337 ? -29.032 -10.692 47.034 1.00 73.94 337 PHE A N 1
ATOM 2605 C CA . PHE A 1 337 ? -27.611 -10.349 47.095 1.00 73.94 337 PHE A CA 1
ATOM 2606 C C . PHE A 1 337 ? -26.725 -11.603 47.081 1.00 73.94 337 PHE A C 1
ATOM 2608 O O . PHE A 1 337 ? -26.765 -12.430 47.994 1.00 73.94 337 PHE A O 1
ATOM 2615 N N . ARG A 1 338 ? -25.851 -11.709 46.073 1.00 72.06 338 ARG A N 1
ATOM 2616 C CA . ARG A 1 338 ? -24.740 -12.670 46.037 1.00 72.06 338 ARG A CA 1
ATOM 2617 C C . ARG A 1 338 ? -23.417 -11.919 45.984 1.00 72.06 338 ARG A C 1
ATOM 2619 O O . ARG A 1 338 ? -23.277 -10.953 45.236 1.00 72.06 338 ARG A O 1
ATOM 2626 N N . ARG A 1 339 ? -22.427 -12.396 46.746 1.00 75.06 339 ARG A N 1
ATOM 2627 C CA . ARG A 1 339 ? -21.060 -11.862 46.678 1.00 75.06 339 ARG A CA 1
ATOM 2628 C C . ARG A 1 339 ? -20.523 -11.941 45.255 1.00 75.06 339 ARG A C 1
ATOM 2630 O O . ARG A 1 339 ? -20.730 -12.934 44.553 1.00 75.06 339 ARG A O 1
ATOM 2637 N N . LEU A 1 340 ? -19.808 -10.896 44.851 1.00 78.75 340 LEU A N 1
ATOM 2638 C CA . LEU A 1 340 ? -19.191 -10.846 43.533 1.00 78.75 340 LEU A CA 1
ATOM 2639 C C . LEU A 1 340 ? -18.096 -11.915 43.420 1.00 78.75 340 LEU A C 1
ATOM 2641 O O . LEU A 1 340 ? -17.369 -12.198 44.373 1.00 78.75 340 LEU A O 1
ATOM 2645 N N . GLN A 1 341 ? -17.964 -12.506 42.232 1.00 75.56 341 GLN A N 1
ATOM 2646 C CA . GLN A 1 341 ? -16.953 -13.534 41.975 1.00 75.56 341 GLN A CA 1
ATOM 2647 C C . GLN A 1 341 ? -15.521 -12.967 42.092 1.00 75.56 341 GLN A C 1
ATOM 2649 O O . GLN A 1 341 ? -15.304 -11.801 41.750 1.00 75.56 341 GLN A O 1
ATOM 2654 N N . PRO A 1 342 ? -14.517 -13.780 42.482 1.00 67.88 342 PRO A N 1
ATOM 2655 C CA . PRO A 1 342 ? -13.123 -13.337 42.622 1.00 67.88 342 PRO A CA 1
ATOM 2656 C C . PRO A 1 342 ? -12.538 -12.720 41.345 1.00 67.88 342 PRO A C 1
ATOM 2658 O O . PRO A 1 342 ? -11.740 -11.793 41.420 1.00 67.88 342 PRO A O 1
ATOM 2661 N N . GLU A 1 343 ? -12.988 -13.178 40.171 1.00 71.69 343 GLU A N 1
ATOM 2662 C CA . GLU A 1 343 ? -12.590 -12.667 38.847 1.00 71.69 343 GLU A CA 1
ATOM 2663 C C . GLU A 1 343 ? -12.864 -11.158 38.656 1.00 71.69 343 GLU A C 1
ATOM 2665 O O . GLU A 1 343 ? -12.288 -10.538 37.757 1.00 71.69 343 GLU A O 1
ATOM 2670 N N . MET A 1 344 ? -13.730 -10.572 39.495 1.00 70.44 344 MET A N 1
ATOM 2671 C CA . MET A 1 344 ? -14.086 -9.147 39.510 1.00 70.44 344 MET A CA 1
ATOM 2672 C C . MET A 1 344 ? -13.173 -8.302 40.408 1.00 70.44 344 MET A C 1
ATOM 2674 O O . MET A 1 344 ? -13.161 -7.084 40.268 1.00 70.44 344 MET A O 1
ATOM 2678 N N . LYS A 1 345 ? -12.405 -8.914 41.319 1.00 67.38 345 LYS A N 1
ATOM 2679 C CA . LYS A 1 345 ? -11.512 -8.209 42.253 1.00 67.38 345 LYS A CA 1
ATOM 2680 C C . LYS A 1 345 ? -10.136 -8.052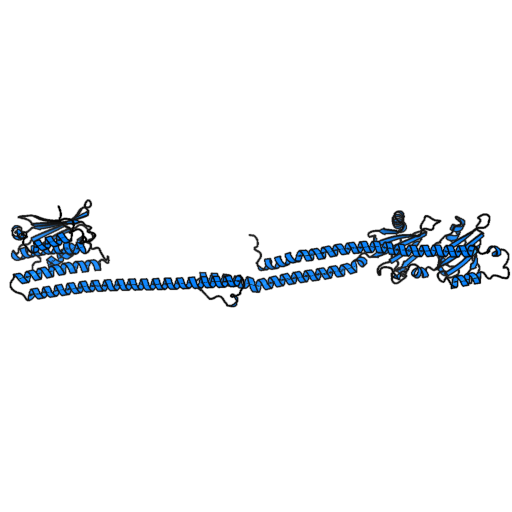 41.613 1.00 67.38 345 LYS A C 1
ATOM 2682 O O . LYS A 1 345 ? -9.230 -8.851 41.822 1.00 67.38 345 LYS A O 1
ATOM 2687 N N . SER A 1 346 ? -10.022 -7.065 40.733 1.00 70.44 346 SER A N 1
ATOM 2688 C CA . SER A 1 346 ? -8.770 -6.665 40.080 1.00 70.44 346 SER A CA 1
ATOM 2689 C C . SER A 1 346 ? -8.339 -5.277 40.562 1.00 70.44 346 SER A C 1
ATOM 2691 O O . SER A 1 346 ? -9.159 -4.489 41.016 1.00 70.44 346 SER A O 1
ATOM 2693 N N . GLY A 1 347 ? -7.046 -4.962 40.461 1.00 74.25 347 GLY A N 1
ATOM 2694 C CA . GLY A 1 347 ? -6.520 -3.638 40.826 1.00 74.25 347 GLY A CA 1
ATOM 2695 C C . GLY A 1 347 ? -6.826 -2.522 39.814 1.00 74.25 347 GLY A C 1
ATOM 2696 O O . GLY A 1 347 ? -6.342 -1.408 39.984 1.00 74.25 347 GLY A O 1
ATOM 2697 N N . ASP A 1 348 ? -7.579 -2.817 38.751 1.00 82.50 348 ASP A N 1
ATOM 2698 C CA . ASP A 1 348 ? -8.009 -1.851 37.739 1.00 82.50 348 ASP A CA 1
ATOM 2699 C C . ASP A 1 348 ? -9.277 -1.090 38.179 1.00 82.50 348 ASP A C 1
ATOM 2701 O O . ASP A 1 348 ? -9.910 -1.406 39.188 1.00 82.50 348 ASP A O 1
ATOM 2705 N N . ASP A 1 349 ? -9.668 -0.056 37.428 1.00 84.25 349 ASP A N 1
ATOM 2706 C CA . ASP A 1 349 ? -10.811 0.796 37.795 1.00 84.25 349 ASP A CA 1
ATOM 2707 C C . ASP A 1 349 ? -12.139 0.026 37.881 1.00 84.25 349 ASP A C 1
ATOM 2709 O O . ASP A 1 349 ? -12.985 0.335 38.724 1.00 84.25 349 ASP A O 1
ATOM 2713 N N . ILE A 1 350 ? -12.319 -1.008 37.048 1.00 85.00 350 ILE A N 1
ATOM 2714 C CA . ILE A 1 350 ? -13.508 -1.870 37.097 1.00 85.00 350 ILE A CA 1
ATOM 2715 C C . ILE A 1 350 ? -13.515 -2.687 38.392 1.00 85.00 350 ILE A C 1
ATOM 2717 O O . ILE A 1 350 ? -14.563 -2.796 39.027 1.00 85.00 350 ILE A O 1
ATOM 2721 N N . GLY A 1 351 ? -12.370 -3.225 38.818 1.00 85.56 351 GLY A N 1
ATOM 2722 C CA . GLY A 1 351 ? -12.286 -3.941 40.085 1.00 85.56 351 GLY A CA 1
ATOM 2723 C C . GLY A 1 351 ? -12.498 -3.040 41.303 1.00 85.56 351 GLY A C 1
ATOM 2724 O O . GLY A 1 351 ? -13.251 -3.405 42.206 1.00 85.56 351 GLY A O 1
ATOM 2725 N N . ARG A 1 352 ? -11.975 -1.806 41.290 1.00 86.31 352 ARG A N 1
ATOM 2726 C CA . ARG A 1 352 ? -12.277 -0.802 42.333 1.00 86.31 352 ARG A CA 1
ATOM 2727 C C . ARG A 1 352 ? -13.771 -0.473 42.411 1.00 86.31 352 ARG A C 1
ATOM 2729 O O . ARG A 1 352 ? -14.314 -0.305 43.508 1.00 86.31 352 ARG A O 1
ATOM 2736 N N . LEU A 1 353 ? -14.446 -0.387 41.262 1.00 87.88 353 LEU A N 1
ATOM 2737 C CA . LEU A 1 353 ? -15.895 -0.192 41.199 1.00 87.88 353 LEU A CA 1
ATOM 2738 C C . LEU A 1 353 ? -16.647 -1.411 41.750 1.00 87.88 353 LEU A C 1
ATOM 2740 O O . LEU A 1 353 ? -17.580 -1.239 42.532 1.00 87.88 353 LEU A O 1
ATOM 2744 N N . ALA A 1 354 ? -16.221 -2.624 41.393 1.00 87.88 354 ALA A N 1
ATOM 2745 C CA . ALA A 1 354 ? -16.791 -3.870 41.898 1.00 87.88 354 ALA A CA 1
ATOM 2746 C C . ALA A 1 354 ? -16.690 -3.967 43.430 1.00 87.88 354 ALA A C 1
ATOM 2748 O O . ALA A 1 354 ? -17.683 -4.256 44.092 1.00 87.88 354 ALA A O 1
ATOM 2749 N N . GLU A 1 355 ? -15.533 -3.642 44.012 1.00 88.00 355 GLU A N 1
ATOM 2750 C CA . GLU A 1 355 ? -15.352 -3.610 45.470 1.00 88.00 355 GLU A CA 1
ATOM 2751 C C . GLU A 1 355 ? -16.205 -2.543 46.160 1.00 88.00 355 GLU A C 1
ATOM 2753 O O . GLU A 1 355 ? -16.700 -2.752 47.269 1.00 88.00 355 GLU A O 1
ATOM 2758 N N . SER A 1 356 ? -16.355 -1.377 45.531 1.00 88.50 356 SER A N 1
ATOM 2759 C CA . SER A 1 356 ? -17.189 -0.297 46.067 1.00 88.50 356 SER A CA 1
ATOM 2760 C C . SER A 1 356 ? -18.668 -0.685 46.040 1.00 88.50 356 SER A C 1
ATOM 2762 O O . SER A 1 356 ? -19.388 -0.430 47.005 1.00 88.50 356 SER A O 1
ATOM 2764 N N . PHE A 1 357 ? -19.108 -1.352 44.969 1.00 88.75 357 PHE A N 1
ATOM 2765 C CA . PHE A 1 357 ? -20.452 -1.913 44.863 1.00 88.75 357 PHE A CA 1
ATOM 2766 C C . PHE A 1 357 ? -20.693 -3.015 45.903 1.00 88.75 357 PHE A C 1
ATOM 2768 O O . PHE A 1 357 ? -21.714 -2.984 46.579 1.00 88.75 357 PHE A O 1
ATOM 2775 N N . GLU A 1 358 ? -19.751 -3.945 46.095 1.00 87.81 358 GLU A N 1
ATOM 2776 C CA . GLU A 1 358 ? -19.881 -5.007 47.104 1.00 87.81 358 GLU A CA 1
ATOM 2777 C C . GLU A 1 358 ? -20.001 -4.431 48.521 1.00 87.81 358 GLU A C 1
ATOM 2779 O O . GLU A 1 358 ? -20.900 -4.818 49.264 1.00 87.81 358 GLU A O 1
ATOM 2784 N N . ARG A 1 359 ? -19.176 -3.432 48.869 1.00 88.62 359 ARG A N 1
ATOM 2785 C CA . ARG A 1 359 ? -19.278 -2.720 50.155 1.00 88.62 359 ARG A CA 1
ATOM 2786 C C . ARG A 1 359 ? -20.624 -2.021 50.336 1.00 88.62 359 ARG A C 1
ATOM 2788 O O . ARG A 1 359 ? -21.198 -2.067 51.424 1.00 88.62 359 ARG A O 1
ATOM 2795 N N . MET A 1 360 ? -21.133 -1.376 49.286 1.00 88.44 360 MET A N 1
ATOM 2796 C CA . MET A 1 360 ? -22.460 -0.762 49.313 1.00 88.44 360 MET A CA 1
ATOM 2797 C C . MET A 1 360 ? -23.537 -1.823 49.557 1.00 88.44 360 MET A C 1
ATOM 2799 O O . MET A 1 360 ? -24.373 -1.650 50.442 1.00 88.44 360 MET A O 1
ATOM 2803 N N . ALA A 1 361 ? -23.490 -2.932 48.826 1.00 87.62 361 ALA A N 1
ATOM 2804 C CA . ALA A 1 361 ? -24.483 -3.987 48.921 1.00 87.62 361 ALA A CA 1
ATOM 2805 C C . ALA A 1 361 ? -24.490 -4.678 50.293 1.00 87.62 361 ALA A C 1
ATOM 2807 O O . ALA A 1 361 ? -25.557 -4.830 50.888 1.00 87.62 361 ALA A O 1
ATOM 2808 N N . GLU A 1 362 ? -23.317 -4.985 50.858 1.00 87.75 362 GLU A N 1
ATOM 2809 C CA . GLU A 1 362 ? -23.206 -5.498 52.230 1.00 87.75 362 GLU A CA 1
ATOM 2810 C C . GLU A 1 362 ? -23.783 -4.506 53.256 1.00 87.75 362 GLU A C 1
ATOM 2812 O O . GLU A 1 362 ? -24.468 -4.914 54.196 1.00 87.75 362 GLU A O 1
ATOM 2817 N N . SER A 1 363 ? -23.572 -3.198 53.063 1.00 88.62 363 SER A N 1
ATOM 2818 C CA . SER A 1 363 ? -24.125 -2.175 53.960 1.00 88.62 363 SER A CA 1
ATOM 2819 C C . SER A 1 363 ? -25.655 -2.078 53.903 1.00 88.62 363 SER A C 1
ATOM 2821 O O . SER A 1 363 ? -26.287 -1.880 54.941 1.00 88.62 363 SER A O 1
ATOM 2823 N N . VAL A 1 364 ? -26.254 -2.249 52.717 1.00 88.19 364 VAL A N 1
ATOM 2824 C CA . VAL A 1 364 ? -27.714 -2.222 52.524 1.00 88.19 364 VAL A CA 1
ATOM 2825 C C . VAL A 1 364 ? -28.352 -3.442 53.178 1.00 88.19 364 VAL A C 1
ATOM 2827 O O . VAL A 1 364 ? -29.247 -3.281 54.003 1.00 88.19 364 VAL A O 1
ATOM 2830 N N . VAL A 1 365 ? -27.833 -4.641 52.896 1.00 87.12 365 VAL A N 1
ATOM 2831 C CA . VAL A 1 365 ? -28.330 -5.891 53.493 1.00 87.12 365 VAL A CA 1
ATOM 2832 C C . VAL A 1 365 ? -28.244 -5.842 55.021 1.00 87.12 365 VAL A C 1
ATOM 2834 O O . VAL A 1 365 ? -29.186 -6.229 55.709 1.00 87.12 365 VAL A O 1
ATOM 2837 N N . ARG A 1 366 ? -27.144 -5.315 55.574 1.00 87.75 366 ARG A N 1
ATOM 2838 C CA . ARG A 1 366 ? -26.995 -5.157 57.026 1.00 87.75 366 ARG A CA 1
ATOM 2839 C C . ARG A 1 366 ? -28.054 -4.225 57.620 1.00 87.75 366 ARG A C 1
ATOM 2841 O O . ARG A 1 366 ? -28.633 -4.554 58.651 1.00 87.75 366 ARG A O 1
ATOM 2848 N N . ARG A 1 367 ? -28.332 -3.096 56.961 1.00 88.50 367 ARG A N 1
ATOM 2849 C CA . ARG A 1 367 ? -29.371 -2.147 57.391 1.00 88.50 367 ARG A CA 1
ATOM 2850 C C . ARG A 1 367 ? -30.768 -2.758 57.357 1.00 88.50 367 ARG A C 1
ATOM 2852 O O . ARG A 1 367 ? -31.538 -2.525 58.279 1.00 88.50 367 ARG A O 1
ATOM 2859 N N . GLU A 1 368 ? -31.075 -3.552 56.336 1.00 88.06 368 GLU A N 1
ATOM 2860 C CA . GLU A 1 368 ? -32.347 -4.278 56.221 1.00 88.06 368 GLU A CA 1
ATOM 2861 C C . GLU A 1 368 ? -32.541 -5.263 57.388 1.00 88.06 368 GLU A C 1
ATOM 2863 O O . GLU A 1 368 ? -33.611 -5.313 58.001 1.00 88.06 368 GLU A O 1
ATOM 2868 N N . MET A 1 369 ? -31.487 -6.013 57.744 1.00 87.50 369 MET A N 1
ATOM 2869 C CA . MET A 1 369 ? -31.511 -6.944 58.880 1.00 87.50 369 MET A CA 1
ATOM 2870 C C . MET A 1 369 ? -31.672 -6.217 60.219 1.00 87.50 369 MET A C 1
ATOM 2872 O O . MET A 1 369 ? -32.467 -6.646 61.053 1.00 87.50 369 MET A O 1
ATOM 2876 N N . GLU A 1 370 ? -30.939 -5.119 60.428 1.00 89.44 370 GLU A N 1
ATOM 2877 C CA . GLU A 1 370 ? -31.052 -4.294 61.638 1.00 89.44 370 GLU A CA 1
ATOM 2878 C C . GLU A 1 370 ? -32.468 -3.716 61.779 1.00 89.44 370 GLU A C 1
ATOM 2880 O O . GLU A 1 370 ? -33.073 -3.846 62.841 1.00 89.44 370 GLU A O 1
ATOM 2885 N N . LEU A 1 371 ? -33.041 -3.174 60.698 1.00 90.19 371 LEU A N 1
ATOM 2886 C CA . LEU A 1 371 ? -34.417 -2.667 60.683 1.00 90.19 371 LEU A CA 1
ATOM 2887 C C . LEU A 1 371 ? -35.446 -3.762 60.978 1.00 90.19 371 LEU A C 1
ATOM 2889 O O . LEU A 1 371 ? -36.347 -3.547 61.787 1.00 90.19 371 LEU A O 1
ATOM 2893 N N . SER A 1 372 ? -35.309 -4.932 60.351 1.00 87.81 372 SER A N 1
ATOM 2894 C CA . SER A 1 372 ? -36.225 -6.060 60.564 1.00 87.81 372 SER A CA 1
ATOM 2895 C C . SER A 1 372 ? -36.188 -6.545 62.012 1.00 87.81 372 SER A C 1
ATOM 2897 O O . SER A 1 372 ? -37.237 -6.753 62.620 1.00 87.81 372 SER A O 1
ATOM 2899 N N . ARG A 1 373 ? -34.989 -6.646 62.598 1.00 88.75 373 ARG A N 1
ATOM 2900 C CA . ARG A 1 373 ? -34.810 -7.029 64.000 1.00 88.75 373 ARG A CA 1
ATOM 2901 C C . ARG A 1 373 ? -35.401 -5.995 64.955 1.00 88.75 373 ARG A C 1
ATOM 2903 O O . ARG A 1 373 ? -36.129 -6.372 65.864 1.00 88.75 373 ARG A O 1
ATOM 2910 N N . SER A 1 374 ? -35.148 -4.704 64.734 1.00 87.50 374 SER A N 1
ATOM 2911 C CA . SER A 1 374 ? -35.753 -3.645 65.551 1.00 87.50 374 SER A CA 1
ATOM 2912 C C . SER A 1 374 ? -37.278 -3.630 65.437 1.00 87.50 374 SER A C 1
ATOM 2914 O O . SER A 1 374 ? -37.962 -3.401 66.430 1.00 87.50 374 SER A O 1
ATOM 2916 N N . ALA A 1 375 ? -37.833 -3.906 64.253 1.00 90.62 375 ALA A N 1
ATOM 2917 C CA . ALA A 1 375 ? -39.277 -4.021 64.073 1.00 90.62 375 ALA A CA 1
ATOM 2918 C C . ALA A 1 375 ? -39.864 -5.217 64.843 1.00 90.62 375 ALA A C 1
ATOM 2920 O O . ALA A 1 375 ? -40.943 -5.099 65.421 1.00 90.62 375 ALA A O 1
ATOM 2921 N N . GLU A 1 376 ? -39.167 -6.353 64.877 1.00 90.75 376 GLU A N 1
ATOM 2922 C CA . GLU A 1 376 ? -39.584 -7.537 65.635 1.00 90.75 376 GLU A CA 1
ATOM 2923 C C . GLU A 1 376 ? -39.466 -7.328 67.152 1.00 90.75 376 GLU A C 1
ATOM 2925 O O . GLU A 1 376 ? -40.416 -7.614 67.879 1.00 90.75 376 GLU A O 1
ATOM 2930 N N . GLU A 1 377 ? -38.367 -6.734 67.623 1.00 89.38 377 GLU A N 1
ATOM 2931 C CA . GLU A 1 377 ? -38.183 -6.347 69.028 1.00 89.38 377 GLU A CA 1
ATOM 2932 C C . GLU A 1 377 ? -39.275 -5.364 69.483 1.00 89.38 377 GLU A C 1
ATOM 2934 O O . GLU A 1 377 ? -39.878 -5.553 70.538 1.00 89.38 377 GLU A O 1
ATOM 2939 N N . LEU A 1 378 ? -39.612 -4.361 68.662 1.00 88.38 378 LEU A N 1
ATOM 2940 C CA . LEU A 1 378 ? -40.718 -3.442 68.948 1.00 88.38 378 LEU A CA 1
ATOM 2941 C C . LEU A 1 378 ? -42.068 -4.163 69.017 1.00 88.38 378 LEU A C 1
ATOM 2943 O O . LEU A 1 378 ? -42.848 -3.894 69.927 1.00 88.38 378 LEU A O 1
ATOM 2947 N N . ARG A 1 379 ? -42.352 -5.087 68.090 1.00 88.38 379 ARG A N 1
ATOM 2948 C CA . ARG A 1 379 ? -43.595 -5.879 68.117 1.00 88.38 379 ARG A CA 1
ATOM 2949 C C . ARG A 1 379 ? -43.695 -6.730 69.379 1.00 88.38 379 ARG A C 1
ATOM 2951 O O . ARG A 1 379 ? -44.765 -6.784 69.979 1.00 88.38 379 ARG A O 1
ATOM 2958 N N . PHE A 1 380 ? -42.594 -7.355 69.792 1.00 89.56 380 PHE A N 1
ATOM 2959 C CA . PHE A 1 380 ? -42.538 -8.132 71.027 1.00 89.56 380 PHE A CA 1
ATOM 2960 C C . PHE A 1 380 ? -42.803 -7.255 72.258 1.00 89.56 380 PHE A C 1
ATOM 2962 O O . PHE A 1 380 ? -43.671 -7.584 73.061 1.00 89.56 380 PHE A O 1
ATOM 2969 N N . LEU A 1 381 ? -42.128 -6.105 72.367 1.00 85.94 381 LEU A N 1
ATOM 2970 C CA . LEU A 1 381 ? -42.310 -5.174 73.486 1.00 85.94 381 LEU A CA 1
ATOM 2971 C C . LEU A 1 381 ? -43.738 -4.619 73.569 1.00 85.94 381 LEU A C 1
ATOM 2973 O O . LEU A 1 381 ? -44.261 -4.422 74.665 1.00 85.94 381 LEU A O 1
ATOM 2977 N N . VAL A 1 382 ? -44.383 -4.367 72.425 1.00 85.12 382 VAL A N 1
ATOM 2978 C CA . VAL A 1 382 ? -45.794 -3.951 72.385 1.00 85.12 382 VAL A CA 1
ATOM 2979 C C . VAL A 1 382 ? -46.697 -5.059 72.928 1.00 85.12 382 VAL A C 1
ATOM 2981 O O . VAL A 1 382 ? -47.503 -4.789 73.816 1.00 85.12 382 VAL A O 1
ATOM 2984 N N . ALA A 1 383 ? -46.522 -6.301 72.469 1.00 81.88 383 ALA A N 1
ATOM 2985 C CA . ALA A 1 383 ? -47.315 -7.437 72.939 1.00 81.88 383 ALA A CA 1
ATOM 2986 C C . ALA A 1 383 ? -47.103 -7.725 74.440 1.00 81.88 383 ALA A C 1
ATOM 2988 O O . ALA A 1 383 ? -48.062 -7.993 75.164 1.00 81.88 383 ALA A O 1
ATOM 2989 N N . GLU A 1 384 ? -45.863 -7.625 74.931 1.00 85.06 384 GLU A N 1
ATOM 2990 C CA . GLU A 1 384 ? -45.544 -7.771 76.356 1.00 85.06 384 GLU A CA 1
ATOM 2991 C C . GLU A 1 384 ? -46.226 -6.682 77.193 1.00 85.06 384 GLU A C 1
ATOM 2993 O O . GLU A 1 384 ? -46.850 -6.976 78.216 1.00 85.06 384 GLU A O 1
ATOM 2998 N N . ARG A 1 385 ? -46.174 -5.424 76.734 1.00 80.94 385 ARG A N 1
ATOM 2999 C CA . ARG A 1 385 ? -46.847 -4.306 77.403 1.00 80.94 385 ARG A CA 1
ATOM 3000 C C . ARG A 1 385 ? -48.361 -4.515 77.468 1.00 80.94 385 ARG A C 1
ATOM 3002 O O . ARG A 1 385 ? -48.950 -4.256 78.514 1.00 80.94 385 ARG A O 1
ATOM 3009 N N . GLU A 1 386 ? -48.991 -4.975 76.390 1.00 79.38 386 GLU A N 1
ATOM 3010 C CA . GLU A 1 386 ? -50.433 -5.258 76.362 1.00 79.38 386 GLU A CA 1
ATOM 3011 C C . GLU A 1 386 ? -50.820 -6.381 77.336 1.00 79.38 386 GLU A C 1
ATOM 3013 O O . GLU A 1 386 ? -51.771 -6.228 78.106 1.00 79.38 386 GLU A O 1
ATOM 3018 N N . ALA A 1 387 ? -50.046 -7.471 77.378 1.00 75.50 387 ALA A N 1
ATOM 3019 C CA . ALA A 1 387 ? -50.277 -8.578 78.305 1.00 75.50 387 ALA A CA 1
ATOM 3020 C C . ALA A 1 387 ? -50.122 -8.155 79.778 1.00 75.50 387 ALA A C 1
ATOM 3022 O O . ALA A 1 387 ? -50.954 -8.508 80.616 1.00 75.50 387 ALA A O 1
ATOM 3023 N N . LEU A 1 388 ? -49.094 -7.357 80.096 1.00 79.38 388 LEU A N 1
ATOM 3024 C CA . LEU A 1 388 ? -48.888 -6.820 81.446 1.00 79.38 388 LEU A CA 1
ATOM 3025 C C . LEU A 1 388 ? -50.039 -5.912 81.882 1.00 79.38 388 LEU A C 1
ATOM 3027 O O . LEU A 1 388 ? -50.511 -6.023 83.013 1.00 79.38 388 LEU A O 1
ATOM 3031 N N . MET A 1 389 ? -50.514 -5.038 80.992 1.00 75.75 389 MET A N 1
ATOM 3032 C CA . MET A 1 389 ? -51.672 -4.187 81.280 1.00 75.75 389 MET A CA 1
ATOM 3033 C C . MET A 1 389 ? -52.914 -5.038 81.572 1.00 75.75 389 MET A C 1
ATOM 3035 O O . MET A 1 389 ? -53.617 -4.778 82.548 1.00 75.75 389 MET A O 1
ATOM 3039 N N . HIS A 1 390 ? -53.150 -6.094 80.789 1.00 73.62 390 HIS A N 1
ATOM 3040 C CA . HIS A 1 390 ? -54.267 -7.011 81.011 1.00 73.62 390 HIS A CA 1
ATOM 3041 C C . HIS A 1 390 ? -54.209 -7.701 82.387 1.00 73.62 390 HIS A C 1
ATOM 3043 O O . HIS A 1 390 ? -55.205 -7.720 83.110 1.00 73.62 390 HIS A O 1
ATOM 3049 N N . GLU A 1 391 ? -53.039 -8.206 82.788 1.00 77.69 391 GLU A N 1
ATOM 3050 C CA . GLU A 1 391 ? -52.831 -8.851 84.094 1.00 77.69 391 GLU A CA 1
ATOM 3051 C C . GLU A 1 391 ? -53.057 -7.880 85.265 1.00 77.69 391 GLU A C 1
ATOM 3053 O O . GLU A 1 391 ? -53.692 -8.237 86.260 1.00 77.69 391 GLU A O 1
ATOM 3058 N N . VAL A 1 392 ? -52.577 -6.635 85.154 1.00 75.38 392 VAL A N 1
ATOM 3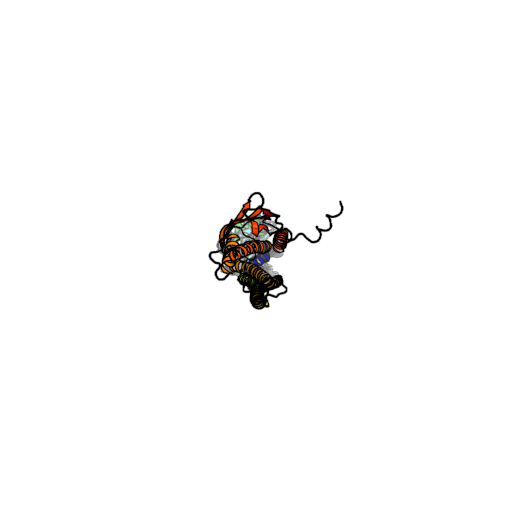059 C CA . VAL A 1 392 ? -52.806 -5.603 86.180 1.00 75.38 392 VAL A CA 1
ATOM 3060 C C . VAL A 1 392 ? -54.303 -5.357 86.370 1.00 75.38 392 VAL A C 1
ATOM 3062 O O . VAL A 1 392 ? -54.772 -5.341 87.509 1.00 75.38 392 VAL A O 1
ATOM 3065 N N . HIS A 1 393 ? -55.068 -5.224 85.285 1.00 64.50 393 HIS A N 1
ATOM 3066 C CA . HIS A 1 393 ? -56.514 -5.014 85.367 1.00 64.50 393 HIS A CA 1
ATOM 3067 C C . HIS A 1 393 ? -57.243 -6.192 86.024 1.00 64.50 393 HIS A C 1
ATOM 3069 O O . HIS A 1 393 ? -58.053 -5.976 86.930 1.00 64.50 393 HIS A O 1
ATOM 3075 N N . HIS A 1 394 ? -56.910 -7.430 85.648 1.00 66.19 394 HIS A N 1
ATOM 3076 C CA . HIS A 1 394 ? -57.469 -8.625 86.291 1.00 66.19 394 HIS A CA 1
ATOM 3077 C C . HIS A 1 394 ? -57.161 -8.683 87.783 1.00 66.19 394 HIS A C 1
ATOM 3079 O O . HIS A 1 394 ? -58.038 -8.992 88.588 1.00 66.19 394 HIS A O 1
ATOM 3085 N N . ARG A 1 395 ? -55.935 -8.333 88.186 1.00 71.44 395 ARG A N 1
ATOM 3086 C CA . ARG A 1 395 ? -55.562 -8.293 89.606 1.00 71.44 395 ARG A CA 1
ATOM 3087 C C . ARG A 1 395 ? -56.316 -7.227 90.376 1.00 71.44 395 ARG A C 1
ATOM 3089 O O . ARG A 1 395 ? -56.730 -7.492 91.498 1.00 71.44 395 ARG A O 1
ATOM 3096 N N . VAL A 1 396 ? -56.509 -6.044 89.796 1.00 73.88 396 VAL A N 1
ATOM 3097 C CA . VAL A 1 396 ? -57.305 -4.989 90.434 1.00 73.88 396 VAL A CA 1
ATOM 3098 C C . VAL A 1 396 ? -58.745 -5.462 90.629 1.00 73.88 396 VAL A C 1
ATOM 3100 O O . VAL A 1 396 ? -59.254 -5.361 91.744 1.00 73.88 396 VAL A O 1
ATOM 3103 N N . LYS A 1 397 ? -59.362 -6.078 89.611 1.00 61.69 397 LYS A N 1
ATOM 3104 C CA . LYS A 1 397 ? -60.703 -6.676 89.726 1.00 61.69 397 LYS A CA 1
ATOM 3105 C C . LYS A 1 397 ? -60.764 -7.732 90.833 1.00 61.69 397 LYS A C 1
ATOM 3107 O O . LYS A 1 397 ? -61.615 -7.643 91.715 1.00 61.69 397 LYS A O 1
ATOM 3112 N N . ASN A 1 398 ? -59.830 -8.683 90.834 1.00 60.97 398 ASN A N 1
ATOM 3113 C CA . ASN A 1 398 ? -59.771 -9.748 91.838 1.00 60.97 398 ASN A CA 1
ATOM 3114 C C . ASN A 1 398 ? -59.572 -9.187 93.253 1.00 60.97 398 ASN A C 1
ATOM 3116 O O . ASN A 1 398 ? -60.242 -9.619 94.188 1.00 60.97 398 ASN A O 1
ATOM 3120 N N . ASN A 1 399 ? -58.694 -8.193 93.417 1.00 66.06 399 ASN A N 1
ATOM 3121 C CA . ASN A 1 399 ? -58.461 -7.544 94.705 1.00 66.06 399 ASN A CA 1
ATOM 3122 C C . ASN A 1 399 ? -59.728 -6.846 95.206 1.00 66.06 399 ASN A C 1
ATOM 3124 O O . ASN A 1 399 ? -60.110 -7.038 96.357 1.00 66.06 399 ASN A O 1
ATOM 3128 N N . LEU A 1 400 ? -60.410 -6.084 94.348 1.00 71.94 400 LEU A N 1
ATOM 3129 C CA . LEU A 1 400 ? -61.659 -5.414 94.713 1.00 71.94 400 LEU A CA 1
ATOM 3130 C C . LEU A 1 400 ? -62.755 -6.424 95.091 1.00 71.94 400 LEU A C 1
ATOM 3132 O O . LEU A 1 400 ? -63.449 -6.215 96.084 1.00 71.94 400 LEU A O 1
ATOM 3136 N N . GLN A 1 401 ? -62.861 -7.555 94.386 1.00 60.03 401 GLN A N 1
ATOM 3137 C CA . GLN A 1 401 ? -63.800 -8.635 94.724 1.00 60.03 401 GLN A CA 1
ATOM 3138 C C . GLN A 1 401 ? -63.487 -9.309 96.070 1.00 60.03 401 GLN A C 1
ATOM 3140 O O . GLN A 1 401 ? -64.404 -9.594 96.845 1.00 60.03 401 GLN A O 1
ATOM 3145 N N . VAL A 1 402 ? -62.208 -9.547 96.379 1.00 57.19 402 VAL A N 1
ATOM 3146 C CA . VAL A 1 402 ? -61.789 -10.131 97.665 1.00 57.19 402 VAL A CA 1
ATOM 3147 C C . VAL A 1 402 ? -62.090 -9.178 98.816 1.00 57.19 402 VAL A C 1
ATOM 3149 O O . VAL A 1 402 ? -62.671 -9.599 99.816 1.00 57.19 402 VAL A O 1
ATOM 3152 N N . VAL A 1 403 ? -61.739 -7.896 98.677 1.00 62.22 403 VAL A N 1
ATOM 3153 C CA . VAL A 1 403 ? -62.033 -6.895 99.712 1.00 62.22 403 VAL A CA 1
ATOM 3154 C C . VAL A 1 403 ? -63.549 -6.750 99.890 1.00 62.22 403 VAL A C 1
ATOM 3156 O O . VAL A 1 403 ? -64.014 -6.725 101.027 1.00 62.22 403 VAL A O 1
ATOM 3159 N N . SER A 1 404 ? -64.322 -6.748 98.797 1.00 57.81 404 SER A N 1
ATOM 3160 C CA . SER A 1 404 ? -65.791 -6.764 98.839 1.00 57.81 404 SER A CA 1
ATOM 3161 C C . SER A 1 404 ? -66.320 -7.947 99.664 1.00 57.81 404 SER A C 1
ATOM 3163 O O . SER A 1 404 ? -67.035 -7.751 100.645 1.00 57.81 404 SER A O 1
ATOM 3165 N N . SER A 1 405 ? -65.863 -9.166 99.360 1.00 55.81 405 SER A N 1
ATOM 3166 C CA . SER A 1 405 ? -66.307 -10.400 100.028 1.00 55.81 405 SER A CA 1
ATOM 3167 C C . SER A 1 405 ? -65.952 -10.442 101.520 1.00 55.81 405 SER A C 1
ATOM 3169 O O . SER A 1 405 ? -66.762 -10.871 102.341 1.00 55.81 405 SER A O 1
ATOM 3171 N N . LEU A 1 406 ? -64.751 -9.984 101.895 1.00 55.72 406 LEU A N 1
ATOM 3172 C CA . LEU A 1 406 ? -64.324 -9.903 103.297 1.00 55.72 406 LEU A CA 1
ATOM 3173 C C . LEU A 1 406 ? -65.169 -8.908 104.091 1.00 55.72 406 LEU A C 1
ATOM 3175 O O . LEU A 1 406 ? -65.493 -9.171 105.248 1.00 55.72 406 LEU A O 1
ATOM 3179 N N . LEU A 1 407 ? -65.555 -7.789 103.476 1.00 61.38 407 LEU A N 1
ATOM 3180 C CA . LEU A 1 407 ? -66.454 -6.834 104.112 1.00 61.38 407 LEU A CA 1
ATOM 3181 C C . LEU A 1 407 ? -67.863 -7.407 104.269 1.00 61.38 407 LEU A C 1
ATOM 3183 O O . LEU A 1 407 ? -68.446 -7.236 105.336 1.00 61.38 407 LEU A O 1
ATOM 3187 N N . SER A 1 408 ? -68.383 -8.143 103.281 1.00 55.78 408 SER A N 1
ATOM 3188 C CA . SER A 1 408 ? -69.671 -8.843 103.413 1.00 55.78 408 SER A CA 1
ATOM 3189 C C . SER A 1 408 ? -69.662 -9.879 104.543 1.00 55.78 408 SER A C 1
ATOM 3191 O O . SER A 1 408 ? -70.651 -10.026 105.258 1.00 55.78 408 SER A O 1
ATOM 3193 N N . LEU A 1 409 ? -68.547 -10.594 104.727 1.00 55.81 409 LEU A N 1
ATOM 3194 C CA . LEU A 1 409 ? -68.380 -11.569 105.809 1.00 55.81 409 LEU A CA 1
ATOM 3195 C C . LEU A 1 409 ? -68.256 -10.887 107.177 1.00 55.81 409 LEU A C 1
ATOM 3197 O O . LEU A 1 409 ? -68.950 -11.277 108.113 1.00 55.81 409 LEU A O 1
ATOM 3201 N N . ALA A 1 410 ? -67.451 -9.824 107.281 1.00 52.84 410 ALA A N 1
ATOM 3202 C CA . ALA A 1 410 ? -67.308 -9.045 108.511 1.00 52.84 410 ALA A CA 1
ATOM 3203 C C . ALA A 1 410 ? -68.637 -8.405 108.957 1.00 52.84 410 ALA A C 1
ATOM 3205 O O . ALA A 1 410 ? -68.894 -8.294 110.153 1.00 52.84 410 ALA A O 1
ATOM 3206 N N . GLN A 1 411 ? -69.516 -8.035 108.017 1.00 58.22 411 GLN A N 1
ATOM 3207 C CA . GLN A 1 411 ? -70.882 -7.588 108.332 1.00 58.22 411 GLN A CA 1
ATOM 3208 C C . GLN A 1 411 ? -71.732 -8.673 109.005 1.00 58.22 411 GLN A C 1
ATOM 3210 O O . GLN A 1 411 ? -72.631 -8.341 109.773 1.00 58.22 411 GLN A O 1
ATOM 3215 N N . HIS A 1 412 ? -71.490 -9.950 108.697 1.00 55.81 412 HIS A N 1
ATOM 3216 C CA . HIS A 1 412 ? -72.276 -11.073 109.211 1.00 55.81 412 HIS A CA 1
ATOM 3217 C C . HIS A 1 412 ? -71.866 -11.489 110.635 1.00 55.81 412 HIS A C 1
ATOM 3219 O O . HIS A 1 412 ? -72.662 -12.105 111.339 1.00 55.81 412 HIS A O 1
ATOM 3225 N N . GLU A 1 413 ? -70.645 -11.153 111.067 1.00 49.53 413 GLU A N 1
ATOM 3226 C CA . GLU A 1 413 ? -70.058 -11.623 112.333 1.00 49.53 413 GLU A CA 1
ATOM 3227 C C . GLU A 1 413 ? -70.148 -10.620 113.504 1.00 49.53 413 GLU A C 1
ATOM 3229 O O . GLU A 1 413 ? -69.752 -10.952 114.622 1.00 49.53 413 GLU A O 1
ATOM 3234 N N . ILE A 1 414 ? -70.689 -9.410 113.306 1.00 48.19 414 ILE A N 1
ATOM 3235 C CA . ILE A 1 414 ? -70.662 -8.334 114.315 1.00 48.19 414 ILE A CA 1
ATOM 3236 C C . ILE A 1 414 ? -72.081 -7.916 114.751 1.00 48.19 414 ILE A C 1
ATOM 3238 O O . ILE A 1 414 ? -72.909 -7.544 113.926 1.00 48.19 414 ILE A O 1
ATOM 3242 N N . GLY A 1 415 ? -72.343 -7.898 116.065 1.00 52.47 415 GLY A N 1
ATOM 3243 C CA . GLY A 1 415 ? -73.361 -7.032 116.703 1.00 52.47 415 GLY A CA 1
ATOM 3244 C C . GLY A 1 415 ? -72.666 -5.943 117.543 1.00 52.47 415 GLY A C 1
ATOM 3245 O O . GLY A 1 415 ? -71.465 -6.099 117.772 1.00 52.47 415 GLY A O 1
ATOM 3246 N N . PRO A 1 416 ? -73.308 -4.864 118.054 1.00 51.25 416 PRO A N 1
ATOM 3247 C CA . PRO A 1 416 ? -74.663 -4.318 117.868 1.00 51.25 416 PRO A CA 1
ATOM 3248 C C . PRO A 1 416 ? -74.783 -3.452 116.584 1.00 51.25 416 PRO A C 1
ATOM 3250 O O . PRO A 1 416 ? -73.833 -3.361 115.810 1.00 51.25 416 PRO A O 1
ATOM 3253 N N . GLU A 1 417 ? -75.948 -2.827 116.360 1.00 55.78 417 GLU A N 1
ATOM 3254 C CA . GLU A 1 417 ? -76.400 -2.165 115.111 1.00 55.78 417 GLU A CA 1
ATOM 3255 C C . GLU A 1 417 ? -75.435 -1.142 114.456 1.00 55.78 417 GLU A C 1
ATOM 3257 O O . GLU A 1 417 ? -75.485 -0.972 113.237 1.00 55.78 417 GLU A O 1
ATOM 3262 N N . ASP A 1 418 ? -74.513 -0.515 115.198 1.00 54.69 418 ASP A N 1
ATOM 3263 C CA . ASP A 1 418 ? -73.658 0.574 114.680 1.00 54.69 418 ASP A CA 1
ATOM 3264 C C . ASP A 1 418 ? -72.389 0.116 113.926 1.00 54.69 418 ASP A C 1
ATOM 3266 O O . ASP A 1 418 ? -71.843 0.869 113.123 1.00 54.69 418 ASP A O 1
ATOM 3270 N N . ALA A 1 419 ? -71.891 -1.109 114.141 1.00 58.06 419 ALA A N 1
ATOM 3271 C CA . ALA A 1 419 ? -70.683 -1.603 113.456 1.00 58.06 419 ALA A CA 1
ATOM 3272 C C . ALA A 1 419 ? -70.998 -2.338 112.138 1.00 58.06 419 ALA A C 1
ATOM 3274 O O . ALA A 1 419 ? -70.216 -2.293 111.184 1.00 58.06 419 ALA A O 1
ATOM 3275 N N . ALA A 1 420 ? -72.173 -2.968 112.054 1.00 62.09 420 ALA A N 1
ATOM 3276 C CA . ALA A 1 420 ? -72.649 -3.637 110.844 1.00 62.09 420 ALA A CA 1
ATOM 3277 C C . ALA A 1 420 ? -72.997 -2.640 109.722 1.00 62.09 420 ALA A C 1
ATOM 3279 O O . ALA A 1 420 ? -72.810 -2.943 108.544 1.00 62.09 420 ALA A O 1
ATOM 3280 N N . THR A 1 421 ? -73.465 -1.439 110.072 1.00 60.78 421 THR A N 1
ATOM 3281 C CA . THR A 1 421 ? -73.770 -0.357 109.122 1.00 60.78 421 THR A CA 1
ATOM 3282 C C . THR A 1 421 ? -72.503 0.223 108.492 1.00 60.78 421 THR A C 1
ATOM 3284 O O . THR A 1 421 ? -72.429 0.321 107.271 1.00 60.78 421 THR A O 1
ATOM 3287 N N . VAL A 1 422 ? -71.460 0.494 109.283 1.00 60.59 422 VAL A N 1
ATOM 3288 C CA . VAL A 1 422 ? -70.171 1.012 108.778 1.00 60.59 422 VAL A CA 1
ATOM 3289 C C . VAL A 1 422 ? -69.500 0.040 107.798 1.00 60.59 422 VAL A C 1
ATOM 3291 O O . VAL A 1 422 ? -68.952 0.459 106.777 1.00 60.59 422 VAL A O 1
ATOM 3294 N N . LEU A 1 423 ? -69.564 -1.268 108.061 1.00 64.50 423 LEU A N 1
ATOM 3295 C CA . LEU A 1 423 ? -69.017 -2.281 107.150 1.00 64.50 423 LEU A CA 1
ATOM 3296 C C . LEU A 1 423 ? -69.877 -2.487 105.897 1.00 64.50 423 LEU A C 1
ATOM 3298 O O . LEU A 1 423 ? -69.333 -2.810 104.837 1.00 64.50 423 LEU A O 1
ATOM 3302 N N . ARG A 1 424 ? -71.196 -2.275 105.994 1.00 65.81 424 ARG A N 1
ATOM 3303 C CA . ARG A 1 424 ? -72.112 -2.250 104.841 1.00 65.81 424 ARG A CA 1
ATOM 3304 C C . ARG A 1 424 ? -71.810 -1.092 103.906 1.00 65.81 424 ARG A C 1
ATOM 3306 O O . ARG A 1 424 ? -71.686 -1.300 102.700 1.00 65.81 424 ARG A O 1
ATOM 3313 N N . ASP A 1 425 ? -71.573 0.084 104.470 1.00 61.34 425 ASP A N 1
ATOM 3314 C CA . ASP A 1 425 ? -71.191 1.272 103.712 1.00 61.34 425 ASP A CA 1
ATOM 3315 C C . ASP A 1 425 ? -69.821 1.089 103.034 1.00 61.34 425 ASP A C 1
ATOM 3317 O O . ASP A 1 425 ? -69.642 1.457 101.872 1.00 61.34 425 ASP A O 1
ATOM 3321 N N . ALA A 1 426 ? -68.854 0.459 103.711 1.00 65.19 426 ALA A N 1
ATOM 3322 C CA . ALA A 1 426 ? -67.550 0.146 103.120 1.00 65.19 426 ALA A CA 1
ATOM 3323 C C . ALA A 1 426 ? -67.653 -0.842 101.939 1.00 65.19 426 ALA A C 1
ATOM 3325 O O . ALA A 1 426 ? -67.019 -0.630 100.903 1.00 65.19 426 ALA A O 1
ATOM 3326 N N . HIS A 1 427 ? -68.473 -1.892 102.064 1.00 68.94 427 HIS A N 1
ATOM 3327 C CA . HIS A 1 427 ? -68.705 -2.880 101.001 1.00 68.94 427 HIS A CA 1
ATOM 3328 C C . HIS A 1 427 ? -69.339 -2.233 99.765 1.00 68.94 427 HIS A C 1
ATOM 3330 O O . HIS A 1 427 ? -68.809 -2.372 98.663 1.00 68.94 427 HIS A O 1
ATOM 3336 N N . GLN A 1 428 ? -70.394 -1.435 99.941 1.00 65.94 428 GLN A N 1
ATOM 3337 C CA . GLN A 1 428 ? -71.071 -0.753 98.830 1.00 65.94 428 GLN A CA 1
ATOM 3338 C C . GLN A 1 428 ? -70.141 0.191 98.056 1.00 65.94 428 GLN A C 1
ATOM 3340 O O . GLN A 1 428 ? -70.228 0.303 96.830 1.00 65.94 428 GLN A O 1
ATOM 3345 N N . ARG A 1 429 ? -69.216 0.860 98.751 1.00 67.31 429 ARG A N 1
ATOM 3346 C CA . ARG A 1 429 ? -68.219 1.733 98.112 1.00 67.31 429 ARG A CA 1
ATOM 3347 C C . ARG A 1 429 ? -67.212 0.945 97.277 1.00 67.31 429 ARG A C 1
ATOM 3349 O O . ARG A 1 429 ? -66.890 1.367 96.170 1.00 67.31 429 ARG A O 1
ATOM 3356 N N . ILE A 1 430 ? -66.744 -0.200 97.765 1.00 73.56 430 ILE A N 1
ATOM 3357 C CA . ILE A 1 430 ? -65.805 -1.052 97.019 1.00 73.56 430 ILE A CA 1
ATOM 3358 C C . ILE A 1 430 ? -66.462 -1.684 95.797 1.00 73.56 430 ILE A C 1
ATOM 3360 O O . ILE A 1 430 ? -65.831 -1.756 94.744 1.00 73.56 430 ILE A O 1
ATOM 3364 N N . GLU A 1 431 ? -67.733 -2.063 95.889 1.00 69.31 431 GLU A N 1
ATOM 3365 C CA . GLU A 1 431 ? -68.479 -2.547 94.729 1.00 69.31 431 GLU A CA 1
ATOM 3366 C C . GLU A 1 431 ? -68.677 -1.478 93.652 1.00 69.31 431 GLU A C 1
ATOM 3368 O O . GLU A 1 431 ? -68.516 -1.772 92.470 1.00 69.31 431 GLU A O 1
ATOM 3373 N N . SER A 1 432 ? -68.931 -0.228 94.046 1.00 64.12 432 SER A N 1
ATOM 3374 C CA . SER A 1 432 ? -69.019 0.889 93.095 1.00 64.12 432 SER A CA 1
ATOM 3375 C C . SER A 1 432 ? -67.692 1.104 92.351 1.00 64.12 432 SER A C 1
ATOM 3377 O O . SER A 1 432 ? -67.680 1.325 91.142 1.00 64.12 432 SER A O 1
ATOM 3379 N N . ILE A 1 433 ? -66.555 0.989 93.052 1.00 71.50 433 ILE A N 1
ATOM 3380 C CA . ILE A 1 433 ? -65.213 1.077 92.447 1.00 71.50 433 ILE A CA 1
ATOM 3381 C C . ILE A 1 433 ? -64.953 -0.115 91.510 1.00 71.50 433 ILE A C 1
ATOM 3383 O O . ILE A 1 433 ? -64.383 0.061 90.433 1.00 71.50 433 ILE A O 1
ATOM 3387 N N . ALA A 1 434 ? -65.387 -1.320 91.891 1.00 72.00 434 ALA A N 1
ATOM 3388 C CA . ALA A 1 434 ? -65.270 -2.515 91.057 1.00 72.00 434 ALA A CA 1
ATOM 3389 C C . ALA A 1 434 ? -66.065 -2.388 89.747 1.00 72.00 434 ALA A C 1
ATOM 3391 O O . ALA A 1 434 ? -65.543 -2.747 88.692 1.00 72.00 434 ALA A O 1
ATOM 3392 N N . LEU A 1 435 ? -67.269 -1.809 89.802 1.00 70.69 435 LEU A N 1
ATOM 3393 C CA . LEU A 1 435 ? -68.121 -1.576 88.635 1.00 70.69 435 LEU A CA 1
ATOM 3394 C C . LEU A 1 435 ? -67.474 -0.614 87.623 1.00 70.69 435 LEU A C 1
ATOM 3396 O O . LEU A 1 435 ? -67.473 -0.894 86.426 1.00 70.69 435 LEU A O 1
ATOM 3400 N N . VAL A 1 436 ? -66.861 0.484 88.089 1.00 68.44 436 VAL A N 1
ATOM 3401 C CA . VAL A 1 436 ? -66.100 1.397 87.206 1.00 68.44 436 VAL A CA 1
ATOM 3402 C C . VAL A 1 436 ? -64.963 0.660 86.503 1.00 68.44 436 VAL A C 1
ATOM 3404 O O . VAL A 1 436 ? -64.725 0.860 85.312 1.00 68.44 436 VAL A O 1
ATOM 3407 N N . HIS A 1 437 ? -64.246 -0.184 87.245 1.00 69.00 437 HIS A N 1
ATOM 3408 C CA . HIS A 1 437 ? -63.123 -0.946 86.711 1.00 69.00 437 HIS A CA 1
ATOM 3409 C C . HIS A 1 437 ? -63.540 -1.983 85.659 1.00 69.00 437 HIS A C 1
ATOM 3411 O O . HIS A 1 437 ? -62.769 -2.233 84.734 1.00 69.00 437 HIS A O 1
ATOM 3417 N N . GLU A 1 438 ? -64.727 -2.577 85.787 1.00 69.88 438 GLU A N 1
ATOM 3418 C CA . GLU A 1 438 ? -65.261 -3.560 84.839 1.00 69.88 438 GLU A CA 1
ATOM 3419 C C . GLU A 1 438 ? -65.729 -2.903 83.529 1.00 69.88 438 GLU A C 1
ATOM 3421 O O . GLU A 1 438 ? -65.292 -3.310 82.451 1.00 69.88 438 GLU A O 1
ATOM 3426 N N . GLU A 1 439 ? -66.510 -1.823 83.614 1.00 66.06 439 GLU A N 1
ATOM 3427 C CA . GLU A 1 439 ? -67.105 -1.152 82.447 1.00 66.06 439 GLU A CA 1
ATOM 3428 C C . GLU A 1 439 ? -66.051 -0.535 81.498 1.00 66.06 439 GLU A C 1
ATOM 3430 O O . GLU A 1 439 ? -66.216 -0.546 80.279 1.00 66.06 439 GLU A O 1
ATOM 3435 N N . ILE A 1 440 ? -64.922 -0.041 82.022 1.00 64.25 440 ILE A N 1
ATOM 3436 C CA . ILE A 1 440 ? -63.833 0.531 81.198 1.00 64.25 440 ILE A CA 1
ATOM 3437 C C . ILE A 1 440 ? -63.123 -0.535 80.365 1.00 64.25 440 ILE A C 1
ATOM 3439 O O . ILE A 1 440 ? -62.682 -0.263 79.246 1.00 64.25 440 ILE A O 1
ATOM 3443 N N . TYR A 1 441 ? -62.989 -1.746 80.903 1.00 60.56 441 TYR A N 1
ATOM 3444 C CA . TYR A 1 441 ? -62.308 -2.818 80.192 1.00 60.56 441 TYR A CA 1
ATOM 3445 C C . TYR A 1 441 ? -63.207 -3.434 79.110 1.00 60.56 441 TYR A C 1
ATOM 3447 O O . TYR A 1 441 ? -62.724 -3.708 78.011 1.00 60.56 441 TYR A O 1
ATOM 3455 N N . GLU A 1 442 ? -64.513 -3.577 79.365 1.00 61.28 442 GLU A N 1
ATOM 3456 C CA . GLU A 1 442 ? -65.468 -4.072 78.359 1.00 61.28 442 GLU A CA 1
ATOM 3457 C C . GLU A 1 442 ? -65.614 -3.130 77.151 1.00 61.28 442 GLU A C 1
ATOM 3459 O O . GLU A 1 442 ? -65.842 -3.594 76.033 1.00 61.28 442 GLU A O 1
ATOM 3464 N N . GLN A 1 443 ? -65.421 -1.818 77.338 1.00 58.19 443 GLN A N 1
ATOM 3465 C CA . GLN A 1 443 ? -65.528 -0.823 76.262 1.00 58.19 443 GLN A CA 1
ATOM 3466 C C . GLN A 1 443 ? -64.263 -0.704 75.385 1.00 58.19 443 GLN A C 1
ATOM 3468 O O . GLN A 1 443 ? -64.297 -0.032 74.355 1.00 58.19 443 GLN A O 1
ATOM 3473 N N . GLY A 1 444 ? -63.145 -1.359 75.734 1.00 53.94 444 GLY A N 1
ATOM 3474 C CA . GLY A 1 444 ? -61.916 -1.408 74.920 1.00 53.94 444 GLY A CA 1
ATOM 3475 C C . GLY A 1 444 ? -61.169 -0.072 74.748 1.00 53.94 444 GLY A C 1
ATOM 3476 O O . GLY A 1 444 ? -60.068 -0.042 74.194 1.00 53.94 444 GLY A O 1
ATOM 3477 N N . THR A 1 445 ? -61.723 1.040 75.236 1.00 53.56 445 THR A N 1
ATOM 3478 C CA . THR A 1 445 ? -61.115 2.373 75.234 1.00 53.56 445 THR A CA 1
ATOM 3479 C C . THR A 1 445 ? -60.467 2.651 76.583 1.00 53.56 445 THR A C 1
ATOM 3481 O O . THR A 1 445 ? -61.141 2.961 77.559 1.00 53.56 445 THR A O 1
ATOM 3484 N N . LEU A 1 446 ? -59.133 2.589 76.628 1.00 55.72 446 LEU A N 1
ATOM 3485 C CA . LEU A 1 446 ? -58.314 2.582 77.851 1.00 55.72 446 LEU A CA 1
ATOM 3486 C C . LEU A 1 446 ? -58.534 3.730 78.862 1.00 55.72 446 LEU A C 1
ATOM 3488 O O . LEU A 1 446 ? -57.980 3.649 79.953 1.00 55.72 446 LEU A O 1
ATOM 3492 N N . HIS A 1 447 ? -59.307 4.783 78.565 1.00 59.56 447 HIS A N 1
ATOM 3493 C CA . HIS A 1 447 ? -59.384 5.969 79.433 1.00 59.56 447 HIS A CA 1
ATOM 3494 C C . HIS A 1 447 ? -60.731 6.717 79.466 1.00 59.56 447 HIS A C 1
ATOM 3496 O O . HIS A 1 447 ? -60.775 7.813 80.029 1.00 59.56 447 HIS A O 1
ATOM 3502 N N . ARG A 1 448 ? -61.812 6.193 78.871 1.00 65.75 448 ARG A N 1
ATOM 3503 C CA . ARG A 1 448 ? -63.098 6.910 78.781 1.00 65.75 448 ARG A CA 1
ATOM 3504 C C . ARG A 1 448 ? -64.289 5.973 78.957 1.00 65.75 448 ARG A C 1
ATOM 3506 O O . ARG A 1 448 ? -64.298 4.902 78.364 1.00 65.75 448 ARG A O 1
ATOM 3513 N N . LEU A 1 449 ? -65.255 6.394 79.771 1.00 74.38 449 LEU A N 1
ATOM 3514 C CA . LEU A 1 449 ? -66.451 5.640 80.148 1.00 74.38 449 LEU A CA 1
ATOM 3515 C C . LEU A 1 449 ? -67.707 6.483 79.912 1.00 74.38 449 LEU A C 1
ATOM 3517 O O . LEU A 1 449 ? -67.761 7.636 80.337 1.00 74.38 449 LEU A O 1
ATOM 3521 N N . SER A 1 450 ? -68.724 5.905 79.263 1.00 78.88 450 SER A N 1
ATOM 3522 C CA . SER A 1 450 ? -70.038 6.553 79.104 1.00 78.88 450 SER A CA 1
ATOM 3523 C C . SER A 1 450 ? -70.709 6.739 80.467 1.00 78.88 450 SER A C 1
ATOM 3525 O O . SER A 1 450 ? -71.094 5.778 81.140 1.00 78.88 450 SER A O 1
ATOM 3527 N N . PHE A 1 451 ? -70.868 7.997 80.873 1.00 81.38 451 PHE A N 1
ATOM 3528 C CA . PHE A 1 451 ? -71.374 8.366 82.190 1.00 81.38 451 PHE A CA 1
ATOM 3529 C C . PHE A 1 451 ? -72.826 7.940 82.400 1.00 81.38 451 PHE A C 1
ATOM 3531 O O . PHE A 1 451 ? -73.189 7.474 83.477 1.00 81.38 451 PHE A O 1
ATOM 3538 N N . ARG A 1 452 ? -73.644 8.035 81.349 1.00 83.31 452 ARG A N 1
ATOM 3539 C CA . ARG A 1 452 ? -75.043 7.603 81.365 1.00 83.31 452 ARG A CA 1
ATOM 3540 C C . ARG A 1 452 ? -75.169 6.122 81.716 1.00 83.31 452 ARG A C 1
ATOM 3542 O O . ARG A 1 452 ? -75.859 5.793 82.676 1.00 83.31 452 ARG A O 1
ATOM 3549 N N . ARG A 1 453 ? -74.466 5.247 80.985 1.00 80.38 453 ARG A N 1
ATOM 3550 C CA . ARG A 1 453 ? -74.488 3.792 81.231 1.00 80.38 453 ARG A CA 1
ATOM 3551 C C . ARG A 1 453 ? -73.967 3.446 82.617 1.00 80.38 453 ARG A C 1
ATOM 3553 O O . ARG A 1 453 ? -74.545 2.619 83.312 1.00 80.38 453 ARG A O 1
ATOM 3560 N N . TYR A 1 454 ? -72.909 4.126 83.041 1.00 80.94 454 TYR A N 1
ATOM 3561 C CA . TYR A 1 454 ? -72.355 3.930 84.369 1.00 80.94 454 TYR A CA 1
ATOM 3562 C C . TYR A 1 454 ? -73.353 4.268 85.487 1.00 80.94 454 TYR A C 1
ATOM 3564 O O . TYR A 1 454 ? -73.539 3.463 86.399 1.00 80.94 454 TYR A O 1
ATOM 3572 N N . LEU A 1 455 ? -74.049 5.409 85.403 1.00 82.56 455 LEU A N 1
ATOM 3573 C CA . LEU A 1 455 ? -75.086 5.773 86.374 1.00 82.56 455 LEU A CA 1
ATOM 3574 C C . LEU A 1 455 ? -76.276 4.804 86.357 1.00 82.56 455 LEU A C 1
ATOM 3576 O O . LEU A 1 455 ? -76.834 4.521 87.419 1.00 82.56 455 LEU A O 1
ATOM 3580 N N . GLU A 1 456 ? -76.655 4.280 85.187 1.00 83.94 456 GLU A N 1
ATOM 3581 C CA . GLU A 1 456 ? -77.691 3.245 85.054 1.00 83.94 456 GLU A CA 1
ATOM 3582 C C . GLU A 1 456 ? -77.288 1.966 85.802 1.00 83.94 456 GLU A C 1
ATOM 3584 O O . GLU A 1 456 ? -78.043 1.480 86.651 1.00 83.94 456 GLU A O 1
ATOM 3589 N N . SER A 1 457 ? -76.086 1.447 85.537 1.00 81.12 457 SER A N 1
ATOM 3590 C CA . SER A 1 457 ? -75.556 0.242 86.186 1.00 81.12 457 SER A CA 1
ATOM 3591 C C . SER A 1 457 ? -75.424 0.421 87.699 1.00 81.12 457 SER A C 1
ATOM 3593 O O . SER A 1 457 ? -75.903 -0.424 88.459 1.00 81.12 457 SER A O 1
ATOM 3595 N N . LEU A 1 458 ? -74.873 1.553 88.147 1.00 81.38 458 LEU A N 1
ATOM 3596 C CA . LEU A 1 458 ? -74.708 1.863 89.566 1.00 81.38 458 LEU A CA 1
ATOM 3597 C C . LEU A 1 458 ? -76.061 1.958 90.289 1.00 81.38 458 LEU A C 1
ATOM 3599 O O . LEU A 1 458 ? -76.251 1.354 91.343 1.00 81.38 458 LEU A O 1
ATOM 3603 N N . SER A 1 459 ? -77.033 2.666 89.707 1.00 81.00 459 SER A N 1
ATOM 3604 C CA . SER A 1 459 ? -78.367 2.819 90.305 1.00 81.00 459 SER A CA 1
ATOM 3605 C C . SER A 1 459 ? -79.093 1.477 90.430 1.00 81.00 459 SER A C 1
ATOM 3607 O O . SER A 1 459 ? -79.726 1.193 91.450 1.00 81.00 459 SER A O 1
ATOM 3609 N N . ASN A 1 460 ? -78.973 0.624 89.407 1.00 79.56 460 ASN A N 1
ATOM 3610 C CA . ASN A 1 460 ? -79.518 -0.731 89.430 1.00 79.56 460 ASN A CA 1
ATOM 3611 C C . ASN A 1 460 ? -78.847 -1.594 90.508 1.00 79.56 460 ASN A C 1
ATOM 3613 O O . ASN A 1 460 ? -79.541 -2.334 91.204 1.00 79.56 460 ASN A O 1
ATOM 3617 N N . GLN A 1 461 ? -77.527 -1.488 90.672 1.00 77.38 461 GLN A N 1
ATOM 3618 C CA . GLN A 1 461 ? -76.789 -2.225 91.695 1.00 77.38 461 GLN A CA 1
ATOM 3619 C C . GLN A 1 461 ? -77.235 -1.837 93.106 1.00 77.38 461 GLN A C 1
ATOM 3621 O O . GLN A 1 461 ? -77.569 -2.718 93.900 1.00 77.38 461 GLN A O 1
ATOM 3626 N N . VAL A 1 462 ? -77.327 -0.536 93.405 1.00 75.00 462 VAL A N 1
ATOM 3627 C CA . VAL A 1 462 ? -77.780 -0.069 94.725 1.00 75.00 462 VAL A CA 1
ATOM 3628 C C . VAL A 1 462 ? -79.193 -0.568 95.023 1.00 75.00 462 VAL A C 1
ATOM 3630 O O . VAL A 1 462 ? -79.429 -1.109 96.104 1.00 75.00 462 VAL A O 1
ATOM 3633 N N . ARG A 1 463 ? -80.108 -0.503 94.044 1.00 73.38 463 ARG A N 1
ATOM 3634 C CA . ARG A 1 463 ? -81.476 -1.034 94.180 1.00 73.38 463 ARG A CA 1
ATOM 3635 C C . ARG A 1 463 ? -81.503 -2.537 94.480 1.00 73.38 463 ARG A C 1
ATOM 3637 O O . ARG A 1 463 ? -82.346 -2.992 95.247 1.00 73.38 463 ARG A O 1
ATOM 3644 N N . ASN A 1 464 ? -80.591 -3.303 93.885 1.00 71.62 464 ASN A N 1
ATOM 3645 C CA . ASN A 1 464 ? -80.553 -4.760 94.013 1.00 71.62 464 ASN A CA 1
ATOM 3646 C C . ASN A 1 464 ? -79.828 -5.247 95.281 1.00 71.62 464 ASN A C 1
ATOM 3648 O O . ASN A 1 464 ? -79.958 -6.417 95.635 1.00 71.62 464 ASN A O 1
ATOM 3652 N N . SER A 1 465 ? -79.068 -4.382 95.958 1.00 67.00 465 SER A N 1
ATOM 3653 C CA . SER A 1 465 ? -78.185 -4.771 97.069 1.00 67.00 465 SER A CA 1
ATOM 3654 C C . SER A 1 465 ? -78.901 -5.134 98.383 1.00 67.00 465 SER A C 1
ATOM 3656 O O . SER A 1 465 ? -78.268 -5.677 99.287 1.00 67.00 465 SER A O 1
ATOM 3658 N N . TYR A 1 466 ? -80.217 -4.907 98.492 1.00 61.19 466 TYR A N 1
ATOM 3659 C CA . TYR A 1 466 ? -81.004 -5.191 99.698 1.00 61.19 466 TYR A CA 1
ATOM 3660 C C . TYR A 1 466 ? -82.138 -6.191 99.425 1.00 61.19 466 TYR A C 1
ATOM 3662 O O . TYR A 1 466 ? -83.040 -5.963 98.615 1.00 61.19 466 TYR A O 1
ATOM 3670 N N . ILE A 1 467 ? -82.106 -7.327 100.126 1.00 53.19 467 ILE A N 1
ATOM 3671 C CA . ILE A 1 467 ? -83.082 -8.414 99.985 1.00 53.19 467 ILE A CA 1
ATOM 3672 C C . ILE A 1 467 ? -84.428 -7.973 100.586 1.00 53.19 467 ILE A C 1
ATOM 3674 O O . ILE A 1 467 ? -84.536 -7.783 101.793 1.00 53.19 467 ILE A O 1
ATOM 3678 N N . GLY A 1 468 ? -85.470 -7.857 99.751 1.00 56.53 468 GLY A N 1
ATOM 3679 C CA . GLY A 1 468 ? -86.841 -7.526 100.180 1.00 56.53 468 GLY A CA 1
ATOM 3680 C C . GLY A 1 468 ? -87.255 -6.053 100.041 1.00 56.53 468 GLY A C 1
ATOM 3681 O O . GLY A 1 468 ? -88.417 -5.741 100.295 1.00 56.53 468 GLY A O 1
ATOM 3682 N N . SER A 1 469 ? -86.360 -5.173 99.571 1.00 56.72 469 SER A N 1
ATOM 3683 C CA . SER A 1 469 ? -86.559 -3.708 99.527 1.00 56.72 469 SER A CA 1
ATOM 3684 C C . SER A 1 469 ? -86.838 -3.142 98.122 1.00 56.72 469 SER A C 1
ATOM 3686 O O . SER A 1 469 ? -86.872 -1.930 97.928 1.00 56.72 469 SER A O 1
ATOM 3688 N N . PHE A 1 470 ? -87.100 -4.000 97.127 1.00 56.06 470 PHE A N 1
ATOM 3689 C CA . PHE A 1 470 ? -87.274 -3.610 95.714 1.00 56.06 470 PHE A CA 1
ATOM 3690 C C . PHE A 1 470 ? -88.435 -2.628 95.454 1.00 56.06 470 PHE A C 1
ATOM 3692 O O . PHE A 1 470 ? -88.462 -1.970 94.421 1.00 56.06 470 PHE A O 1
ATOM 3699 N N . GLN A 1 471 ? -89.400 -2.537 96.375 1.00 61.78 471 GLN A N 1
ATOM 3700 C CA . GLN A 1 471 ? -90.555 -1.630 96.287 1.00 61.78 471 GLN A CA 1
ATOM 3701 C C . GLN A 1 471 ? -90.359 -0.310 97.057 1.00 61.78 471 GLN A C 1
ATOM 3703 O O . GLN A 1 471 ? -91.261 0.526 97.067 1.00 61.78 471 GLN A O 1
ATOM 3708 N N . LEU A 1 472 ? -89.210 -0.116 97.715 1.00 68.94 472 LEU A N 1
ATOM 3709 C CA . LEU A 1 472 ? -88.964 1.023 98.605 1.00 68.94 472 LEU A CA 1
ATOM 3710 C C . LEU A 1 472 ? -88.130 2.148 97.969 1.00 68.94 472 LEU A C 1
ATOM 3712 O O . LEU A 1 472 ? -88.120 3.247 98.513 1.00 68.94 472 LEU A O 1
ATOM 3716 N N . LEU A 1 473 ? -87.473 1.918 96.825 1.00 77.00 473 LEU A N 1
ATOM 3717 C CA . LEU A 1 473 ? -86.679 2.936 96.128 1.00 77.00 473 LEU A CA 1
ATOM 3718 C C . LEU A 1 473 ? -86.940 2.927 94.618 1.00 77.00 473 LEU A C 1
ATOM 3720 O O . LEU A 1 473 ? -86.599 1.970 93.920 1.00 77.00 473 LEU A O 1
ATOM 3724 N N . GLU A 1 474 ? -87.486 4.027 94.112 1.00 80.88 474 GLU A N 1
ATOM 3725 C CA . GLU A 1 474 ? -87.645 4.292 92.684 1.00 80.88 474 GLU A CA 1
ATOM 3726 C C . GLU A 1 474 ? -86.590 5.310 92.233 1.00 80.88 474 GLU A C 1
ATOM 3728 O O . GLU A 1 474 ? -86.440 6.363 92.847 1.00 80.88 474 GLU A O 1
ATOM 3733 N N . VAL A 1 475 ? -85.832 5.003 91.176 1.00 81.31 475 VAL A N 1
ATOM 3734 C CA . VAL A 1 475 ? -84.785 5.895 90.650 1.00 81.31 475 VAL A CA 1
ATOM 3735 C C . VAL A 1 475 ? -85.140 6.308 89.227 1.00 81.31 475 VAL A C 1
ATOM 3737 O O . VAL A 1 475 ? -85.223 5.461 88.339 1.00 81.31 475 VAL A O 1
ATOM 3740 N N . GLU A 1 476 ? -85.325 7.608 89.007 1.00 85.12 476 GLU A N 1
ATOM 3741 C CA . GLU A 1 476 ? -85.549 8.204 87.687 1.00 85.12 476 GLU A CA 1
ATOM 3742 C C . GLU A 1 476 ? -84.253 8.881 87.224 1.00 85.12 476 GLU A C 1
ATOM 3744 O O . GLU A 1 476 ? -83.799 9.847 87.839 1.00 85.12 476 GLU A O 1
ATOM 3749 N N . LEU A 1 477 ? -83.644 8.382 86.145 1.00 85.75 477 LEU A N 1
ATOM 3750 C CA . LEU A 1 477 ? -82.362 8.876 85.638 1.00 85.75 477 LEU A CA 1
ATOM 3751 C C . LEU A 1 477 ? -82.529 9.637 84.317 1.00 85.75 477 LEU A C 1
ATOM 3753 O O . LEU A 1 477 ? -83.016 9.101 83.322 1.00 85.75 477 LEU A O 1
ATOM 3757 N N . LEU A 1 478 ? -82.047 10.878 84.296 1.00 85.00 478 LEU A N 1
ATOM 3758 C CA . LEU A 1 478 ? -81.961 11.745 83.123 1.00 85.00 478 LEU A CA 1
ATOM 3759 C C . LEU A 1 478 ? -80.521 12.246 82.991 1.00 85.00 478 LEU A C 1
ATOM 3761 O O . LEU A 1 478 ? -80.154 13.255 83.588 1.00 85.00 478 LEU A O 1
ATOM 3765 N N . ALA A 1 479 ? -79.705 11.532 82.221 1.00 83.06 479 ALA A N 1
ATOM 3766 C CA . ALA A 1 479 ? -78.303 11.875 82.001 1.00 83.06 479 ALA A CA 1
ATOM 3767 C C . ALA A 1 479 ? -78.001 12.157 80.520 1.00 83.06 479 ALA A C 1
ATOM 3769 O O . ALA A 1 479 ? -78.457 11.407 79.644 1.00 83.06 479 ALA A O 1
ATOM 3770 N N . ASP A 1 480 ? -77.220 13.212 80.270 1.00 82.31 480 ASP A N 1
ATOM 3771 C CA . ASP A 1 480 ? -76.576 13.488 78.980 1.00 82.31 480 ASP A CA 1
ATOM 3772 C C . ASP A 1 480 ? -75.524 12.405 78.655 1.00 82.31 480 ASP A C 1
ATOM 3774 O O . ASP A 1 480 ? -74.931 11.806 79.556 1.00 82.31 480 ASP A O 1
ATOM 3778 N N . ASP A 1 481 ? -75.287 12.143 77.366 1.00 76.44 481 ASP A N 1
ATOM 3779 C CA . ASP A 1 481 ? -74.299 11.151 76.921 1.00 76.44 481 ASP A CA 1
ATOM 3780 C C . ASP A 1 481 ? -72.902 11.783 76.848 1.00 76.44 481 ASP A C 1
ATOM 3782 O O . ASP A 1 481 ? -72.565 12.500 75.906 1.00 76.44 481 ASP A O 1
ATOM 3786 N N . VAL A 1 482 ? -72.120 11.578 77.907 1.00 79.38 482 VAL A N 1
ATOM 3787 C CA . VAL A 1 482 ? -70.806 12.197 78.119 1.00 79.38 482 VAL A CA 1
ATOM 3788 C C . VAL A 1 482 ? -69.823 11.125 78.548 1.00 79.38 482 VAL A C 1
ATOM 3790 O O . VAL A 1 482 ? -70.165 10.238 79.329 1.00 79.38 482 VAL A O 1
ATOM 3793 N N . GLU A 1 483 ? -68.588 11.226 78.074 1.00 78.25 483 GLU A N 1
ATOM 3794 C CA . GLU A 1 483 ? -67.506 10.341 78.488 1.00 78.25 483 GLU A CA 1
ATOM 3795 C C . GLU A 1 483 ? -66.698 10.949 79.639 1.00 78.25 483 GLU A C 1
ATOM 3797 O O . GLU A 1 483 ? -66.212 12.075 79.533 1.00 78.25 483 GLU A O 1
ATOM 3802 N N . LEU A 1 484 ? -66.507 10.189 80.719 1.00 74.25 484 LEU A N 1
ATOM 3803 C CA . LEU A 1 484 ? -65.665 10.570 81.856 1.00 74.25 484 LEU A CA 1
ATOM 3804 C C . LEU A 1 484 ? -64.422 9.681 81.954 1.00 74.25 484 LEU A C 1
ATOM 3806 O O . LEU A 1 484 ? -64.438 8.515 81.558 1.00 74.25 484 LEU A O 1
ATOM 3810 N N . ASN A 1 485 ? -63.343 10.231 82.512 1.00 73.25 485 ASN A N 1
ATOM 3811 C CA . ASN A 1 485 ? -62.158 9.465 82.900 1.00 73.25 485 ASN A CA 1
ATOM 3812 C C . ASN A 1 485 ? -62.344 8.820 84.291 1.00 73.25 485 ASN A C 1
ATOM 3814 O O . ASN A 1 485 ? -63.265 9.163 85.032 1.00 73.25 485 ASN A O 1
ATOM 3818 N N . LEU A 1 486 ? -61.443 7.903 84.660 1.00 70.75 486 LEU A N 1
ATOM 3819 C CA . LEU A 1 486 ? -61.435 7.223 85.969 1.00 70.75 486 LEU A CA 1
ATOM 3820 C C . LEU A 1 486 ? -61.408 8.195 87.151 1.00 70.75 486 LEU A C 1
ATOM 3822 O O . LEU A 1 486 ? -62.154 8.015 88.114 1.00 70.75 486 LEU A O 1
ATOM 3826 N N . ASP A 1 487 ? -60.574 9.230 87.042 1.00 70.12 487 ASP A N 1
ATOM 3827 C CA . ASP A 1 487 ? -60.332 10.201 88.109 1.00 70.12 487 ASP A CA 1
ATOM 3828 C C . ASP A 1 487 ? -61.601 10.982 88.487 1.00 70.12 487 ASP A C 1
ATOM 3830 O O . ASP A 1 487 ? -61.750 11.378 89.642 1.00 70.12 487 ASP A O 1
ATOM 3834 N N . MET A 1 488 ? -62.542 11.155 87.549 1.00 72.88 488 MET A N 1
ATOM 3835 C CA . MET A 1 488 ? -63.855 11.759 87.804 1.00 72.88 488 MET A CA 1
ATOM 3836 C C . MET A 1 488 ? -64.967 10.725 88.022 1.00 72.88 488 MET A C 1
ATOM 3838 O O . MET A 1 488 ? -65.825 10.921 88.883 1.00 72.88 488 MET A O 1
ATOM 3842 N N . ALA A 1 489 ? -64.971 9.614 87.281 1.00 76.31 489 ALA A N 1
ATOM 3843 C CA . ALA A 1 489 ? -66.040 8.615 87.348 1.00 76.31 489 ALA A CA 1
ATOM 3844 C C . ALA A 1 489 ? -66.117 7.918 88.717 1.00 76.31 489 ALA A C 1
ATOM 3846 O O . ALA A 1 489 ? -67.219 7.696 89.232 1.00 76.31 489 ALA A O 1
ATOM 3847 N N . ILE A 1 490 ? -64.965 7.614 89.335 1.00 74.06 490 ILE A N 1
ATOM 3848 C CA . ILE A 1 490 ? -64.923 6.956 90.648 1.00 74.06 490 ILE A CA 1
ATOM 3849 C C . ILE A 1 490 ? -65.517 7.866 91.736 1.00 74.06 490 ILE A C 1
ATOM 3851 O O . ILE A 1 490 ? -66.480 7.440 92.382 1.00 74.06 490 ILE A O 1
ATOM 3855 N N . PRO A 1 491 ? -65.044 9.114 91.947 1.00 72.12 491 PRO A N 1
ATOM 3856 C CA . PRO A 1 491 ? -65.603 9.960 92.998 1.00 72.12 491 PRO A CA 1
ATOM 3857 C C . PRO A 1 491 ? -67.075 10.316 92.769 1.00 72.12 491 PRO A C 1
ATOM 3859 O O . PRO A 1 491 ? -67.851 10.311 93.723 1.00 72.12 491 PRO A O 1
ATOM 3862 N N . ILE A 1 492 ? -67.488 10.573 91.521 1.00 77.81 492 ILE A N 1
ATOM 3863 C CA . ILE A 1 492 ? -68.887 10.897 91.201 1.00 77.81 492 ILE A CA 1
ATOM 3864 C C . ILE A 1 492 ? -69.805 9.704 91.475 1.00 77.81 492 ILE A C 1
ATOM 3866 O O . ILE A 1 492 ? -70.873 9.868 92.065 1.00 77.81 492 ILE A O 1
ATOM 3870 N N . GLY A 1 493 ? -69.394 8.494 91.101 1.00 77.50 493 GLY A N 1
ATOM 3871 C CA . GLY A 1 493 ? -70.177 7.307 91.424 1.00 77.50 493 GLY A CA 1
ATOM 3872 C C . GLY A 1 493 ? -70.254 7.027 92.917 1.00 77.50 493 GLY A C 1
ATOM 3873 O O . GLY A 1 493 ? -71.317 6.676 93.410 1.00 77.50 493 GLY A O 1
ATOM 3874 N N . LEU A 1 494 ? -69.177 7.264 93.670 1.00 75.12 494 LEU A N 1
ATOM 3875 C CA . LEU A 1 494 ? -69.220 7.167 95.131 1.00 75.12 494 LEU A CA 1
ATOM 3876 C C . LEU A 1 494 ? -70.199 8.179 95.749 1.00 75.12 494 LEU A C 1
ATOM 3878 O O . LEU A 1 494 ? -70.912 7.828 96.687 1.00 75.12 494 LEU A O 1
ATOM 3882 N N . VAL A 1 495 ? -70.280 9.398 95.204 1.00 76.06 495 VAL A N 1
ATOM 3883 C CA . VAL A 1 495 ? -71.269 10.411 95.613 1.00 76.06 495 VAL A CA 1
ATOM 3884 C C . VAL A 1 495 ? -72.697 9.924 95.357 1.00 76.06 495 VAL A C 1
ATOM 3886 O O . VAL A 1 495 ? -73.534 9.982 96.258 1.00 76.06 495 VAL A O 1
ATOM 3889 N N . VAL A 1 496 ? -72.976 9.410 94.157 1.00 80.25 496 VAL A N 1
ATOM 3890 C CA . VAL A 1 496 ? -74.301 8.877 93.797 1.00 80.25 496 VAL A CA 1
ATOM 3891 C C . VAL A 1 496 ? -74.668 7.678 94.670 1.00 80.25 496 VAL A C 1
ATOM 3893 O O . VAL A 1 496 ? -75.775 7.619 95.200 1.00 80.25 496 VAL A O 1
ATOM 3896 N N . ASN A 1 497 ? -73.729 6.753 94.868 1.00 78.94 497 ASN A N 1
ATOM 3897 C CA . ASN A 1 497 ? -73.916 5.574 95.704 1.00 78.94 497 ASN A CA 1
ATOM 3898 C C . ASN A 1 497 ? -74.242 5.951 97.155 1.00 78.94 497 ASN A C 1
ATOM 3900 O O . ASN A 1 497 ? -75.176 5.409 97.736 1.00 78.94 497 ASN A O 1
ATOM 3904 N N . GLU A 1 498 ? -73.523 6.917 97.730 1.00 75.75 498 GLU A N 1
ATOM 3905 C CA . GLU A 1 498 ? -73.783 7.375 99.095 1.00 75.75 498 GLU A CA 1
ATOM 3906 C C . GLU A 1 498 ? -75.185 7.991 99.214 1.00 75.75 498 GLU A C 1
ATOM 3908 O O . GLU A 1 498 ? -75.925 7.660 100.136 1.00 75.75 498 GLU A O 1
ATOM 3913 N N . VAL A 1 499 ? -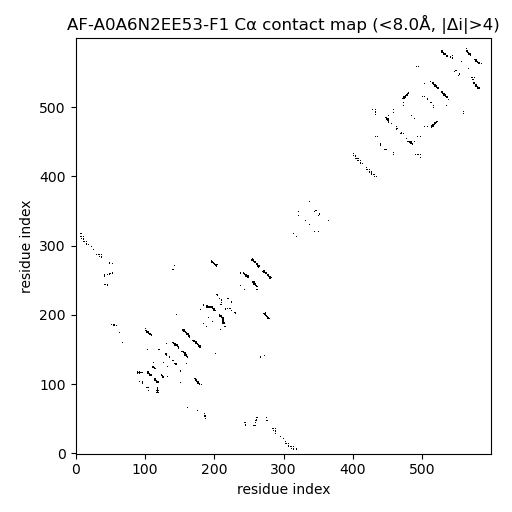75.600 8.826 98.255 1.00 76.94 499 VAL A N 1
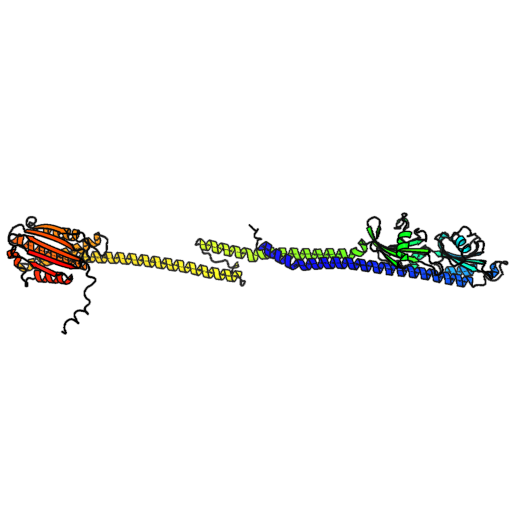ATOM 3914 C CA . VAL A 1 499 ? -76.939 9.443 98.264 1.00 76.94 499 VAL A CA 1
ATOM 3915 C C . VAL A 1 499 ? -78.049 8.400 98.109 1.00 76.94 499 VAL A C 1
ATOM 3917 O O . VAL A 1 499 ? -79.027 8.422 98.865 1.00 76.94 499 VAL A O 1
ATOM 3920 N N . LEU A 1 500 ? -77.903 7.459 97.173 1.00 79.06 500 LEU A N 1
ATOM 3921 C CA . LEU A 1 500 ? -78.872 6.380 96.974 1.00 79.06 500 LEU A CA 1
ATOM 3922 C C . LEU A 1 500 ? -78.933 5.441 98.185 1.00 79.06 500 LEU A C 1
ATOM 3924 O O . LEU A 1 500 ? -80.026 5.106 98.643 1.00 79.06 500 LEU A O 1
ATOM 3928 N N . GLY A 1 501 ? -77.780 5.070 98.744 1.00 74.94 501 GLY A N 1
ATOM 3929 C CA . GLY A 1 501 ? -77.678 4.211 99.921 1.00 74.94 501 GLY A CA 1
ATOM 3930 C C . GLY A 1 501 ? -78.308 4.836 101.167 1.00 74.94 501 GLY A C 1
ATOM 3931 O O . GLY A 1 501 ? -79.074 4.170 101.862 1.00 74.94 501 GLY A O 1
ATOM 3932 N N . GLN A 1 502 ? -78.058 6.126 101.426 1.00 73.25 502 GLN A N 1
ATOM 3933 C CA . GLN A 1 502 ? -78.714 6.853 102.523 1.00 73.25 502 GLN A CA 1
ATOM 3934 C C . GLN A 1 502 ? -80.233 6.900 102.330 1.00 73.25 502 GLN A C 1
ATOM 3936 O O . GLN A 1 502 ? -80.987 6.616 103.260 1.00 73.25 502 GLN A O 1
ATOM 3941 N N . THR A 1 503 ? -80.684 7.209 101.112 1.00 76.94 503 THR A N 1
ATOM 3942 C CA . THR A 1 503 ? -82.117 7.282 100.803 1.00 76.94 503 THR A CA 1
ATOM 3943 C C . THR A 1 503 ? -82.806 5.942 101.044 1.00 76.94 503 THR A C 1
ATOM 3945 O O . THR A 1 503 ? -83.867 5.892 101.667 1.00 76.94 503 THR A O 1
ATOM 3948 N N . LEU A 1 504 ? -82.180 4.849 100.604 1.00 75.81 504 LEU A N 1
ATOM 3949 C CA . LEU A 1 504 ? -82.700 3.503 100.795 1.00 75.81 504 LEU A CA 1
ATOM 3950 C C . LEU A 1 504 ? -82.783 3.124 102.278 1.00 75.81 504 LEU A C 1
ATOM 3952 O O . LEU A 1 504 ? -83.822 2.636 102.713 1.00 75.81 504 LEU A O 1
ATOM 3956 N N . ARG A 1 505 ? -81.748 3.414 103.081 1.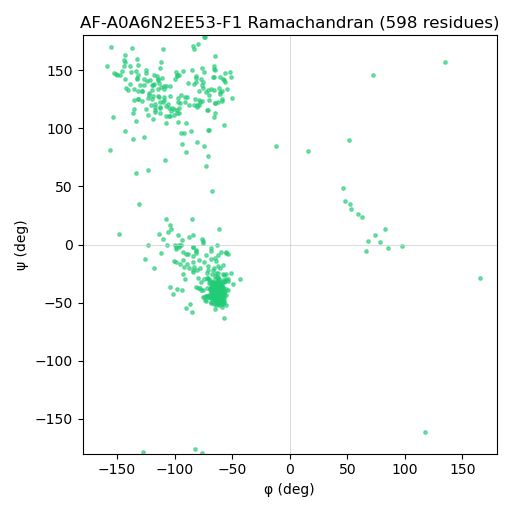00 71.31 505 ARG A N 1
ATOM 3957 C CA . ARG A 1 505 ? -81.774 3.163 104.535 1.00 71.31 505 ARG A CA 1
ATOM 3958 C C . ARG A 1 505 ? -82.943 3.868 105.225 1.00 71.31 505 ARG A C 1
ATOM 3960 O O . ARG A 1 505 ? -83.626 3.266 106.053 1.00 71.31 505 ARG A O 1
ATOM 3967 N N . CYS A 1 506 ? -83.209 5.123 104.867 1.00 69.50 506 CYS A N 1
ATOM 3968 C CA . CYS A 1 506 ? -84.362 5.855 105.394 1.00 69.50 506 CYS A CA 1
ATOM 3969 C C . CYS A 1 506 ? -85.699 5.226 104.958 1.00 69.50 506 CYS A C 1
ATOM 3971 O O . CYS A 1 506 ? -86.629 5.117 105.763 1.00 69.50 506 CYS A O 1
ATOM 3973 N N . ALA A 1 507 ? -85.801 4.777 103.704 1.00 73.38 507 ALA A N 1
ATOM 3974 C CA . ALA A 1 507 ? -86.982 4.088 103.184 1.00 73.38 507 ALA A CA 1
ATOM 3975 C C . ALA A 1 507 ? -87.237 2.739 103.894 1.00 73.38 507 ALA A C 1
ATOM 3977 O O . ALA A 1 507 ? -88.383 2.393 104.186 1.00 73.38 507 ALA A O 1
ATOM 3978 N N . GLU A 1 508 ? -86.181 2.002 104.258 1.00 70.62 508 GLU A N 1
ATOM 3979 C CA . GLU A 1 508 ? -86.273 0.741 105.011 1.00 70.62 508 GLU A CA 1
ATOM 3980 C C . GLU A 1 508 ? -86.778 0.933 106.445 1.00 70.62 508 GLU A C 1
ATOM 3982 O O . GLU A 1 508 ? -87.680 0.213 106.880 1.00 70.62 508 GLU A O 1
ATOM 3987 N N . GLN A 1 509 ? -86.245 1.924 107.169 1.00 66.75 509 GLN A N 1
ATOM 3988 C CA . GLN A 1 509 ? -86.666 2.226 108.545 1.00 66.75 509 GLN A CA 1
ATOM 3989 C C . GLN A 1 509 ? -88.152 2.598 108.633 1.00 66.75 509 GLN A C 1
ATOM 3991 O O . GLN A 1 509 ? -88.823 2.294 109.618 1.00 66.75 509 GLN A O 1
ATOM 3996 N N . THR A 1 510 ? -88.672 3.246 107.593 1.00 66.88 510 THR A N 1
ATOM 3997 C CA . THR A 1 510 ? -90.035 3.792 107.562 1.00 66.88 510 THR A CA 1
ATOM 3998 C C . THR A 1 510 ? -91.033 2.893 106.832 1.00 66.88 510 THR A C 1
ATOM 4000 O O . THR A 1 510 ? -92.242 3.071 106.990 1.00 66.88 510 THR A O 1
ATOM 4003 N N . ARG A 1 511 ? -90.548 1.913 106.056 1.00 72.25 511 ARG A N 1
ATOM 4004 C CA . ARG A 1 511 ? -91.329 1.086 105.118 1.00 72.25 511 ARG A CA 1
ATOM 4005 C C . ARG A 1 511 ? -92.169 1.903 104.132 1.00 72.25 511 ARG A C 1
ATOM 4007 O O . ARG A 1 511 ? -93.269 1.493 103.761 1.00 72.25 511 ARG A O 1
ATOM 4014 N N . GLN A 1 512 ? -91.657 3.056 103.713 1.00 73.19 512 GLN A N 1
ATOM 4015 C CA . GLN A 1 512 ? -92.282 3.907 102.704 1.00 73.19 512 GLN A CA 1
ATOM 4016 C C . GLN A 1 512 ? -91.400 3.993 101.466 1.00 73.19 512 GLN A C 1
ATOM 4018 O O . GLN A 1 512 ? -90.176 4.003 101.568 1.00 73.19 512 GLN A O 1
ATOM 4023 N N . THR A 1 513 ? -92.027 4.071 100.296 1.00 76.94 513 THR A N 1
ATOM 4024 C CA . THR A 1 513 ? -91.308 4.234 99.033 1.00 76.94 513 THR A CA 1
ATOM 4025 C C . THR A 1 513 ? -90.745 5.651 98.916 1.00 76.94 513 THR A C 1
ATOM 4027 O O . THR A 1 513 ? -91.461 6.628 99.138 1.00 76.94 513 THR A O 1
ATOM 4030 N N . ALA A 1 514 ? -89.465 5.754 98.562 1.00 77.75 514 ALA A N 1
ATOM 4031 C CA . ALA A 1 514 ? -88.776 6.995 98.233 1.00 77.75 514 ALA A CA 1
ATOM 4032 C C . ALA A 1 514 ? -88.444 7.035 96.736 1.00 77.75 514 ALA A C 1
ATOM 4034 O O . ALA A 1 514 ? -88.064 6.018 96.153 1.00 77.75 514 ALA A O 1
ATOM 4035 N N . THR A 1 515 ? -88.539 8.217 96.131 1.00 81.25 515 THR A N 1
ATOM 4036 C CA . THR A 1 515 ? -88.184 8.428 94.725 1.00 81.25 515 THR A CA 1
ATOM 4037 C C . THR A 1 515 ? -86.961 9.335 94.643 1.00 81.25 515 THR A C 1
ATOM 4039 O O . THR A 1 515 ? -86.943 10.423 95.218 1.00 81.25 515 THR A O 1
ATOM 4042 N N . VAL A 1 516 ? -85.926 8.902 93.922 1.00 82.56 516 VAL A N 1
ATOM 4043 C CA . VAL A 1 516 ? -84.724 9.700 93.655 1.00 82.56 516 VAL A CA 1
ATOM 4044 C C . VAL A 1 516 ? -84.665 10.032 92.177 1.00 82.56 516 VAL A C 1
ATOM 4046 O O . VAL A 1 516 ? -84.526 9.151 91.331 1.00 82.56 516 VAL A O 1
ATOM 4049 N N . LYS A 1 517 ? -84.728 11.322 91.864 1.00 85.44 517 LYS A N 1
ATOM 4050 C CA . LYS A 1 517 ? -84.535 11.828 90.512 1.00 85.44 517 LYS A CA 1
ATOM 4051 C C . LYS A 1 517 ? -83.091 12.280 90.347 1.00 85.44 517 LYS A C 1
ATOM 4053 O O . LYS A 1 517 ? -82.667 13.253 90.968 1.00 85.44 517 LYS A O 1
ATOM 4058 N N . ILE A 1 518 ? -82.339 11.588 89.502 1.00 84.19 518 ILE A N 1
ATOM 4059 C CA . ILE A 1 518 ? -80.953 11.919 89.171 1.00 84.19 518 ILE A CA 1
ATOM 4060 C C . ILE A 1 518 ? -80.947 12.607 87.810 1.00 84.19 518 ILE A C 1
ATOM 4062 O O . ILE A 1 518 ? -81.321 12.016 86.799 1.00 84.19 518 ILE A O 1
ATOM 4066 N N . THR A 1 519 ? -80.512 13.862 87.778 1.00 84.56 519 THR A N 1
ATOM 4067 C CA . THR A 1 519 ? -80.348 14.638 86.550 1.00 84.56 519 THR A CA 1
ATOM 4068 C C . THR A 1 519 ? -78.880 14.999 86.375 1.00 84.56 519 THR A C 1
ATOM 4070 O O . THR A 1 519 ? -78.325 15.741 87.179 1.00 84.56 519 THR A O 1
ATOM 4073 N N . ALA A 1 520 ? -78.252 14.493 85.321 1.00 82.44 520 ALA A N 1
ATOM 4074 C CA . ALA A 1 520 ? -76.889 14.843 84.948 1.00 82.44 520 ALA A CA 1
ATOM 4075 C C . ALA A 1 520 ? -76.919 15.617 83.632 1.00 82.44 520 ALA A C 1
ATOM 4077 O O . ALA A 1 520 ? -77.292 15.066 82.597 1.00 82.44 520 ALA A O 1
ATOM 4078 N N . ARG A 1 521 ? -76.551 16.899 83.681 1.00 82.56 521 ARG A N 1
ATOM 4079 C CA . ARG A 1 521 ? -76.533 17.779 82.511 1.00 82.56 521 ARG A CA 1
ATOM 4080 C C . ARG A 1 521 ? -75.171 18.412 82.324 1.00 82.56 521 ARG A C 1
ATOM 4082 O O . ARG A 1 521 ? -74.479 18.741 83.286 1.00 82.56 521 ARG A O 1
ATOM 4089 N N . THR A 1 522 ? -74.827 18.639 81.072 1.00 75.69 522 THR A N 1
ATOM 4090 C CA . THR A 1 522 ? -73.629 19.374 80.685 1.00 75.69 522 THR A CA 1
ATOM 4091 C C . THR A 1 522 ? -73.990 20.730 80.113 1.00 75.69 522 THR A C 1
ATOM 4093 O O . THR A 1 522 ? -74.930 20.876 79.335 1.00 75.69 522 THR A O 1
ATOM 4096 N N . SER A 1 523 ? -73.247 21.752 80.533 1.00 72.88 523 SER A N 1
ATOM 4097 C CA . SER A 1 523 ? -73.347 23.090 79.955 1.00 72.88 523 SER A CA 1
ATOM 4098 C C . SER A 1 523 ? -72.265 23.263 78.895 1.00 72.88 523 SER A C 1
ATOM 4100 O O . SER A 1 523 ? -71.074 23.237 79.214 1.00 72.88 523 SER A O 1
ATOM 4102 N N . SER A 1 524 ? -72.673 23.476 77.643 1.00 59.59 524 SER A N 1
ATOM 4103 C CA . SER A 1 524 ? -71.759 23.672 76.511 1.00 59.59 524 SER A CA 1
ATOM 4104 C C . SER A 1 524 ? -70.946 24.970 76.589 1.00 59.59 524 SER A C 1
ATOM 4106 O O . SER A 1 524 ? -69.898 25.056 75.964 1.00 59.59 524 SER A O 1
ATOM 4108 N N . GLU A 1 525 ? -71.401 25.980 77.340 1.00 59.03 525 GLU A N 1
ATOM 4109 C CA . GLU A 1 525 ? -70.708 27.278 77.458 1.00 59.03 525 GLU A CA 1
ATOM 4110 C C . GLU A 1 525 ? -69.652 27.322 78.573 1.00 59.03 525 GLU A C 1
ATOM 4112 O O . GLU A 1 525 ? -68.777 28.184 78.546 1.00 59.03 525 GLU A O 1
ATOM 4117 N N . SER A 1 526 ? -69.720 26.425 79.564 1.00 59.66 526 SER A N 1
ATOM 4118 C CA . SER A 1 526 ? -68.860 26.480 80.758 1.00 59.66 526 SER A CA 1
ATOM 4119 C C . SER A 1 526 ? -68.032 25.218 81.016 1.00 59.66 526 SER A C 1
ATOM 4121 O O . SER A 1 526 ? -67.287 25.197 81.993 1.00 59.66 526 SER A O 1
ATOM 4123 N N . GLU A 1 527 ? -68.146 24.185 80.170 1.00 68.31 527 GLU A N 1
ATOM 4124 C CA . GLU A 1 527 ? -67.492 22.873 80.342 1.00 68.31 527 GLU A CA 1
ATOM 4125 C C . GLU A 1 527 ? -67.673 22.302 81.759 1.00 68.31 527 GLU A C 1
ATOM 4127 O O . GLU A 1 527 ? -66.771 21.697 82.337 1.00 68.31 527 GLU A O 1
ATOM 4132 N N . ARG A 1 528 ? -68.850 22.513 82.356 1.00 75.06 528 ARG A N 1
ATOM 4133 C CA . ARG A 1 528 ? -69.186 21.976 83.678 1.00 75.06 528 ARG A CA 1
ATOM 4134 C C . ARG A 1 528 ? -70.217 20.868 83.551 1.00 75.06 528 ARG A C 1
ATOM 4136 O O . ARG A 1 528 ? -71.230 21.025 82.865 1.00 75.06 528 ARG A O 1
ATOM 4143 N N . LEU A 1 529 ? -69.957 19.778 84.259 1.00 77.62 529 LEU A N 1
ATOM 4144 C CA . LEU A 1 529 ? -70.934 18.759 84.584 1.00 77.62 529 LEU A CA 1
ATOM 4145 C C . LEU A 1 529 ? -71.698 19.226 85.818 1.00 77.62 529 LEU A C 1
ATOM 4147 O O . LEU A 1 529 ? -71.104 19.431 86.879 1.00 77.62 529 LEU A O 1
ATOM 4151 N N . SER A 1 530 ? -73.007 19.380 85.663 1.00 80.50 530 SER A N 1
ATOM 4152 C CA . SER A 1 530 ? -73.924 19.603 86.770 1.00 80.50 530 SER A CA 1
ATOM 4153 C C . SER A 1 530 ? -74.678 18.308 87.037 1.00 80.50 530 SER A C 1
ATOM 4155 O O . SER A 1 530 ? -75.487 17.857 86.220 1.00 80.50 530 SER A O 1
ATOM 4157 N N . LEU A 1 531 ? -74.377 17.681 88.170 1.00 80.38 531 LEU A N 1
ATOM 4158 C CA . LEU A 1 531 ? -75.118 16.539 88.682 1.00 80.38 531 LEU A CA 1
ATOM 4159 C C . LEU A 1 531 ? -76.053 17.036 89.781 1.00 80.38 531 LEU A C 1
ATOM 4161 O O . LEU A 1 531 ? -75.609 17.508 90.824 1.00 80.38 531 LEU A O 1
ATOM 4165 N N . CYS A 1 532 ? -77.352 16.906 89.550 1.00 81.69 532 CYS A N 1
ATOM 4166 C CA . CYS A 1 532 ? -78.391 17.251 90.502 1.00 81.69 532 CYS A CA 1
ATOM 4167 C C . CYS A 1 532 ? -79.167 15.988 90.878 1.00 81.69 532 CYS A C 1
ATOM 4169 O O . CYS A 1 532 ? -79.748 15.325 90.019 1.00 81.69 532 CYS A O 1
ATOM 4171 N N . MET A 1 533 ? -79.179 15.651 92.163 1.00 77.00 533 MET A N 1
ATOM 4172 C CA . MET A 1 533 ? -79.969 14.554 92.712 1.00 77.00 533 MET A CA 1
ATOM 4173 C C . MET A 1 533 ? -81.045 15.132 93.617 1.00 77.00 533 MET A C 1
ATOM 4175 O O . MET A 1 533 ? -80.737 15.843 94.573 1.00 77.00 533 MET A O 1
ATOM 4179 N N . VAL A 1 534 ? -82.301 14.829 93.313 1.00 79.00 534 VAL A N 1
ATOM 4180 C CA . VAL A 1 534 ? -83.459 15.265 94.092 1.00 79.00 534 VAL A CA 1
ATOM 4181 C C . VAL A 1 534 ? -84.094 14.042 94.729 1.00 79.00 534 VAL A C 1
ATOM 4183 O O . VAL A 1 534 ? -84.557 13.143 94.030 1.00 79.00 534 VAL A O 1
ATOM 4186 N N . VAL A 1 535 ? -84.119 14.016 96.058 1.00 76.12 535 VAL A N 1
ATOM 4187 C CA . VAL A 1 535 ? -84.767 12.962 96.841 1.00 76.12 535 VAL A CA 1
ATOM 4188 C C . VAL A 1 535 ? -86.149 13.444 97.275 1.00 76.12 535 VAL A C 1
ATOM 4190 O O . VAL A 1 535 ? -86.271 14.401 98.047 1.00 76.12 535 VAL A O 1
ATOM 4193 N N . GLU A 1 536 ? -87.189 12.772 96.784 1.00 71.94 536 GLU A N 1
ATOM 4194 C CA . GLU A 1 536 ? -88.585 12.979 97.165 1.00 71.94 536 GLU A CA 1
ATOM 4195 C C . GLU A 1 536 ? -89.036 11.821 98.070 1.00 71.94 536 GLU A C 1
ATOM 4197 O O . GLU A 1 536 ? -89.143 10.669 97.649 1.00 71.94 536 GLU A O 1
ATOM 4202 N N . SER A 1 537 ? -89.268 12.122 99.349 1.00 65.69 537 SER A N 1
ATOM 4203 C CA . SER A 1 537 ? -89.713 11.151 100.353 1.00 65.69 537 SER A CA 1
ATOM 4204 C C . SER A 1 537 ? -90.619 11.843 101.379 1.00 65.69 537 SER A C 1
ATOM 4206 O O . SER A 1 537 ? -90.34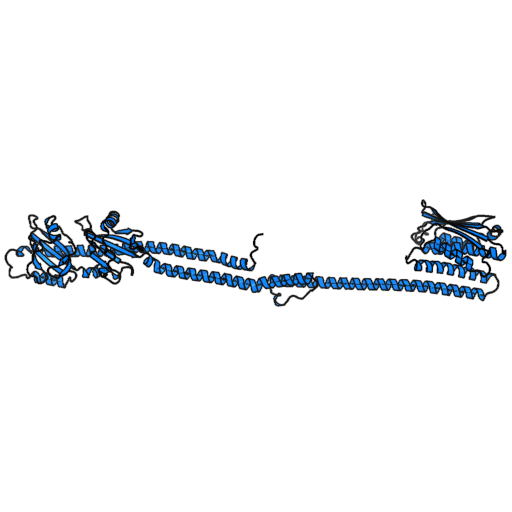7 13.001 101.712 1.00 65.69 537 SER A O 1
ATOM 4208 N N . PRO A 1 538 ? -91.649 11.170 101.937 1.00 56.19 538 PRO A N 1
ATOM 4209 C CA . PRO A 1 538 ? -92.541 11.752 102.949 1.00 56.19 538 PRO A CA 1
ATOM 4210 C C . PRO A 1 538 ? -91.840 12.212 104.245 1.00 56.19 538 PRO A C 1
ATOM 4212 O O . PRO A 1 538 ? -92.481 12.822 105.099 1.00 56.19 538 PRO A O 1
ATOM 4215 N N . MET A 1 539 ? -90.539 11.930 104.409 1.00 59.03 539 MET A N 1
ATOM 4216 C CA . MET A 1 539 ? -89.718 12.311 105.566 1.00 59.03 539 MET A CA 1
ATOM 4217 C C . MET A 1 539 ? -88.385 12.981 105.187 1.00 59.03 539 MET A C 1
ATOM 4219 O O . MET A 1 539 ? -87.384 12.843 105.889 1.00 59.03 539 MET A O 1
ATOM 4223 N N . SER A 1 540 ? -88.358 13.767 104.115 1.00 56.59 540 SER A N 1
ATOM 4224 C CA . SER A 1 540 ? -87.250 14.678 103.765 1.00 56.59 540 SER A CA 1
ATOM 4225 C C . SER A 1 540 ? -86.671 15.490 104.942 1.00 56.59 540 SER A C 1
ATOM 4227 O O . SER A 1 540 ? -85.478 15.778 104.959 1.00 56.59 540 SER A O 1
ATOM 4229 N N . ALA A 1 541 ? -87.482 15.805 105.960 1.00 49.53 541 ALA A N 1
ATOM 4230 C CA . ALA A 1 541 ? -87.049 16.494 107.176 1.00 49.53 541 ALA A CA 1
ATOM 4231 C C . ALA A 1 541 ? -86.165 15.632 108.112 1.00 49.53 541 ALA A C 1
ATOM 4233 O O . ALA A 1 541 ? -85.402 16.190 108.895 1.00 49.53 541 ALA A O 1
ATOM 4234 N N . GLN A 1 542 ? -86.223 14.293 108.030 1.00 52.12 542 GLN A N 1
ATOM 4235 C CA . GLN A 1 542 ? -85.348 13.363 108.774 1.00 52.12 542 GLN A CA 1
ATOM 4236 C C . GLN A 1 542 ? -84.087 12.958 107.998 1.00 52.12 542 GLN A C 1
ATOM 4238 O O . GLN A 1 542 ? -83.056 12.708 108.617 1.00 52.12 542 GLN A O 1
ATOM 4243 N N . LEU A 1 543 ? -84.114 13.011 106.660 1.00 54.56 543 LEU A N 1
ATOM 4244 C CA . LEU A 1 543 ? -82.888 13.091 105.846 1.00 54.56 543 LEU A CA 1
ATOM 4245 C C . LEU A 1 543 ? -82.116 14.407 106.094 1.00 54.56 543 LEU A C 1
ATOM 4247 O O . LEU A 1 543 ? -80.932 14.501 105.775 1.00 54.56 543 LEU A O 1
ATOM 4251 N N . GLY A 1 544 ? -82.757 15.391 106.744 1.00 51.31 544 GLY A N 1
ATOM 4252 C CA . GLY A 1 544 ? -82.191 16.657 107.228 1.00 51.31 544 GLY A CA 1
ATOM 4253 C C . GLY A 1 544 ? -81.062 16.546 108.269 1.00 51.31 544 GLY A C 1
ATOM 4254 O O . GLY A 1 544 ? -80.702 17.549 108.879 1.00 51.31 544 GLY A O 1
ATOM 4255 N N . PHE A 1 545 ? -80.481 15.357 108.458 1.00 50.16 545 PHE A N 1
ATOM 4256 C CA . PHE A 1 545 ? -79.299 15.097 109.284 1.00 50.16 545 PHE A CA 1
ATOM 4257 C C . PHE A 1 545 ? -78.016 14.785 108.491 1.00 50.16 545 PHE A C 1
ATOM 4259 O O . PHE A 1 545 ? -77.030 14.357 109.092 1.00 50.16 545 PHE A O 1
ATOM 4266 N N . LEU A 1 546 ? -77.912 15.188 107.216 1.00 53.59 546 LEU A N 1
ATOM 4267 C CA . LEU A 1 546 ? -76.609 15.641 106.685 1.00 53.59 546 LEU A CA 1
ATOM 4268 C C . LEU A 1 546 ? -76.196 16.971 107.356 1.00 53.59 546 LEU A C 1
ATOM 4270 O O . LEU A 1 546 ? -75.789 17.927 106.703 1.00 53.59 546 LEU A O 1
ATOM 4274 N N . GLY A 1 547 ? -76.326 17.055 108.685 1.00 52.22 547 GLY A N 1
ATOM 4275 C CA . GLY A 1 547 ? -75.716 18.110 109.470 1.00 52.22 547 GLY A CA 1
ATOM 4276 C C . GLY A 1 547 ? -74.219 18.101 109.184 1.00 52.22 547 GLY A C 1
ATOM 4277 O O . GLY A 1 547 ? -73.635 17.041 108.929 1.00 52.22 547 GLY A O 1
ATOM 4278 N N . SER A 1 548 ? -73.600 19.277 109.226 1.00 51.97 548 SER A N 1
ATOM 4279 C CA . SER A 1 548 ? -72.190 19.512 108.887 1.00 51.97 548 SER A CA 1
ATOM 4280 C C . SER A 1 548 ? -71.178 18.645 109.660 1.00 51.97 548 SER A C 1
ATOM 4282 O O . SER A 1 548 ? -69.992 18.654 109.338 1.00 51.97 548 SER A O 1
ATOM 4284 N N . SER A 1 549 ? -71.632 17.879 110.657 1.00 45.81 549 SER A N 1
ATOM 4285 C CA . SER A 1 549 ? -70.869 16.945 111.487 1.00 45.81 549 SER A CA 1
ATOM 4286 C C . SER A 1 549 ? -71.102 15.451 111.189 1.00 45.81 549 SER A C 1
ATOM 4288 O O . SER A 1 549 ? -70.490 14.615 111.852 1.00 45.81 549 SER A O 1
ATOM 4290 N N . SER A 1 550 ? -71.959 15.080 110.230 1.00 62.06 550 SER A N 1
ATOM 4291 C CA . SER A 1 550 ? -72.176 13.671 109.854 1.00 62.06 550 SER A CA 1
ATOM 4292 C C . SER A 1 550 ? -71.035 13.129 108.978 1.00 62.06 550 SER A C 1
ATOM 4294 O O . SER A 1 550 ? -70.512 13.828 108.106 1.00 62.06 550 SER A O 1
ATOM 4296 N N . LEU A 1 551 ? -70.660 11.860 109.183 1.00 59.41 551 LEU A N 1
ATOM 4297 C CA . LEU A 1 551 ? -69.591 11.189 108.429 1.00 59.41 551 LEU A CA 1
ATOM 4298 C C . LEU A 1 551 ? -69.865 11.186 106.913 1.00 59.41 551 LEU A C 1
ATOM 4300 O O . LEU A 1 551 ? -68.953 11.374 106.109 1.00 59.41 551 LEU A O 1
ATOM 4304 N N . SER A 1 552 ? -71.129 11.033 106.517 1.00 64.00 552 SER A N 1
ATOM 4305 C CA . SER A 1 552 ? -71.556 11.039 105.115 1.00 64.00 552 SER A CA 1
ATOM 4306 C C . SER A 1 552 ? -71.396 12.415 104.466 1.00 64.00 552 SER A C 1
ATOM 4308 O O . SER A 1 552 ? -70.946 12.498 103.328 1.00 64.00 552 SER A O 1
ATOM 4310 N N . TYR A 1 553 ? -71.671 13.507 105.192 1.00 68.38 553 TYR A N 1
ATOM 4311 C CA . TYR A 1 553 ? -71.400 14.864 104.706 1.00 68.38 553 TYR A CA 1
ATOM 4312 C C . TYR A 1 553 ? -69.894 15.110 104.540 1.00 68.38 553 TYR A C 1
ATOM 4314 O O . TYR A 1 553 ? -69.463 15.638 103.516 1.00 68.38 553 TYR A O 1
ATOM 4322 N N . GLN A 1 554 ? -69.075 14.669 105.503 1.00 65.06 554 GLN A N 1
ATOM 4323 C CA . GLN A 1 554 ? -67.614 14.755 105.397 1.00 65.06 554 GLN A CA 1
ATOM 4324 C C . GLN A 1 554 ? -67.087 13.978 104.185 1.00 65.06 554 GLN A C 1
ATOM 4326 O O . GLN A 1 554 ? -66.246 14.498 103.452 1.00 65.06 554 GLN A O 1
ATOM 4331 N N . LEU A 1 555 ? -67.627 12.791 103.901 1.00 68.81 555 LEU A N 1
ATOM 4332 C CA . LEU A 1 555 ? -67.269 12.029 102.707 1.00 68.81 555 LEU A CA 1
ATOM 4333 C C . LEU A 1 555 ? -67.698 12.742 101.419 1.00 68.81 555 LEU A C 1
ATOM 4335 O O . LEU A 1 555 ? -66.866 12.940 100.540 1.00 68.81 555 LEU A O 1
ATOM 4339 N N . LEU A 1 556 ? -68.965 13.156 101.314 1.00 72.25 556 LEU A N 1
ATOM 4340 C CA . LEU A 1 556 ? -69.487 13.858 100.138 1.00 72.25 556 LEU A CA 1
ATOM 4341 C C . LEU A 1 556 ? -68.703 15.146 99.861 1.00 72.25 556 LEU A C 1
ATOM 4343 O O . LEU A 1 556 ? -68.358 15.420 98.715 1.00 72.25 556 LEU A O 1
ATOM 4347 N N . SER A 1 557 ? -68.359 15.903 100.907 1.00 67.88 557 SER A N 1
ATOM 4348 C CA . SER A 1 557 ? -67.543 17.116 100.790 1.00 67.88 557 SER A CA 1
ATOM 4349 C C . SER A 1 557 ? -66.104 16.819 100.348 1.00 67.88 557 SER A C 1
ATOM 4351 O O . SER A 1 557 ? -65.559 17.550 99.526 1.00 67.88 557 SER A O 1
ATOM 4353 N N . THR A 1 558 ? -65.512 15.717 100.824 1.00 70.44 558 THR A N 1
ATOM 4354 C CA . THR A 1 558 ? -64.154 15.286 100.453 1.00 70.44 558 THR A CA 1
ATOM 4355 C C . THR A 1 558 ? -64.103 14.803 99.003 1.00 70.44 558 THR A C 1
ATOM 4357 O O . THR A 1 558 ? -63.212 15.197 98.255 1.00 70.44 558 THR A O 1
ATOM 4360 N N . LEU A 1 559 ? -65.085 13.998 98.583 1.00 72.81 559 LEU A N 1
ATOM 4361 C CA . LEU A 1 559 ? -65.219 13.513 97.207 1.00 72.81 559 LEU A CA 1
ATOM 4362 C C . LEU A 1 559 ? -65.492 14.664 96.237 1.00 72.81 559 LEU A C 1
ATOM 4364 O O . LEU A 1 559 ? -64.876 14.712 95.178 1.00 72.81 559 LEU A O 1
ATOM 4368 N N . ALA A 1 560 ? -66.350 15.619 96.613 1.00 72.94 560 ALA A N 1
ATOM 4369 C CA . ALA A 1 560 ? -66.581 16.828 95.828 1.00 72.94 560 ALA A CA 1
ATOM 4370 C C . ALA A 1 560 ? -65.296 17.658 95.680 1.00 72.94 560 ALA A C 1
ATOM 4372 O O . ALA A 1 560 ? -64.982 18.105 94.580 1.00 72.94 560 ALA A O 1
ATOM 4373 N N . LEU A 1 561 ? -64.508 17.806 96.751 1.00 75.00 561 LEU A N 1
ATOM 4374 C CA . LEU A 1 561 ? -63.233 18.525 96.714 1.00 75.00 561 LEU A CA 1
ATOM 4375 C C . LEU A 1 561 ? -62.187 17.820 95.835 1.00 75.00 561 LEU A C 1
ATOM 4377 O O . LEU A 1 561 ? -61.472 18.489 95.093 1.00 75.00 561 LEU A O 1
ATOM 4381 N N . GLN A 1 562 ? -62.141 16.484 95.859 1.00 69.69 562 GLN A N 1
ATOM 4382 C CA . GLN A 1 562 ? -61.233 15.675 95.038 1.00 69.69 562 GLN A CA 1
ATOM 4383 C C . GLN A 1 562 ? -61.427 15.905 93.530 1.00 69.69 562 GLN A C 1
ATOM 4385 O O . GLN A 1 562 ? -60.456 15.869 92.780 1.00 69.69 562 GLN A O 1
ATOM 4390 N N . ILE A 1 563 ? -62.657 16.193 93.097 1.00 75.00 563 ILE A N 1
ATOM 4391 C CA . ILE A 1 563 ? -63.005 16.481 91.692 1.00 75.00 563 ILE A CA 1
ATOM 4392 C C . ILE A 1 563 ? -63.238 17.976 91.425 1.00 75.00 563 ILE A C 1
ATOM 4394 O O . ILE A 1 563 ? -63.873 18.348 90.435 1.00 75.00 563 ILE A O 1
ATOM 4398 N N . GLY A 1 564 ? -62.778 18.852 92.327 1.00 71.81 564 GLY A N 1
ATOM 4399 C CA . GLY A 1 564 ? -62.901 20.306 92.183 1.00 71.81 564 GLY A CA 1
ATOM 4400 C C . GLY A 1 564 ? -64.347 20.808 92.072 1.00 71.81 564 GLY A C 1
ATOM 4401 O O . GLY A 1 564 ? -64.603 21.846 91.452 1.00 71.81 564 GLY A O 1
ATOM 4402 N N . ALA A 1 565 ? -65.303 20.064 92.627 1.00 77.88 565 ALA A N 1
ATOM 4403 C CA . ALA A 1 565 ? -66.718 20.367 92.544 1.00 77.88 565 ALA A CA 1
ATOM 4404 C C . ALA A 1 565 ? -67.228 21.199 93.721 1.00 77.88 565 ALA A C 1
ATOM 4406 O O . ALA A 1 565 ? -66.767 21.080 94.856 1.00 77.88 565 ALA A O 1
ATOM 4407 N N . LYS A 1 566 ? -68.247 22.018 93.451 1.00 78.94 566 LYS A N 1
ATOM 4408 C CA . LYS A 1 566 ? -69.018 22.695 94.499 1.00 78.94 566 LYS A CA 1
ATOM 4409 C C . LYS A 1 566 ? -70.198 21.815 94.889 1.00 78.94 566 LYS A C 1
ATOM 4411 O O . LYS A 1 566 ? -70.998 21.474 94.023 1.00 78.94 566 LYS A O 1
ATOM 4416 N N . LEU A 1 567 ? -70.278 21.464 96.172 1.00 75.94 567 LEU A N 1
ATOM 4417 C CA . LEU A 1 567 ? -71.383 20.710 96.761 1.00 75.94 567 LEU A CA 1
ATOM 4418 C C . LEU A 1 567 ? -72.371 21.677 97.419 1.00 75.94 567 LEU A C 1
ATOM 4420 O O . LEU A 1 567 ? -71.994 22.431 98.316 1.00 75.94 567 LEU A O 1
ATOM 4424 N N . LEU A 1 568 ? -73.628 21.635 96.988 1.00 77.12 568 LEU A N 1
ATOM 4425 C CA . LEU A 1 568 ? -74.739 22.381 97.577 1.00 77.12 568 LEU A CA 1
ATOM 4426 C C . LEU A 1 568 ? -75.816 21.387 98.016 1.00 77.12 568 LEU A C 1
ATOM 4428 O O . LEU A 1 568 ? -76.207 20.520 97.233 1.00 77.12 568 LEU A O 1
ATOM 4432 N N . ILE A 1 569 ? -76.263 21.500 99.270 1.00 71.06 569 ILE A N 1
ATOM 4433 C CA . ILE A 1 569 ? -77.326 20.665 99.842 1.00 71.06 569 ILE A CA 1
ATOM 4434 C C . ILE A 1 569 ? -78.425 21.577 100.385 1.00 71.06 569 ILE A C 1
ATOM 4436 O O . ILE A 1 569 ? -78.177 22.341 101.318 1.00 71.06 569 ILE A O 1
ATOM 4440 N N . GLU A 1 570 ? -79.631 21.504 99.819 1.00 71.81 570 GLU A N 1
ATOM 4441 C CA . GLU A 1 570 ? -80.759 22.372 100.192 1.00 71.81 570 GLU A CA 1
ATOM 4442 C C . GLU A 1 570 ? -82.050 21.583 100.483 1.00 71.81 570 GLU A C 1
ATOM 4444 O O . GLU A 1 570 ? -82.418 20.686 99.720 1.00 71.81 570 GLU A O 1
ATOM 4449 N N . GLY A 1 571 ? -82.767 21.971 101.556 1.00 59.19 571 GLY A N 1
ATOM 4450 C CA . GLY A 1 571 ? -84.214 21.744 101.715 1.00 59.19 571 GLY A CA 1
ATOM 4451 C C . GLY A 1 571 ? -84.721 21.228 103.078 1.00 59.19 571 GLY A C 1
ATOM 4452 O O . GLY A 1 571 ? -83.986 20.645 103.869 1.00 59.19 571 GLY A O 1
ATOM 4453 N N . ARG A 1 572 ? -86.015 21.487 103.354 1.00 53.59 572 ARG A N 1
ATOM 4454 C CA . ARG A 1 572 ? -86.795 20.953 104.500 1.00 53.59 572 ARG A CA 1
ATOM 4455 C C . ARG A 1 572 ? -87.759 19.825 104.078 1.00 53.59 572 ARG A C 1
ATOM 4457 O O . ARG A 1 572 ? -87.890 18.842 104.801 1.00 53.59 572 ARG A O 1
ATOM 4464 N N . ASP A 1 573 ? -88.351 19.934 102.879 1.00 56.19 573 ASP A N 1
ATOM 4465 C CA . ASP A 1 573 ? -89.368 18.999 102.347 1.00 56.19 573 ASP A CA 1
ATOM 4466 C C . ASP A 1 573 ? -88.895 18.144 101.140 1.00 56.19 573 ASP A C 1
ATOM 4468 O O . ASP A 1 573 ? -89.583 17.229 100.693 1.00 56.19 573 ASP A O 1
ATOM 4472 N N . ARG A 1 574 ? -87.698 18.420 100.610 1.00 67.19 574 ARG A N 1
ATOM 4473 C CA . ARG A 1 574 ? -86.984 17.656 99.567 1.00 67.19 574 ARG A CA 1
ATOM 4474 C C . ARG A 1 574 ? -85.490 17.837 99.813 1.00 67.19 574 ARG A C 1
ATOM 4476 O O . ARG A 1 574 ? -85.114 18.916 100.259 1.00 67.19 574 ARG A O 1
ATOM 4483 N N . VAL A 1 575 ? -84.655 16.835 99.538 1.00 67.25 575 VAL A N 1
ATOM 4484 C CA . VAL A 1 575 ? -83.190 16.989 99.636 1.00 67.25 575 VAL A CA 1
ATOM 4485 C C . VAL A 1 575 ? -82.618 17.093 98.233 1.00 67.25 575 VAL A C 1
ATOM 4487 O O . VAL A 1 575 ? -82.752 16.159 97.443 1.00 67.25 575 VAL A O 1
ATOM 4490 N N . VAL A 1 576 ? -82.004 18.234 97.926 1.00 72.06 576 VAL A N 1
ATOM 4491 C CA . VAL A 1 576 ? -81.317 18.465 96.652 1.00 72.06 576 VAL A CA 1
ATOM 4492 C C . VAL A 1 576 ? -79.820 18.427 96.894 1.00 72.06 576 VAL A C 1
ATOM 4494 O O . VAL A 1 576 ? -79.316 19.229 97.672 1.00 72.06 576 VAL A O 1
ATOM 4497 N N . VAL A 1 577 ? -79.118 17.514 96.227 1.00 71.81 577 VAL A N 1
ATOM 4498 C CA . VAL A 1 577 ? -77.655 17.472 96.184 1.00 71.81 577 VAL A CA 1
ATOM 4499 C C . VAL A 1 577 ? -77.223 17.918 94.797 1.00 71.81 577 VAL A C 1
ATOM 4501 O O . VAL A 1 577 ? -77.457 17.210 93.818 1.00 71.81 577 VAL A O 1
ATOM 4504 N N . GLN A 1 578 ? -76.606 19.094 94.715 1.00 78.19 578 GLN A N 1
ATOM 4505 C CA . GLN A 1 578 ? -76.046 19.619 93.476 1.00 78.19 578 GLN A CA 1
ATOM 4506 C C . GLN A 1 578 ? -74.522 19.596 93.544 1.00 78.19 578 GLN A C 1
ATOM 4508 O O . GLN A 1 578 ? -73.915 20.102 94.491 1.00 78.19 578 GLN A O 1
ATOM 4513 N N . LEU A 1 579 ? -73.924 18.990 92.527 1.00 76.25 579 LEU A N 1
ATOM 4514 C CA . LEU A 1 579 ? -72.493 18.858 92.343 1.00 76.25 579 LEU A CA 1
ATOM 4515 C C . LEU A 1 579 ? -72.121 19.462 90.987 1.00 76.25 579 LEU A C 1
ATOM 4517 O O . LEU A 1 579 ? -72.461 18.910 89.943 1.00 76.25 579 LEU A O 1
ATOM 4521 N N . ASP A 1 580 ? -71.400 20.581 91.016 1.00 77.25 580 ASP A N 1
ATOM 4522 C CA . ASP A 1 580 ? -70.908 21.241 89.804 1.00 77.25 580 ASP A CA 1
ATOM 4523 C C . ASP A 1 580 ? -69.398 21.040 89.670 1.00 77.25 580 ASP A C 1
ATOM 4525 O O . ASP A 1 580 ? -68.632 21.723 90.356 1.00 77.25 580 ASP A O 1
ATOM 4529 N N . SER A 1 581 ? -68.967 20.159 88.764 1.00 72.50 581 SER A N 1
ATOM 4530 C CA . SER A 1 581 ? -67.558 19.820 88.495 1.00 72.50 581 SER A CA 1
ATOM 4531 C C . SER A 1 581 ? -67.143 20.252 87.078 1.00 72.50 581 SER A C 1
ATOM 4533 O O . SER A 1 581 ? -67.960 20.160 86.162 1.00 72.50 581 SER A O 1
ATOM 4535 N N . PRO A 1 582 ? -65.918 20.757 86.848 1.00 69.75 582 PRO A N 1
ATOM 4536 C CA . PRO A 1 582 ? -65.408 20.955 85.491 1.00 69.75 582 PRO A CA 1
ATOM 4537 C C . PRO A 1 582 ? -65.166 19.601 84.793 1.00 69.75 582 PRO A C 1
ATOM 4539 O O . PRO A 1 582 ? -64.545 18.715 85.365 1.00 69.75 582 PRO A O 1
ATOM 4542 N N . LEU A 1 583 ? -65.615 19.457 83.541 1.00 62.78 583 LEU A N 1
ATOM 4543 C CA . LEU A 1 583 ? -65.492 18.240 82.716 1.00 62.78 583 LEU A CA 1
ATOM 4544 C C . LEU A 1 583 ? -64.034 17.873 82.379 1.00 62.78 583 LEU A C 1
ATOM 4546 O O . LEU A 1 583 ? -63.773 16.771 81.901 1.00 62.78 583 LEU A O 1
ATOM 4550 N N . PHE A 1 584 ? -63.082 18.774 82.636 1.00 56.84 584 PHE A N 1
ATOM 4551 C CA . PHE A 1 584 ? -61.656 18.557 82.419 1.00 56.84 584 PHE A CA 1
ATOM 4552 C C . PHE A 1 584 ? -60.835 19.073 83.608 1.00 56.84 584 PHE A C 1
ATOM 4554 O O . PHE A 1 584 ? -60.397 20.221 83.629 1.00 56.84 584 PHE A O 1
ATOM 4561 N N . THR A 1 585 ? -60.568 18.220 84.598 1.00 45.09 585 THR A N 1
ATOM 4562 C CA . THR A 1 585 ? -59.439 18.434 85.517 1.00 45.09 585 THR A CA 1
ATOM 4563 C C . THR A 1 585 ? -58.218 17.704 84.967 1.00 45.09 585 THR A C 1
ATOM 4565 O O . THR A 1 585 ? -58.046 16.501 85.169 1.00 45.09 585 THR A O 1
ATOM 4568 N N . THR A 1 586 ? -57.359 18.411 84.235 1.00 35.75 586 THR A N 1
ATOM 4569 C CA . THR A 1 586 ? -56.010 17.924 83.927 1.00 35.75 586 THR A CA 1
ATOM 4570 C C . THR A 1 586 ? -55.170 17.947 85.199 1.00 35.75 586 THR A C 1
ATOM 4572 O O . THR A 1 586 ? -54.631 18.991 85.545 1.00 35.75 586 THR A O 1
ATOM 4575 N N . GLY A 1 587 ? -55.043 16.796 85.859 1.00 34.09 587 GLY A N 1
ATOM 4576 C CA . GLY A 1 587 ? -54.072 16.567 86.929 1.00 34.09 587 GLY A CA 1
ATOM 4577 C C . GLY A 1 587 ? -54.381 17.279 88.251 1.00 34.09 587 GLY A C 1
ATOM 4578 O O . GLY A 1 587 ? -54.926 18.376 88.299 1.00 34.09 587 GLY A O 1
ATOM 4579 N N . ALA A 1 588 ? -54.022 16.630 89.356 1.00 29.89 588 ALA A N 1
ATOM 4580 C CA . ALA A 1 588 ? -54.026 17.239 90.681 1.00 29.89 588 ALA A CA 1
ATOM 4581 C C . ALA A 1 588 ? -53.248 18.576 90.689 1.00 29.89 588 ALA A C 1
ATOM 4583 O O . ALA A 1 588 ? -52.245 18.685 89.976 1.00 29.89 588 ALA A O 1
ATOM 4584 N N . PRO A 1 589 ? -53.619 19.569 91.522 1.00 31.83 589 PRO A N 1
ATOM 4585 C CA . PRO A 1 589 ? -52.727 20.689 91.785 1.00 31.83 589 PRO A CA 1
ATOM 4586 C C . PRO A 1 589 ? -51.421 20.137 92.368 1.00 31.83 589 PRO A C 1
ATOM 4588 O O . PRO A 1 589 ? -51.417 19.389 93.349 1.00 31.83 589 PRO A O 1
ATOM 4591 N N . SER A 1 590 ? -50.298 20.472 91.738 1.00 30.08 590 SER A N 1
ATOM 4592 C CA . SER A 1 590 ? -48.969 20.162 92.255 1.00 30.08 590 SER A CA 1
ATOM 4593 C C . SER A 1 590 ? -48.792 20.752 93.657 1.00 30.08 590 SER A C 1
ATOM 4595 O O . SER A 1 590 ? -49.200 21.884 93.919 1.00 30.08 590 SER A O 1
ATOM 4597 N N . VAL A 1 591 ? -48.116 20.009 94.536 1.00 38.34 591 VAL A N 1
ATOM 4598 C CA . VAL A 1 591 ? -47.833 20.335 95.950 1.00 38.34 591 VAL A CA 1
ATOM 4599 C C . VAL A 1 591 ? -47.109 21.692 96.154 1.00 38.34 591 VAL A C 1
ATOM 4601 O O . VAL A 1 591 ? -46.996 22.164 97.281 1.00 38.34 591 VAL A O 1
ATOM 4604 N N . GLU A 1 592 ? -46.689 22.393 95.097 1.00 37.50 592 GLU A N 1
ATOM 4605 C CA . GLU A 1 592 ? -46.069 23.725 95.178 1.00 37.50 592 GLU A CA 1
ATOM 4606 C C . GLU A 1 592 ? -47.049 24.915 95.283 1.00 37.50 592 GLU A C 1
ATOM 4608 O O . GLU A 1 592 ? -46.647 25.964 95.795 1.00 37.50 592 GLU A O 1
ATOM 4613 N N . GLU A 1 593 ? -48.334 24.791 94.919 1.00 38.03 593 GLU A N 1
ATOM 4614 C CA . GLU A 1 593 ? -49.269 25.941 94.928 1.00 38.03 593 GLU A CA 1
ATOM 4615 C C . GLU A 1 593 ? -50.004 26.185 96.261 1.00 38.03 593 GLU A C 1
ATOM 4617 O O . GLU A 1 593 ? -50.579 27.254 96.461 1.00 38.03 593 GLU A O 1
ATOM 4622 N N . ILE A 1 594 ? -49.899 25.279 97.240 1.00 41.22 594 ILE A N 1
ATOM 4623 C CA . ILE A 1 594 ? -50.461 25.484 98.595 1.00 41.22 594 ILE A CA 1
ATOM 4624 C C . ILE A 1 594 ? -49.501 26.289 99.504 1.00 41.22 594 ILE A C 1
ATOM 4626 O O . ILE A 1 594 ? -49.901 26.784 100.555 1.00 41.22 594 ILE A O 1
ATOM 4630 N N . SER A 1 595 ? -48.250 26.538 99.087 1.00 39.84 595 SER A N 1
ATOM 4631 C CA . SER A 1 595 ? -47.271 27.284 99.905 1.00 39.84 595 SER A CA 1
ATOM 4632 C C . SER A 1 595 ? -47.210 28.803 99.664 1.00 39.84 595 SER A C 1
ATOM 4634 O O . SER A 1 595 ? -46.530 29.501 100.415 1.00 39.84 595 SER A O 1
ATOM 4636 N N . ARG A 1 596 ? -47.924 29.359 98.669 1.00 40.62 596 ARG A N 1
ATOM 4637 C CA . ARG A 1 596 ? -47.881 30.809 98.346 1.00 40.62 596 ARG A CA 1
ATOM 4638 C C . ARG A 1 596 ? -49.150 31.608 98.672 1.00 40.62 596 ARG A C 1
ATOM 4640 O O . ARG A 1 596 ? -49.187 32.803 98.408 1.00 40.62 596 ARG A O 1
ATOM 4647 N N . GLY A 1 597 ? -50.153 30.993 99.301 1.00 36.66 597 GLY A N 1
ATOM 4648 C CA . GLY A 1 597 ? -51.417 31.647 99.674 1.00 36.66 597 GLY A CA 1
ATOM 4649 C C . GLY A 1 597 ? -51.570 32.035 101.150 1.00 36.66 597 GLY A C 1
ATOM 4650 O O . GLY A 1 597 ? -52.685 32.317 101.568 1.00 36.66 597 GLY A O 1
ATOM 4651 N N . THR A 1 598 ? -50.498 32.022 101.955 1.00 36.69 598 THR A N 1
ATOM 4652 C CA . THR A 1 598 ? -50.542 32.470 103.366 1.00 36.69 598 THR A CA 1
ATOM 4653 C C . THR A 1 598 ? -49.368 33.400 103.703 1.00 36.69 598 THR A C 1
ATOM 4655 O O . THR A 1 598 ? -48.532 33.083 104.539 1.00 36.69 598 THR A O 1
ATOM 4658 N N . GLN A 1 599 ? -49.284 34.545 103.022 1.00 40.22 599 GLN A N 1
ATOM 4659 C CA . GLN A 1 599 ? -48.753 35.807 103.563 1.00 40.22 599 GLN A CA 1
ATOM 4660 C C . GLN A 1 599 ? -49.342 36.974 102.751 1.00 40.22 599 GLN A C 1
ATOM 4662 O O . GLN A 1 599 ? -48.718 37.466 101.814 1.00 40.22 599 GLN A O 1
ATOM 4667 N N . ALA A 1 600 ? -50.574 37.356 103.097 1.00 35.75 600 ALA A N 1
ATOM 4668 C CA . ALA A 1 600 ? -51.114 38.722 103.101 1.00 35.75 600 ALA A CA 1
ATOM 4669 C C . ALA A 1 600 ? -52.517 38.684 103.719 1.00 35.75 600 ALA A C 1
ATOM 4671 O O . ALA A 1 600 ? -53.382 37.987 103.142 1.00 35.75 600 ALA A O 1
#

Nearest PDB structures (foldseek):
  4jgr-assembly1_A  TM=8.231E-01  e=2.115E-10  Bacillus subtilis subsp. subtilis str. 168
  4jgp-assembly1_B  TM=7.946E-01  e=1.391E-10  Bacillus subtilis subsp. subtilis str. 168
  4r39-assembly3_C  TM=7.300E-01  e=1.545E-10  Erythrobacter litoralis HTCC2594
  4r39-assembly4_D  TM=7.083E-01  e=1.905E-10  Erythrobacter litoralis HTCC2594
  4jgq-assembly1_B  TM=6.644E-01  e=1.715E-10  Bacillus subtilis subsp. subtilis str. 168

Secondary structure (DSSP, 8-state):
------HHHHHHHHHHHHHHHHHHHHHHHHHHHHHHHHHHHHHHHHHHHHHHHHHHHHHHHHHHHHHHHHHTS-GGGGSSS--TT--HHHHHHHHHHH-TTEEEEEEEETT-EEEEESS----EE-TTSHHHHHHHHS-S-EEPPPEE-TTT--EEEEEEEEEE-TTS-EEEEEEEEEEGGGHHHHTTGGGS-TT-EEEEEETT--EEEEEETTEEPPGGG-TT-S---HHHHHHHHHHH-SEEEEEEEEETTEEEEEEEEEEEETTEEEEEEEEEEEEEHHHHHHHHHHHHHHHHHHHHHHHHHHHHHHHHHIIIIIIHHHHHHHHHHHHHHTT---PPPGGG--SSHHHHHHHHHHHHHHHHHHHHHHHHHHHHHHHHHHHHHHHHHHHHHHHHHHHHHHHHHHHHHHHHS--SHHHHHHHHHHHHHHHHHHHHHHHHHHT--TT-EEHHHHHHHHHHHHHHTSTT-TTTEEEEEEE---EE-HHHHHHHHHHHHHHHHHHHHHHHHHT--EEEEEEEEEETTTTEEEEEEEEE-TTTTTGGG--TTSHHHHHHHHHHHHTTPEEEEE-SSSEEEEEEEES---SPPPTTGGGSSS--

pLDDT: mean 77.11, std 14.21, range [29.89, 96.12]

Sequence (600 aa):
MQPVLSSRTRLALVVFLATMPALIMILYTWQASERRALEQAQENAVETLESATRSLHLLHETTLQLLRTIGELPLADFGEGFGEGTDYSAYLSNLLIRNSYYATILVADAEAQVFVAGVDIEPYSLADRAYYQELTRSPRFLAGEVVMSRSTGHKVIPYVYPVLGDIGALDYFLLAAFRLDRLPDVLELGRLHEAGVLEIFDRDGAPVFAGSADGELPTHQWPSSRSFPLAADMLEGISQMPVASQDIVHRDGQPYITAHAGLVSPDDPVPHLYLRYSIPVAAARANIRSIGVRNSGIMLALMLLGAGAAWLYGNHQITRRVQLLVKATTEMKDGEFRRLQPEMKSGDDIGRLAESFERMAESVVRREMELSRSAEELRFLVAEREALMHEVHHRVKNNLQVVSSLLSLAQHEIGPEDAATVLRDAHQRIESIALVHEEIYEQGTLHRLSFRRYLESLSNQVRNSYIGSFQLLEVELLADDVELNLDMAIPIGLVVNEVLGQTLRCAEQTRQTATVKITARTSSESERLSLCMVVESPMSAQLGFLGSSSLSYQLLSTLALQIGAKLLIEGRDRVVVQLDSPLFTTGAPSVEEISRGTQA

Mean predicted aligned error: 18.54 Å